Protein 6LE8 (pdb70)

Organism: Caenorhabditis elegans (NCBI:txid6239)

Radius of gyration: 20.24 Å; Cα contacts (8 Å, |Δi|>4): 889; chains: 1; bounding box: 54×49×45 Å

Foldseek 3Di:
DFAEEFEDEPCQCVWDDLLRDALVLDDALLGLEYEYPAWEADLLQATDRPDPQQPADDPNHRGRLQSNLCVCVVHVSYAYEHEYDDDVNAAPSVLVCLQDPVSLVNNLVNRVVVCVVSPHQAYEYEHPFAFAPRQQVSVLVSLQVSLVVQVVVCVVVVHDGGAYEYEDEQDPVRCVGHYQLQSNQVRHPAYADQQFCLDAQVFFQAAAGAFQADDPLADPVSRCNHQPSSLVVSVVSPHPQLRYAGEDEQKKFKFQFPDQVDQGRGGTGHWFDQDDGVRDTGMAFNLRVLVVVVVPWAKDADVRRGFIWTHDRRMIIHGHFLRSLLVVLVVCVVVVHRAYYYDHCSRFSQQQPRPPGPQFHRSRSQSRSCSVPVDHGDGD

Nearest PDB structures (foldseek):
  6le8-assembly1_A  TM=1.003E+00  e=1.278E-91  Caenorhabditis elegans
  6le7-assembly1_A  TM=9.995E-01  e=8.778E-85  Caenorhabditis elegans
  5wv9-assembly1_A  TM=9.741E-01  e=1.904E-55  Ostrinia furnacalis
  5wvg-assembly1_A  TM=9.644E-01  e=3.148E-48  Ostrinia furnacalis
  5wvh-assembly1_A  TM=9.578E-01  e=8.744E-47  Ostrinia furnacalis

Sequence (380 aa):
SYIRPCYFTNWAQYRQGRAKFVPEDYTPGLCTHILFAFGWMNADYTVRAYDPADLPNDWAGEGMYRRVNKLKVTDTQLKTLLSFGGWSFGTALFQGMAASSASRKVFIDSAITFVRTWGFDGIDIDWEYPSGATDMANYVALVKELKAACESEAGSTGKDRLLVTAAVAAGPATIDAGYDIPNLAPNFDFILLMSYDFFGAWASLVGFNSPLYATAELPAEWNGWNVDSSSARYWNQKGMPKEKIIVGMPTYGRGWTLNNASAINPGTSSGSPAKITQYVQEAGVGAYFEFCEMLANGATRYWDSQSQVPYLVQGNQWWSYDDEESFANKMAYVKREGYGGAFVWTLDFDDFNAGCSNSNGQLYPLISVIAKELGGVIIPKK

B-factor: mean 16.31, std 7.37, range [8.0, 45.4]

Solvent-accessible surface area: 14318 Å² total; per-residue (Å²): 160,67,39,11,1,2,2,2,1,2,86,0,19,117,29,131,62,58,0,104,1,27,0,99,44,18,14,71,10,1,0,18,17,1,0,0,0,19,0,39,5,48,91,88,52,42,12,105,9,74,22,84,6,0,56,41,40,140,164,32,38,100,1,5,0,112,61,0,21,147,21,46,110,98,7,126,76,6,58,0,0,0,0,2,1,2,186,88,23,23,49,80,47,0,78,24,0,0,61,51,75,72,14,17,124,61,0,6,60,24,0,14,91,28,0,68,89,49,34,3,49,0,0,0,0,6,2,27,62,1,68,35,85,99,9,45,61,22,3,25,21,0,0,125,52,0,43,53,26,0,88,77,31,16,68,97,75,70,113,134,72,0,38,0,0,0,4,0,4,7,13,36,80,47,2,75,43,0,10,42,3,84,80,0,9,79,23,3,37,6,0,0,0,26,0,16,50,9,11,1,18,154,48,68,40,0,0,0,0,1,2,0,63,39,4,94,75,15,56,76,138,77,79,23,82,2,0,12,34,1,0,117,51,0,48,134,97,37,0,48,59,113,44,0,0,0,0,0,0,1,9,0,39,0,0,30,10,102,80,55,99,31,51,79,2,27,18,47,4,55,62,3,141,100,11,126,50,10,116,98,60,0,20,0,0,17,2,14,0,1,49,28,42,59,115,57,12,68,86,75,83,5,82,86,0,44,1,0,22,0,17,62,61,59,16,0,2,1,1,2,14,80,93,0,0,46,48,1,0,45,0,0,87,151,49,41,5,9,0,1,0,1,51,0,2,0,18,0,1,4,34,19,45,9,88,88,38,105,21,33,22,0,13,0,1,12,21,2,0,107,59,14,35,64,44,126,5,71,123,156

GO terms:
  GO:0009620 response to fungus (P, IEP)
  GO:0004568 chitinase activity (F, IDA)
  GO:0006032 chitin catabolic process (P, IDA)

InterPro domains:
  IPR001223 Glycoside hydrolase family 18, catalytic domain [PF00704] (57-399)
  IPR001223 Glycoside hydrolase family 18, catalytic domain [PS51910] (53-426)
  IPR001579 Glycosyl hydrolase family 18, active site [PS01095] (171-179)
  IPR002557 Chitin binding domain [PF01607] (481-532)
  IPR002557 Chitin binding domain [PF01607] (566-615)
  IPR002557 Chitin binding domain [PS50940] (478-534)
  IPR002557 Chitin binding domain [PS50940] (563-617)
  IPR002557 Chitin binding domain [SM00494] (479-534)
  IPR002557 Chitin binding domain [SM00494] (564-617)
  IPR011583 Chitinase II/V-like, catalytic domain [SM00636] (53-399)
  IPR017853 Glycoside hydrolase superfamily [SSF51445] (52-448)
  IPR029070 Chitinase insertion domain superfamily [G3DSA:3.10.50.10] (301-370)
  IPR029070 Chitinase insertion domain superfamily [SSF54556] (302-370)
  IPR036508 Chitin binding domain superfamily [SSF57625] (473-543)
  IPR036508 Chitin binding domain superfamily [SSF57625] (559-615)
  IPR050314 Glycosyl hydrolase family 18 [PTHR11177] (52-480)

Secondary structure (DSSP, 8-state):
--B-EEEEETTGGGS-GGG---GGG--TTS-SEEEEEEEEE-TTS-EEESSGGGS-BTTTBS-HHHHHHTHHHH-TT-EEEEEEE-TTT-SHHHHHHTSSHHHHHHHHHHHHHHHHHHT-SEEEEE-S---SHHHHHHHHHHHHHHHHHHHHHHHHH-SPPPEEEEEE--SHHHHHHH--HHHHGGG-SEEEE----SS-TTSSB---SS-SS--TTS-GGGTT-SHHHHHHHHHHTT--GGGEEEEEESEEEEEEESSTT--STT-BEEEPPPPTTT--TTEEEHHHHHHHHHTTPEEEEETTTTEEEEEETTEEEE---HHHHHHHHHHHHHHT-SEEEEE-GGGS-TT--STT--SBSSTTHHHHHHHHH---PPB-

Structure (mmCIF, N/CA/C/O backbone):
data_6LE8
#
_entry.id   6LE8
#
_cell.length_a   54.250
_cell.length_b   54.727
_cell.length_c   139.845
_cell.angle_alpha   90.000
_cell.angle_beta   90.000
_cell.angle_gamma   90.000
#
_symmetry.space_group_name_H-M   'P 2 21 21'
#
loop_
_entity.id
_entity.type
_entity.pdbx_description
1 polymer 'Probable endochitinase'
2 non-polymer (4R)-4-(4-ethoxyphenyl)-3-(2-hydroxyphenyl)-5-(pyridin-3-ylmethyl)-1,4-dihydropyrrolo[3,4-c]pyrazol-6-one
3 non-polymer 2-[BIS-(2-HYDROXY-ETHYL)-AMINO]-2-HYDROXYMETHYL-PROPANE-1,3-DIOL
4 non-polymer GLYCEROL
5 water water
#
loop_
_atom_site.group_PDB
_atom_site.id
_atom_site.type_symbol
_atom_site.label_atom_id
_atom_site.label_alt_id
_atom_site.label_comp_id
_atom_site.label_asym_id
_atom_site.label_entity_id
_atom_site.label_seq_id
_atom_site.pdbx_PDB_ins_code
_atom_site.Cartn_x
_atom_site.Cartn_y
_atom_site.Cartn_z
_atom_site.occupancy
_atom_site.B_iso_or_equiv
_atom_site.auth_seq_id
_atom_site.auth_comp_id
_atom_site.auth_asym_id
_atom_site.auth_atom_id
_atom_site.pdbx_PDB_model_num
ATOM 1 N N . SER A 1 1 ? -9.49190 -19.76966 4.33451 1.000 29.34053 32 SER A N 1
ATOM 2 C CA . SER A 1 1 ? -10.84465 -19.94307 4.83487 1.000 28.72627 32 SER A CA 1
ATOM 3 C C . SER A 1 1 ? -11.26879 -18.77160 5.73131 1.000 24.38864 32 SER A C 1
ATOM 4 O O . SER A 1 1 ? -10.49292 -18.31139 6.57095 1.000 25.44519 32 SER A O 1
ATOM 7 N N . TYR A 1 2 ? -12.46217 -18.23780 5.53306 1.000 16.80259 33 TYR A N 1
ATOM 8 C CA . TYR A 1 2 ? -12.96760 -17.20082 6.41659 1.000 16.67267 33 TYR A CA 1
ATOM 9 C C . TYR A 1 2 ? -13.18698 -17.75724 7.81127 1.000 13.30224 33 TYR A C 1
ATOM 10 O O . TYR A 1 2 ? -13.57840 -18.90157 8.01057 1.000 15.77657 33 TYR A O 1
ATOM 19 N N . ILE A 1 3 ? -12.91124 -16.90711 8.79882 1.000 10.49499 34 ILE A N 1
ATOM 20 C CA . ILE A 1 3 ? -13.12267 -17.21556 10.21874 1.000 12.72249 34 ILE A CA 1
ATOM 21 C C . ILE A 1 3 ? -14.53247 -16.73936 10.56965 1.000 12.77968 34 ILE A C 1
ATOM 22 O O . ILE A 1 3 ? -14.89516 -15.59418 10.26614 1.000 11.61136 34 ILE A O 1
ATOM 27 N N . ARG A 1 4 ? -15.33958 -17.63019 11.15062 1.000 10.09844 35 ARG A N 1
ATOM 28 C CA . ARG A 1 4 ? -16.76240 -17.38590 11.40333 1.000 10.24955 35 ARG A CA 1
ATOM 29 C C . ARG A 1 4 ? -17.12980 -17.69643 12.85741 1.000 9.10371 35 ARG A C 1
ATOM 30 O O . ARG A 1 4 ? -17.83318 -18.67893 13.13818 1.000 9.93925 35 ARG A O 1
ATOM 38 N N . PRO A 1 5 ? -16.69809 -16.87021 13.80476 1.000 9.52544 36 PRO A N 1
ATOM 39 C CA . PRO A 1 5 ? -16.99355 -17.13968 15.21781 1.000 8.79818 36 PRO A CA 1
ATOM 40 C C . PRO A 1 5 ? -18.39529 -16.68951 15.60969 1.000 9.55455 36 PRO A C 1
ATOM 41 O O . PRO A 1 5 ? -19.00322 -15.81811 14.98416 1.000 9.85432 36 PRO A O 1
ATOM 45 N N . CYS A 1 6 ? -18.90299 -17.29872 16.67862 1.000 8.92288 37 CYS A N 1
ATOM 46 C CA . CYS A 1 6 ? -20.18353 -16.89869 17.25233 1.000 9.47221 37 CYS A CA 1
ATOM 47 C C . CYS A 1 6 ? -20.08996 -16.91014 18.77023 1.000 9.46416 37 CYS A C 1
ATOM 48 O O . CYS A 1 6 ? -19.51106 -17.83450 19.34573 1.000 9.73226 37 CYS A O 1
ATOM 51 N N . TYR A 1 7 ? -20.67863 -15.90095 19.41481 1.000 8.98363 38 TYR A N 1
ATOM 52 C CA . TYR A 1 7 ? -20.75813 -15.89139 20.87291 1.000 9.10193 38 TYR A CA 1
ATOM 53 C C . TYR A 1 7 ? -21.95537 -16.69725 21.35236 1.000 9.56845 38 TYR A C 1
ATOM 54 O O . TYR A 1 7 ? -23.09389 -16.48120 20.91174 1.000 9.83083 38 TYR A O 1
ATOM 63 N N . PHE A 1 8 ? -21.67514 -17.64802 22.23915 1.000 9.17644 39 PHE A N 1
ATOM 64 C CA . PHE A 1 8 ? -22.66605 -18.28517 23.09356 1.000 10.29412 39 PHE A CA 1
ATOM 65 C C . PHE A 1 8 ? -22.68995 -17.52046 24.40832 1.000 11.38239 39 PHE A C 1
ATOM 66 O O . PHE A 1 8 ? -21.63451 -17.18363 24.94256 1.000 11.09754 39 PHE A O 1
ATOM 74 N N . THR A 1 9 ? -23.88649 -17.25336 24.93582 1.000 9.90523 40 THR A N 1
ATOM 75 C CA . THR A 1 9 ? -24.01035 -16.61067 26.24657 1.000 10.10569 40 THR A CA 1
ATOM 76 C C . THR A 1 9 ? -24.64000 -17.57485 27.24628 1.000 10.66756 40 THR A C 1
ATOM 77 O O . THR A 1 9 ? -25.67509 -18.18791 26.96476 1.000 10.78604 40 THR A O 1
ATOM 81 N N . ASN A 1 10 ? -23.99376 -17.73176 28.40447 1.000 10.36920 41 ASN A N 1
ATOM 82 C CA . ASN A 1 10 ? -24.46644 -18.72484 29.36399 1.000 10.44572 41 ASN A CA 1
ATOM 83 C C . ASN A 1 10 ? -25.70680 -18.28199 30.12870 1.000 12.48521 41 ASN A C 1
ATOM 84 O O . ASN A 1 10 ? -26.24174 -19.08092 30.90448 1.000 12.65658 41 ASN A O 1
ATOM 89 N N . TRP A 1 11 ? -26.18241 -17.05295 29.92538 1.000 10.68256 42 TRP A N 1
ATOM 90 C CA . TRP A 1 11 ? -27.39389 -16.58798 30.58209 1.000 11.14346 42 TRP A CA 1
ATOM 91 C C . TRP A 1 11 ? -28.62080 -16.63151 29.68131 1.000 11.44234 42 TRP A C 1
ATOM 92 O O . TRP A 1 11 ? -29.73738 -16.39035 30.16669 1.000 12.38832 42 TRP A O 1
ATOM 103 N N . ALA A 1 12 ? -28.45103 -16.94821 28.39582 1.000 10.64213 43 ALA A N 1
ATOM 104 C CA . ALA A 1 12 ? -29.60990 -17.03974 27.51693 1.000 11.70725 43 ALA A CA 1
ATOM 105 C C . ALA A 1 12 ? -30.51515 -18.21339 27.87773 1.000 11.78844 43 ALA A C 1
ATOM 106 O O . ALA A 1 12 ? -31.69952 -18.19943 27.51996 1.000 12.04679 43 ALA A O 1
ATOM 108 N N . GLN A 1 13 ? -29.99507 -19.20492 28.60223 1.000 11.43527 44 GLN A N 1
ATOM 109 C CA . GLN A 1 13 ? -30.80825 -20.33261 29.04297 1.000 11.79121 44 GLN A CA 1
ATOM 110 C C . GLN A 1 13 ? -31.88636 -19.92393 30.03548 1.000 14.63091 44 GLN A C 1
ATOM 111 O O . GLN A 1 13 ? -32.80485 -20.71347 30.28267 1.000 12.86364 44 GLN A O 1
ATOM 117 N N . TYR A 1 14 ? -31.79616 -18.72946 30.61355 1.000 12.59353 45 TYR A N 1
ATOM 118 C CA . TYR A 1 14 ? -32.76527 -18.28574 31.60998 1.000 11.59755 45 TYR A CA 1
ATOM 119 C C . TYR A 1 14 ? -33.92315 -17.50854 31.00693 1.000 15.11595 45 TYR A C 1
ATOM 120 O O . TYR A 1 14 ? -34.84653 -17.13255 31.73525 1.000 17.02381 45 TYR A O 1
ATOM 129 N N . ARG A 1 15 ? -33.89858 -17.25826 29.70214 1.000 12.85539 46 ARG A N 1
ATOM 130 C CA . ARG A 1 15 ? -35.03145 -16.61001 29.06294 1.000 12.97226 46 ARG A CA 1
ATOM 131 C C . ARG A 1 15 ? -36.20524 -17.57730 28.96121 1.000 13.57991 46 ARG A C 1
ATOM 132 O O . ARG A 1 15 ? -36.05378 -18.80231 29.01987 1.000 14.68065 46 ARG A O 1
ATOM 140 N N . GLN A 1 16 ? -37.38959 -17.00454 28.80299 1.000 14.52603 47 GLN A N 1
ATOM 141 C CA . GLN A 1 16 ? -38.62229 -17.77199 28.85352 1.000 15.39939 47 GLN A CA 1
ATOM 142 C C . GLN A 1 16 ? -39.03155 -18.26478 27.47346 1.000 15.77491 47 GLN A C 1
ATOM 143 O O . GLN A 1 16 ? -38.76181 -17.62271 26.45380 1.000 13.58663 47 GLN A O 1
ATOM 149 N N . GLY A 1 17 ? -39.67019 -19.43298 27.45399 1.000 15.81213 48 GLY A N 1
ATOM 150 C CA . GLY A 1 17 ? -40.41126 -19.86008 26.27534 1.000 15.60804 48 GLY A CA 1
ATOM 151 C C . GLY A 1 17 ? -39.53749 -19.99260 25.04430 1.000 14.38588 48 GLY A C 1
ATOM 152 O O . GLY A 1 17 ? -38.45425 -20.58828 25.08561 1.000 15.40253 48 GLY A O 1
ATOM 153 N N . ARG A 1 18 ? -40.00982 -19.42167 23.93034 1.000 15.93247 49 ARG A N 1
ATOM 154 C CA . ARG A 1 18 ? -39.31410 -19.53620 22.65251 1.000 13.83653 49 ARG A CA 1
ATOM 155 C C . ARG A 1 18 ? -37.93730 -18.88676 22.66572 1.000 12.63192 49 ARG A C 1
ATOM 156 O O . ARG A 1 18 ? -37.15717 -19.13461 21.74268 1.000 12.70157 49 ARG A O 1
ATOM 164 N N . ALA A 1 19 ? -37.62955 -18.05763 23.66321 1.000 11.95367 50 ALA A N 1
ATOM 165 C CA . ALA A 1 19 ? -36.33669 -17.39628 23.73952 1.000 11.44502 50 ALA A CA 1
ATOM 166 C C . ALA A 1 19 ? -35.29562 -18.18569 24.51668 1.000 11.43046 50 ALA A C 1
ATOM 167 O O . ALA A 1 19 ? -34.11382 -17.84922 24.43179 1.000 11.42785 50 ALA A O 1
ATOM 169 N N . LYS A 1 20 ? -35.68852 -19.22154 25.25508 1.000 12.63151 51 LYS A N 1
ATOM 170 C CA . LYS A 1 20 ? -34.71250 -20.02193 25.98830 1.000 10.25077 51 LYS A CA 1
ATOM 171 C C . LYS A 1 20 ? -33.71330 -20.64766 25.01866 1.000 10.80683 51 LYS A C 1
ATOM 172 O O . LYS A 1 20 ? -34.10605 -21.32787 24.06841 1.000 12.42867 51 LYS A O 1
ATOM 178 N N . PHE A 1 21 ? -32.41911 -20.43248 25.27054 1.000 10.70534 52 PHE A N 1
ATOM 179 C CA . PHE A 1 21 ? -31.36086 -20.91828 24.38797 1.000 9.97047 52 PHE A CA 1
ATOM 180 C C . PHE A 1 21 ? -30.36576 -21.74773 25.18514 1.000 9.76392 52 PHE A C 1
ATOM 181 O O . PHE A 1 21 ? -29.80689 -21.27251 26.17803 1.000 11.51236 52 PHE A O 1
ATOM 189 N N . VAL A 1 22 ? -30.12084 -22.96820 24.71971 1.000 11.10986 53 VAL A N 1
ATOM 190 C CA . VAL A 1 22 ? -29.14691 -23.87447 25.32782 1.000 10.71803 53 VAL A CA 1
ATOM 191 C C . VAL A 1 22 ? -28.20388 -24.36410 24.23338 1.000 10.80618 53 VAL A C 1
ATOM 192 O O . VAL A 1 22 ? -28.49716 -24.21203 23.03682 1.000 11.59227 53 VAL A O 1
ATOM 196 N N . PRO A 1 23 ? -27.04831 -24.93408 24.60563 1.000 10.64261 54 PRO A N 1
ATOM 197 C CA . PRO A 1 23 ? -26.06425 -25.31476 23.57325 1.000 10.50345 54 PRO A CA 1
ATOM 198 C C . PRO A 1 23 ? -26.61905 -26.22990 22.50693 1.000 13.14447 54 PRO A C 1
ATOM 199 O O . PRO A 1 23 ? -26.18927 -26.14964 21.34956 1.000 12.93668 54 PRO A O 1
ATOM 203 N N . GLU A 1 24 ? -27.56940 -27.09556 22.85807 1.000 11.52541 55 GLU A N 1
ATOM 204 C CA . GLU A 1 24 ? -28.13008 -28.03681 21.89574 1.000 11.64624 55 GLU A CA 1
ATOM 205 C C . GLU A 1 24 ? -28.95344 -27.36002 20.80124 1.000 12.99695 55 GLU A C 1
ATOM 206 O O . GLU A 1 24 ? -29.32922 -28.02720 19.82898 1.000 14.40257 55 GLU A O 1
ATOM 212 N N . ASP A 1 25 ? -29.22774 -26.06022 20.92378 1.000 12.11104 56 ASP A N 1
ATOM 213 C CA . ASP A 1 25 ? -29.83411 -25.30136 19.83314 1.000 11.70722 56 ASP A CA 1
ATOM 214 C C . ASP A 1 25 ? -28.84537 -24.97596 18.71944 1.000 12.26445 56 ASP A C 1
ATOM 215 O O . ASP A 1 25 ? -29.26262 -24.47807 17.66435 1.000 12.74443 56 ASP A O 1
ATOM 220 N N . TYR A 1 26 ? -27.55507 -25.22773 18.92286 1.000 11.55143 57 TYR A N 1
ATOM 221 C CA . TYR A 1 26 ? -26.57322 -25.06138 17.86201 1.000 11.12835 57 TYR A CA 1
ATOM 222 C C . TYR A 1 26 ? -26.83504 -26.07039 16.74730 1.000 13.15953 57 TYR A C 1
ATOM 223 O O . TYR A 1 26 ? -27.42547 -27.13079 16.96188 1.000 15.83251 57 TYR A O 1
ATOM 232 N N . THR A 1 27 ? -26.39340 -25.73707 15.53717 1.000 11.05365 58 THR A N 1
ATOM 233 C CA . THR A 1 27 ? -26.49024 -26.66202 14.42037 1.000 11.93617 58 THR A CA 1
ATOM 234 C C . THR A 1 27 ? -25.14797 -26.72087 13.69393 1.000 12.28282 58 THR A C 1
ATOM 235 O O . THR A 1 27 ? -24.47446 -25.69151 13.55023 1.000 12.29174 58 THR A O 1
ATOM 239 N N . PRO A 1 28 ? -24.70903 -27.90731 13.25932 1.000 12.92159 59 PRO A N 1
ATOM 240 C CA . PRO A 1 28 ? -23.32447 -28.05140 12.78376 1.000 13.54917 59 PRO A CA 1
ATOM 241 C C . PRO A 1 28 ? -22.98799 -27.16313 11.59027 1.000 11.99874 59 PRO A C 1
ATOM 242 O O . PRO A 1 28 ? -23.78001 -26.99548 10.65525 1.000 12.65666 59 PRO A O 1
ATOM 246 N N . GLY A 1 29 ? -21.77615 -26.61775 11.61355 1.000 12.58492 60 GLY A N 1
ATOM 247 C CA . GLY A 1 29 ? -21.31054 -25.77355 10.53488 1.000 11.98419 60 GLY A CA 1
ATOM 248 C C . GLY A 1 29 ? -21.72891 -24.32779 10.63372 1.000 10.93135 60 GLY A C 1
ATOM 249 O O . GLY A 1 29 ? -21.23199 -23.50386 9.85100 1.000 11.33908 60 GLY A O 1
ATOM 250 N N . LEU A 1 30 ? -22.62506 -23.99098 11.56397 1.000 11.21178 61 LEU A N 1
ATOM 251 C CA . LEU A 1 30 ? -23.10839 -22.61926 11.68980 1.000 10.83993 61 LEU A CA 1
ATOM 252 C C . LEU A 1 30 ? -21.97740 -21.64917 11.97957 1.000 9.85288 61 LEU A C 1
ATOM 253 O O . LEU A 1 30 ? -22.00627 -20.50772 11.50771 1.000 11.59048 61 LEU A O 1
ATOM 258 N N . CYS A 1 31 ? -20.97847 -22.08858 12.74212 1.000 9.98472 62 CYS A N 1
ATOM 259 C CA . CYS A 1 31 ? -19.84034 -21.26958 13.12874 1.000 9.98378 62 CYS A CA 1
ATOM 260 C C . CYS A 1 31 ? -18.58517 -22.12307 13.02362 1.000 10.43220 62 CYS A C 1
ATOM 261 O O . CYS A 1 31 ? -18.64665 -23.35220 13.13549 1.000 12.70013 62 CYS A O 1
ATOM 264 N N . THR A 1 32 ? -17.44062 -21.46647 12.79207 1.000 10.10437 63 THR A N 1
ATOM 265 C CA . THR A 1 32 ? -16.15030 -22.14914 12.88908 1.000 10.26222 63 THR A CA 1
ATOM 266 C C . THR A 1 32 ? -15.60284 -22.14634 14.30452 1.000 10.83125 63 THR A C 1
ATOM 267 O O . THR A 1 32 ? -14.78920 -23.01641 14.65084 1.000 10.79287 63 THR A O 1
ATOM 271 N N . HIS A 1 33 ? -16.01833 -21.18226 15.11188 1.000 9.40254 64 HIS A N 1
ATOM 272 C CA . HIS A 1 33 ? -15.57096 -21.02544 16.48457 1.000 10.05503 64 HIS A CA 1
ATOM 273 C C . HIS A 1 33 ? -16.76525 -20.58663 17.31223 1.000 9.77643 64 HIS A C 1
ATOM 274 O O . HIS A 1 33 ? -17.57099 -19.76845 16.85486 1.000 10.48610 64 HIS A O 1
ATOM 281 N N . ILE A 1 34 ? -16.88983 -21.12985 18.52083 1.000 10.25449 65 ILE A N 1
ATOM 282 C CA . ILE A 1 34 ? -17.82797 -20.61912 19.51230 1.000 9.70560 65 ILE A CA 1
ATOM 283 C C . ILE A 1 34 ? -17.01902 -20.00294 20.63506 1.000 10.15670 65 ILE A C 1
ATOM 284 O O . ILE A 1 34 ? -16.11124 -20.64617 21.18150 1.000 11.10240 65 ILE A O 1
ATOM 289 N N . LEU A 1 35 ? -17.32311 -18.75334 20.94759 1.000 9.83439 66 LEU A N 1
ATOM 290 C CA . LEU A 1 35 ? -16.75615 -18.05727 22.09268 1.000 10.92379 66 LEU A CA 1
ATOM 291 C C . LEU A 1 35 ? -17.76396 -18.11770 23.22866 1.000 9.63843 66 LEU A C 1
ATOM 292 O O . LEU A 1 35 ? -18.92428 -17.74090 23.04622 1.000 11.38395 66 LEU A O 1
ATOM 297 N N . PHE A 1 36 ? -17.31461 -18.59168 24.39074 1.000 10.68275 67 PHE A N 1
ATOM 298 C CA . PHE A 1 36 ? -18.17734 -18.80509 25.55142 1.000 10.32518 67 PHE A CA 1
ATOM 299 C C . PHE A 1 36 ? -18.13485 -17.55792 26.42959 1.000 10.10181 67 PHE A C 1
ATOM 300 O O . PHE A 1 36 ? -17.11927 -17.27622 27.07482 1.000 10.00015 67 PHE A O 1
ATOM 308 N N . ALA A 1 37 ? -19.24205 -16.82032 26.46545 1.000 10.43199 68 ALA A N 1
ATOM 309 C CA . ALA A 1 37 ? -19.37354 -15.66021 27.33771 1.000 9.18845 68 ALA A CA 1
ATOM 310 C C . ALA A 1 37 ? -20.07606 -16.10469 28.62600 1.000 9.36517 68 ALA A C 1
ATOM 311 O O . ALA A 1 37 ? -21.22899 -16.54700 28.55676 1.000 11.09619 68 ALA A O 1
ATOM 313 N N . PHE A 1 38 ? -19.43089 -16.01061 29.79543 1.000 11.38471 69 PHE A N 1
ATOM 314 C CA . PHE A 1 38 ? -18.03781 -15.59835 29.99539 1.000 9.82337 69 PHE A CA 1
ATOM 315 C C . PHE A 1 38 ? -17.41243 -16.49717 31.05588 1.000 11.79239 69 PHE A C 1
ATOM 316 O O . PHE A 1 38 ? -18.12439 -17.08620 31.87404 1.000 13.00436 69 PHE A O 1
ATOM 324 N N . GLY A 1 39 ? -16.07841 -16.59072 31.04241 1.000 11.73615 70 GLY A N 1
ATOM 325 C CA . GLY A 1 39 ? -15.34905 -17.01663 32.22125 1.000 12.20750 70 GLY A CA 1
ATOM 326 C C . GLY A 1 39 ? -15.08748 -15.84244 33.14812 1.000 13.10848 70 GLY A C 1
ATOM 327 O O . GLY A 1 39 ? -15.15028 -14.68007 32.74231 1.000 16.70882 70 GLY A O 1
ATOM 328 N N . TRP A 1 40 ? -14.76509 -16.14055 34.40650 1.000 12.72662 71 TRP A N 1
ATOM 329 C CA . TRP A 1 40 ? -14.65536 -15.11552 35.43938 1.000 12.77957 71 TRP A CA 1
ATOM 330 C C . TRP A 1 40 ? -13.28066 -15.16071 36.10092 1.000 13.23505 71 TRP A C 1
ATOM 331 O O . TRP A 1 40 ? -12.42773 -15.98211 35.77324 1.000 13.12302 71 TRP A O 1
ATOM 342 N N . MET A 1 41 ? -13.08995 -14.27459 37.07358 1.000 14.30766 72 MET A N 1
ATOM 343 C CA . MET A 1 41 ? -11.80431 -14.13481 37.73439 1.000 15.55032 72 MET A CA 1
ATOM 344 C C . MET A 1 41 ? -12.03587 -13.86932 39.21289 1.000 15.25437 72 MET A C 1
ATOM 345 O O . MET A 1 41 ? -12.94674 -13.12198 39.58355 1.000 16.70541 72 MET A O 1
ATOM 350 N N . ASN A 1 42 ? -11.20481 -14.48586 40.05043 1.000 16.18072 73 ASN A N 1
ATOM 351 C CA . ASN A 1 42 ? -11.18541 -14.24325 41.48665 1.000 18.98612 73 ASN A CA 1
ATOM 352 C C . ASN A 1 42 ? -10.39151 -12.97328 41.79106 1.000 17.58247 73 ASN A C 1
ATOM 353 O O . ASN A 1 42 ? -9.67756 -12.43322 40.94185 1.000 18.24058 73 ASN A O 1
ATOM 358 N N . ALA A 1 43 ? -10.51138 -12.49953 43.03765 1.000 20.51440 74 ALA A N 1
ATOM 359 C CA . ALA A 1 43 ? -9.81238 -11.27968 43.43111 1.000 20.01808 74 ALA A CA 1
ATOM 360 C C . ALA A 1 43 ? -8.30040 -11.44111 43.35239 1.000 16.09110 74 ALA A C 1
ATOM 361 O O . ALA A 1 43 ? -7.57890 -10.44971 43.18161 1.000 19.98786 74 ALA A O 1
ATOM 363 N N . ASP A 1 44 ? -7.80188 -12.67106 43.46869 1.000 16.57671 75 ASP A N 1
ATOM 364 C CA . ASP A 1 44 ? -6.37288 -12.93351 43.38596 1.000 14.67371 75 ASP A CA 1
ATOM 365 C C . ASP A 1 44 ? -5.90225 -13.20398 41.96321 1.000 16.98517 75 ASP A C 1
ATOM 366 O O . ASP A 1 44 ? -4.73934 -13.57440 41.76465 1.000 16.39648 75 ASP A O 1
ATOM 371 N N . TYR A 1 45 ? -6.78832 -13.05432 40.98127 1.000 15.56766 76 TYR A N 1
ATOM 372 C CA . TYR A 1 45 ? -6.52577 -13.14483 39.53791 1.000 15.14113 76 TYR A CA 1
ATOM 373 C C . TYR A 1 45 ? -6.56687 -14.56731 38.99257 1.000 14.89522 76 TYR A C 1
ATOM 374 O O . TYR A 1 45 ? -6.39507 -14.74108 37.77322 1.000 16.07939 76 TYR A O 1
ATOM 383 N N . THR A 1 46 ? -6.76968 -15.58519 39.82479 1.000 15.28529 77 THR A N 1
ATOM 384 C CA . THR A 1 46 ? -7.05581 -16.90275 39.27881 1.000 14.14273 77 THR A CA 1
ATOM 385 C C . THR A 1 46 ? -8.46043 -16.90163 38.67426 1.000 13.94958 77 THR A C 1
ATOM 386 O O . THR A 1 46 ? -9.31036 -16.06923 39.00694 1.000 15.19795 77 THR A O 1
ATOM 390 N N . VAL A 1 47 ? -8.70804 -17.84484 37.78060 1.000 14.77616 78 VAL A N 1
ATOM 391 C CA . VAL A 1 47 ? -9.96180 -17.85953 37.03888 1.000 14.31722 78 VAL A CA 1
ATOM 392 C C . VAL A 1 47 ? -10.93483 -18.84247 37.67193 1.000 14.27758 78 VAL A C 1
ATOM 393 O O . VAL A 1 47 ? -10.55478 -19.76904 38.39264 1.000 15.10623 78 VAL A O 1
ATOM 397 N N . ARG A 1 48 ? -12.22018 -18.62963 37.40046 1.000 13.72102 79 ARG A N 1
ATOM 398 C CA . ARG A 1 48 ? -13.27043 -19.53839 37.83566 1.000 13.48363 79 ARG A CA 1
ATOM 399 C C . ARG A 1 48 ? -14.47743 -19.33691 36.93210 1.000 14.21479 79 ARG A C 1
ATOM 400 O O . ARG A 1 48 ? -14.53756 -18.39416 36.13808 1.000 13.28250 79 ARG A O 1
ATOM 408 N N . ALA A 1 49 ? -15.44599 -20.23237 37.07423 1.000 13.82375 80 ALA A N 1
ATOM 409 C CA . ALA A 1 49 ? -16.68082 -20.09903 36.31364 1.000 12.38716 80 ALA A CA 1
ATOM 410 C C . ALA A 1 49 ? -17.46975 -18.87673 36.76664 1.000 13.94838 80 ALA A C 1
ATOM 411 O O . ALA A 1 49 ? -17.52764 -18.54390 37.95602 1.000 14.44838 80 ALA A O 1
ATOM 413 N N . TYR A 1 50 ? -18.08598 -18.20899 35.79292 1.000 12.96016 81 TYR A N 1
ATOM 414 C CA . TYR A 1 50 ? -18.97407 -17.08554 36.06292 1.000 13.25671 81 TYR A CA 1
ATOM 415 C C . TYR A 1 50 ? -20.28227 -17.55558 36.68882 1.000 12.00975 81 TYR A C 1
ATOM 416 O O . TYR A 1 50 ? -20.77647 -16.95867 37.65191 1.000 14.92715 81 TYR A O 1
ATOM 425 N N . ASP A 1 51 ? -20.87751 -18.60423 36.12641 1.000 11.71039 82 ASP A N 1
ATOM 426 C CA . ASP A 1 51 ? -22.15388 -19.14607 36.55921 1.000 13.17976 82 ASP A CA 1
ATOM 427 C C . ASP A 1 51 ? -21.89986 -20.53751 37.10660 1.000 13.09423 82 ASP A C 1
ATOM 428 O O . ASP A 1 51 ? -21.27730 -21.35564 36.41616 1.000 13.15764 82 ASP A O 1
ATOM 433 N N . PRO A 1 52 ? -22.32549 -20.84885 38.33673 1.000 12.30853 83 PRO A N 1
ATOM 434 C CA . PRO A 1 52 ? -22.14253 -22.22326 38.82921 1.000 12.75722 83 PRO A CA 1
ATOM 435 C C . PRO A 1 52 ? -22.70715 -23.27654 37.89077 1.000 12.55275 83 PRO A C 1
ATOM 436 O O . PRO A 1 52 ? -22.19781 -24.40135 37.86116 1.000 13.69736 83 PRO A O 1
ATOM 440 N N . ALA A 1 53 ? -23.71510 -22.92709 37.08415 1.000 12.16737 84 ALA A N 1
ATOM 441 C CA . ALA A 1 53 ? -24.29080 -23.84833 36.10685 1.000 11.65688 84 ALA A CA 1
ATOM 442 C C . ALA A 1 53 ? -23.36693 -24.12488 34.92363 1.000 12.49513 84 ALA A C 1
ATOM 443 O O . ALA A 1 53 ? -23.70052 -24.97017 34.08415 1.000 12.00426 84 ALA A O 1
ATOM 445 N N . ASP A 1 54 ? -22.21424 -23.45442 34.84309 1.000 12.09717 85 ASP A N 1
ATOM 446 C CA . ASP A 1 54 ? -21.22117 -23.79511 33.82573 1.000 10.19338 85 ASP A CA 1
ATOM 447 C C . ASP A 1 54 ? -20.54742 -25.12119 34.13275 1.000 11.23660 85 ASP A C 1
ATOM 448 O O . ASP A 1 54 ? -20.04714 -25.79314 33.22259 1.000 11.74024 85 ASP A O 1
ATOM 453 N N . LEU A 1 55 ? -20.50496 -25.50543 35.42234 1.000 12.48104 86 LEU A N 1
ATOM 454 C CA . LEU A 1 55 ? -19.78211 -26.67563 35.87346 1.000 13.32426 86 LEU A CA 1
ATOM 455 C C . LEU A 1 55 ? -20.74553 -27.83014 36.07233 1.000 12.14719 86 LEU A C 1
ATOM 456 O O . LEU A 1 55 ? -21.92129 -27.61682 36.37575 1.000 13.74317 86 LEU A O 1
ATOM 461 N N . PRO A 1 56 ? -20.28227 -29.06884 35.92665 1.000 11.64886 87 PRO A N 1
ATOM 462 C CA . PRO A 1 56 ? -21.15155 -30.20546 36.26545 1.000 12.98323 87 PRO A CA 1
ATOM 463 C C . PRO A 1 56 ? -21.53406 -30.12601 37.73292 1.000 11.99222 87 PRO A C 1
ATOM 464 O O . PRO A 1 56 ? -20.68525 -29.88956 38.59228 1.000 12.85092 87 PRO A O 1
ATOM 468 N N . ASN A 1 57 ? -22.82072 -30.28870 38.01709 1.000 12.26302 88 ASN A N 1
ATOM 469 C CA . ASN A 1 57 ? -23.25129 -30.26120 39.41056 1.000 12.18775 88 ASN A CA 1
ATOM 470 C C . ASN A 1 57 ? -24.59692 -30.96077 39.54727 1.000 13.56732 88 ASN A C 1
ATOM 471 O O . ASN A 1 57 ? -25.19478 -31.41801 38.56445 1.000 12.35571 88 ASN A O 1
ATOM 476 N N . ASP A 1 58 ? -25.06360 -31.03214 40.80269 1.000 12.92588 89 ASP A N 1
ATOM 477 C CA . ASP A 1 58 ? -26.24898 -31.81287 41.15815 1.000 13.56159 89 ASP A CA 1
ATOM 478 C C . ASP A 1 58 ? -27.52278 -31.22872 40.56603 1.000 13.28709 89 ASP A C 1
ATOM 479 O O . ASP A 1 58 ? -28.43892 -31.97366 40.19726 1.000 14.77910 89 ASP A O 1
ATOM 484 N N . TRP A 1 59 ? -27.61929 -29.90568 40.49142 1.000 13.26298 90 TRP A N 1
ATOM 485 C CA . TRP A 1 59 ? -28.85596 -29.27965 40.04730 1.000 13.21833 90 TRP A CA 1
ATOM 486 C C . TRP A 1 59 ? -28.82860 -28.87522 38.58066 1.000 15.96364 90 TRP A C 1
ATOM 487 O O . TRP A 1 59 ? -29.88027 -28.86594 37.93375 1.000 20.01837 90 TRP A O 1
ATOM 498 N N . ALA A 1 60 ? -27.65127 -28.59030 38.02672 1.000 14.53965 91 ALA A N 1
ATOM 499 C CA . ALA A 1 60 ? -27.54884 -28.23889 36.61396 1.000 17.94105 91 ALA A CA 1
ATOM 500 C C . ALA A 1 60 ? -27.38838 -29.44896 35.70462 1.000 16.91781 91 ALA A C 1
ATOM 501 O O . ALA A 1 60 ? -27.82759 -29.40398 34.54811 1.000 16.37114 91 ALA A O 1
ATOM 503 N N . GLY A 1 61 ? -26.75654 -30.51621 36.17793 1.000 15.02747 92 GLY A N 1
ATOM 504 C CA . GLY A 1 61 ? -26.42504 -31.64928 35.33049 1.000 14.52671 92 GLY A CA 1
ATOM 505 C C . GLY A 1 61 ? -24.99461 -31.55830 34.80310 1.000 16.81868 92 GLY A C 1
ATOM 506 O O . GLY A 1 61 ? -24.05890 -31.32973 35.56636 1.000 15.74293 92 GLY A O 1
ATOM 507 N N . GLU A 1 62 ? -24.83191 -31.73797 33.48676 1.000 15.23740 93 GLU A N 1
ATOM 508 C 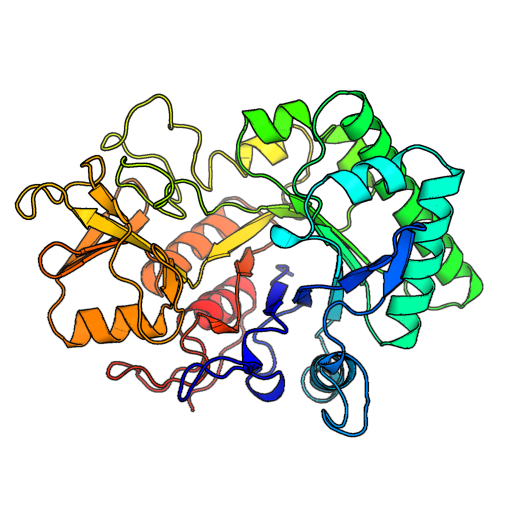CA . GLU A 1 62 ? -23.48349 -31.78397 32.91532 1.000 15.47264 93 GLU A CA 1
ATOM 509 C C . GLU A 1 62 ? -22.79090 -30.42277 32.94293 1.000 12.28746 93 GLU A C 1
ATOM 510 O O . GLU A 1 62 ? -21.55390 -30.35839 32.96571 1.000 14.23910 93 GLU A O 1
ATOM 516 N N . GLY A 1 63 ? -23.55826 -29.34202 32.94277 1.000 13.46378 94 GLY A N 1
ATOM 517 C CA . GLY A 1 63 ? -22.99969 -28.00685 32.95648 1.000 13.38511 94 GLY A CA 1
ATOM 518 C C . GLY A 1 63 ? -22.77531 -27.46642 31.55278 1.000 12.78414 94 GLY A C 1
ATOM 519 O O . GLY A 1 63 ? -22.61307 -28.20742 30.58089 1.000 12.91723 94 GLY A O 1
ATOM 520 N N . MET A 1 64 ? -22.75084 -26.13632 31.46004 1.000 11.81863 95 MET A N 1
ATOM 521 C CA . MET A 1 64 ? -22.67841 -25.50002 30.14358 1.000 10.12581 95 MET A CA 1
ATOM 522 C C . MET A 1 64 ? -21.31605 -25.65493 29.47702 1.000 11.89327 95 MET A C 1
ATOM 523 O O . MET A 1 64 ? -21.25330 -25.70371 28.24591 1.000 11.73756 95 MET A O 1
ATOM 528 N N . TYR A 1 65 ? -20.22223 -25.73131 30.23882 1.000 10.49700 96 TYR A N 1
ATOM 529 C CA . TYR A 1 65 ? -18.93681 -25.99926 29.59824 1.000 10.41690 96 TYR A CA 1
ATOM 530 C C . TYR A 1 65 ? -18.98716 -27.31354 28.83201 1.000 12.51448 96 TYR A C 1
ATOM 531 O O . TYR A 1 65 ? -18.62636 -27.37728 27.65258 1.000 12.08517 96 TYR A O 1
ATOM 540 N N . ARG A 1 66 ? -19.41413 -28.38932 29.49541 1.000 11.72661 97 ARG A N 1
ATOM 541 C CA . ARG A 1 66 ? -19.44239 -29.68368 28.82619 1.000 11.01367 97 ARG A CA 1
ATOM 542 C C . ARG A 1 66 ? -20.45455 -29.70591 27.69121 1.000 13.04667 97 ARG A C 1
ATOM 543 O O . ARG A 1 66 ? -20.20942 -30.32982 26.65035 1.000 12.45319 97 ARG A O 1
ATOM 551 N N . ARG A 1 67 ? -21.58961 -29.02044 27.85504 1.000 11.96323 98 ARG A N 1
ATOM 552 C CA . ARG A 1 67 ? -22.62266 -29.06178 26.82407 1.000 12.56956 98 ARG A CA 1
ATOM 553 C C . ARG A 1 67 ? -22.19320 -28.29743 25.57636 1.000 12.76324 98 ARG A C 1
ATOM 554 O O . ARG A 1 67 ? -22.46922 -28.73243 24.44823 1.000 12.91536 98 ARG A O 1
ATOM 562 N N . VAL A 1 68 ? -21.48038 -27.18237 25.75271 1.000 12.18294 99 VAL A N 1
ATOM 563 C CA . VAL A 1 68 ? -20.93081 -26.47107 24.59883 1.000 11.56377 99 VAL A CA 1
ATOM 564 C C . VAL A 1 68 ? -19.84322 -27.29806 23.93091 1.000 12.50600 99 VAL A C 1
ATOM 565 O O . VAL A 1 68 ? -19.80645 -27.43186 22.70174 1.000 12.56655 99 VAL A O 1
ATOM 569 N N . ASN A 1 69 ? -18.94022 -27.87254 24.72242 1.000 12.71401 100 ASN A N 1
ATOM 570 C CA . ASN A 1 69 ? -17.84362 -28.59958 24.10158 1.000 11.97964 100 ASN A CA 1
ATOM 571 C C . ASN A 1 69 ? -18.29586 -29.90610 23.45478 1.000 13.27148 100 ASN A C 1
ATOM 572 O O . ASN A 1 69 ? -17.65368 -30.36696 22.50367 1.000 14.79866 100 ASN A O 1
ATOM 577 N N . LYS A 1 70 ? -19.41120 -30.48191 23.91037 1.000 12.39545 101 LYS A N 1
ATOM 578 C CA . LYS A 1 70 ? -19.96948 -31.66246 23.25780 1.000 12.74230 101 LYS A CA 1
ATOM 579 C C . LYS A 1 70 ? -20.40205 -31.36821 21.83053 1.000 14.12772 101 LYS A C 1
ATOM 580 O O . LYS A 1 70 ? -20.52758 -32.29648 21.02676 1.000 14.11856 101 LYS A O 1
ATOM 586 N N . LEU A 1 71 ? -20.63282 -30.09796 21.49200 1.000 12.96961 102 LEU A N 1
ATOM 587 C CA . LEU A 1 71 ? -21.00734 -29.75976 20.12372 1.000 14.14294 102 LEU A CA 1
ATOM 588 C C . LEU A 1 71 ? -19.93624 -30.17343 19.12221 1.000 12.33758 102 LEU A C 1
ATOM 589 O O . LEU A 1 71 ? -20.24639 -30.36339 17.94234 1.000 13.40183 102 LEU A O 1
ATOM 594 N N . LYS A 1 72 ? -18.68572 -30.32946 19.56977 1.000 12.39607 103 LYS A N 1
ATOM 595 C CA . LYS A 1 72 ? -17.60750 -30.74824 18.68125 1.000 12.58709 103 LYS A CA 1
ATOM 596 C C . LYS A 1 72 ? -17.73247 -32.20386 18.24797 1.000 14.17009 103 LYS A C 1
ATOM 597 O O . LYS A 1 72 ? -17.08334 -32.59871 17.27491 1.000 17.15150 103 LYS A O 1
ATOM 603 N N . VAL A 1 73 ? -18.54850 -33.00480 18.93703 1.000 15.44247 104 VAL A N 1
ATOM 604 C CA . VAL A 1 73 ? -18.74848 -34.38946 18.51390 1.000 16.22990 104 VAL A CA 1
ATOM 605 C C . VAL A 1 73 ? -19.38789 -34.44033 17.13251 1.000 15.01799 104 VAL A C 1
ATOM 606 O O . VAL A 1 73 ? -18.99251 -35.23936 16.27432 1.000 17.54378 104 VAL A O 1
ATOM 610 N N . THR A 1 74 ? -20.38341 -33.58743 16.89936 1.000 16.73934 105 THR A N 1
ATOM 611 C CA . THR A 1 74 ? -21.16268 -33.57049 15.66818 1.000 16.24336 105 THR A CA 1
ATOM 612 C C . THR A 1 74 ? -20.77203 -32.44244 14.72187 1.000 16.89742 105 THR A C 1
ATOM 613 O O . THR A 1 74 ? -21.35218 -32.32958 13.63857 1.000 20.09535 105 THR A O 1
ATOM 617 N N . ASP A 1 75 ? -19.82790 -31.59251 15.11372 1.000 13.58840 106 ASP A N 1
ATOM 618 C CA . ASP A 1 75 ? -19.27913 -30.53651 14.26518 1.000 14.29208 106 ASP A CA 1
ATOM 619 C C . ASP A 1 75 ? -17.77685 -30.64224 14.49352 1.000 15.18510 106 ASP A C 1
ATOM 620 O O . ASP A 1 75 ? -17.22118 -29.96890 15.36460 1.000 13.00863 106 ASP A O 1
ATOM 625 N N . THR A 1 76 ? -17.12137 -31.50627 13.71601 1.000 17.89284 107 THR A N 1
ATOM 626 C CA . THR A 1 76 ? -15.72499 -31.83007 13.98525 1.000 21.79533 107 THR A CA 1
ATOM 627 C C . THR A 1 76 ? -14.76678 -30.71436 13.57535 1.000 24.60332 107 THR A C 1
ATOM 628 O O . THR A 1 76 ? -13.60434 -30.73738 13.99013 1.000 37.85896 107 THR A O 1
ATOM 632 N N . GLN A 1 77 ? -15.21892 -29.74374 12.77975 1.000 20.97912 108 GLN A N 1
ATOM 633 C CA . GLN A 1 77 ? -14.32371 -28.62586 12.49719 1.000 25.52290 108 GLN A CA 1
ATOM 634 C C . GLN A 1 77 ? -14.41887 -27.50620 13.53410 1.000 22.54071 108 GLN A C 1
ATOM 635 O O . GLN A 1 77 ? -13.53445 -26.64342 13.57341 1.000 25.25421 108 GLN A O 1
ATOM 641 N N . LEU A 1 78 ? -15.35387 -27.58743 14.47899 1.000 15.27199 109 LEU A N 1
ATOM 642 C CA . LEU A 1 78 ? -15.62227 -26.49842 15.41232 1.000 14.06073 109 LEU A CA 1
ATOM 643 C C . LEU A 1 78 ? -14.53820 -26.39910 16.48130 1.000 13.64811 109 LEU A C 1
ATOM 644 O O . LEU A 1 78 ? -14.10129 -27.40650 17.04187 1.000 15.53386 109 LEU A O 1
ATOM 649 N N . LYS A 1 79 ? -14.11629 -25.16925 16.78006 1.000 11.68420 110 LYS A N 1
ATOM 650 C CA . LYS A 1 79 ? -13.23632 -24.88971 17.90753 1.000 12.14633 110 LYS A CA 1
ATOM 651 C C . LYS A 1 79 ? -13.95050 -23.97825 18.89804 1.000 12.63419 110 LYS A C 1
ATOM 652 O O . LYS A 1 79 ? -14.79928 -23.17343 18.51245 1.000 12.17341 110 LYS A O 1
ATOM 658 N N . THR A 1 80 ? -13.59714 -24.09438 20.17857 1.000 10.83631 111 THR A N 1
ATOM 659 C CA . THR A 1 80 ? -14.22637 -23.26257 21.19602 1.000 11.27492 111 THR A CA 1
ATOM 660 C C . THR A 1 80 ? -13.17785 -22.46096 21.95372 1.000 12.23285 111 THR A C 1
ATOM 661 O O . THR A 1 80 ? -12.02357 -22.88372 22.09212 1.000 12.11481 111 THR A O 1
ATOM 665 N N . LEU A 1 81 ? -13.58873 -21.29857 22.44227 1.000 11.14809 112 LEU A N 1
ATOM 666 C CA . LEU A 1 81 ? -12.75215 -20.45110 23.27323 1.000 10.86186 112 LEU A CA 1
ATOM 667 C C . LEU A 1 81 ? -13.56808 -19.97452 24.45953 1.000 11.62722 112 LEU A C 1
ATOM 668 O O . LEU A 1 81 ? -14.78524 -19.80382 24.35896 1.000 12.47917 112 LEU A O 1
ATOM 673 N N . LEU A 1 82 ? -12.89499 -19.76339 25.58605 1.000 10.59972 113 LEU A N 1
ATOM 674 C CA . LEU A 1 82 ? -13.52696 -19.18874 26.76726 1.000 9.63132 113 LEU A CA 1
ATOM 675 C C . LEU A 1 82 ? -13.17638 -17.70869 26.82933 1.000 9.13916 113 LEU A C 1
ATOM 676 O O . LEU A 1 82 ? -11.99556 -17.34325 26.77447 1.000 10.83529 113 LEU A O 1
ATOM 681 N N . SER A 1 83 ? -14.20158 -16.86610 26.90820 1.000 9.19457 114 SER A N 1
ATOM 682 C CA . SER A 1 83 ? -14.05006 -15.41704 26.90145 1.000 9.88202 114 SER A CA 1
ATOM 683 C C . SER A 1 83 ? -14.06476 -14.89543 28.32898 1.000 11.06626 114 SER A C 1
ATOM 684 O O . SER A 1 83 ? -15.05697 -15.06045 29.04284 1.000 11.90086 114 SER A O 1
ATOM 687 N N . PHE A 1 84 ? -12.98857 -14.23746 28.72850 1.000 11.38050 115 PHE A N 1
ATOM 688 C CA . PHE A 1 84 ? -12.89238 -13.65873 30.06197 1.000 11.89519 115 PHE A CA 1
ATOM 689 C C . PHE A 1 84 ? -13.18793 -12.17076 29.99871 1.000 12.65017 115 PHE A C 1
ATOM 690 O O . PHE A 1 84 ? -12.63304 -11.45776 29.15883 1.000 15.56195 115 PHE A O 1
ATOM 698 N N . GLY A 1 85 ? -14.07318 -11.70990 30.87807 1.000 14.89566 116 GLY A N 1
ATOM 699 C CA . GLY A 1 85 ? -14.36357 -10.29707 30.95474 1.000 15.65386 116 GLY A CA 1
ATOM 700 C C . GLY A 1 85 ? -15.78309 -9.96614 30.54853 1.000 12.37448 116 GLY A C 1
ATOM 701 O O . GLY A 1 85 ? -16.73837 -10.56395 31.05894 1.000 15.02639 116 GLY A O 1
ATOM 702 N N . GLY A 1 86 ? -15.91635 -9.02129 29.62858 1.000 13.89438 117 GLY A N 1
ATOM 703 C CA . GLY A 1 86 ? -17.21294 -8.52832 29.21340 1.000 13.29864 117 GLY A CA 1
ATOM 704 C C . GLY A 1 86 ? -17.60658 -7.27618 29.97102 1.000 13.66400 117 GLY A C 1
ATOM 705 O O . GLY A 1 86 ? -16.85791 -6.73173 30.78777 1.000 13.43008 117 GLY A O 1
ATOM 706 N N . TRP A 1 87 ? -18.82801 -6.82331 29.69372 1.000 12.87001 118 TRP A N 1
ATOM 707 C CA . TRP A 1 87 ? -19.26095 -5.51491 30.17043 1.000 13.46999 118 TRP A CA 1
ATOM 708 C C . TRP A 1 87 ? -19.43940 -5.50044 31.68163 1.000 13.77466 118 TRP A C 1
ATOM 709 O O . TRP A 1 87 ? -18.89897 -4.62193 32.37393 1.000 15.26445 118 TRP A O 1
ATOM 720 N N . SER A 1 88 ? -20.19253 -6.46920 32.21147 1.000 14.26759 119 SER A N 1
ATOM 721 C CA . SER A 1 88 ? -20.46104 -6.50868 33.64771 1.000 14.77567 119 SER A CA 1
ATOM 722 C C . SER A 1 88 ? -19.17117 -6.64203 34.44425 1.000 15.52045 119 SER A C 1
ATOM 723 O O . SER A 1 88 ? -19.03225 -6.05503 35.52668 1.000 15.45598 119 SER A O 1
ATOM 726 N N . PHE A 1 89 ? -18.21047 -7.39920 33.91652 1.000 13.05888 120 PHE A N 1
ATOM 727 C CA . PHE A 1 89 ? -16.95965 -7.63049 34.63301 1.000 14.61853 120 PHE A CA 1
ATOM 728 C C . PHE A 1 89 ? -16.25474 -6.31958 34.96256 1.000 14.72718 120 PHE A C 1
ATOM 729 O O . PHE A 1 89 ? -15.65568 -6.18342 36.03607 1.000 16.12257 120 PHE A O 1
ATOM 737 N N . GLY A 1 90 ? -16.33098 -5.33874 34.06958 1.000 15.47472 121 GLY A N 1
ATOM 738 C CA . GLY A 1 90 ? -15.73212 -4.04781 34.34822 1.000 16.77615 121 GLY A CA 1
ATOM 739 C C . GLY A 1 90 ? -14.22936 -4.03810 34.12168 1.000 15.85331 121 GLY A C 1
ATOM 740 O O . GLY A 1 90 ? -13.64971 -4.93030 33.49421 1.000 16.10070 121 GLY A O 1
ATOM 741 N N . THR A 1 91 ? -13.58714 -3.00041 34.65902 1.000 18.03430 122 THR A N 1
ATOM 742 C CA . THR A 1 91 ? -12.17249 -2.74969 34.40080 1.000 17.12215 122 THR A CA 1
ATOM 743 C C . THR A 1 91 ? -11.26319 -2.94356 35.60168 1.000 17.50991 122 THR A C 1
ATOM 744 O O . THR A 1 91 ? -10.08728 -3.25499 35.41217 1.000 17.19778 122 THR A O 1
ATOM 748 N N . ALA A 1 92 ? -11.76599 -2.75091 36.82439 1.000 18.57837 123 ALA A N 1
ATOM 749 C CA . ALA A 1 92 ? -10.88481 -2.69875 37.98953 1.000 18.93145 123 ALA A CA 1
ATOM 750 C C . ALA A 1 92 ? -10.07822 -3.98065 38.15445 1.000 18.17352 123 ALA A C 1
ATOM 751 O O . ALA A 1 92 ? -8.86698 -3.92849 38.39826 1.000 18.73701 123 ALA A O 1
ATOM 753 N N . LEU A 1 93 ? -10.71999 -5.14071 38.00599 1.000 17.40624 124 LEU A N 1
ATOM 754 C CA . LEU A 1 93 ? -10.00939 -6.39966 38.18804 1.000 17.91977 124 LEU A CA 1
ATOM 755 C C . LEU A 1 93 ? -8.97244 -6.62326 37.09275 1.000 17.05316 124 LEU A C 1
ATOM 756 O O . LEU A 1 93 ? -7.87999 -7.13616 37.36613 1.000 17.35288 124 LEU A O 1
ATOM 761 N N . PHE A 1 94 ? -9.29185 -6.24815 35.84544 1.000 16.13775 125 PHE A N 1
ATOM 762 C CA . PHE A 1 94 ? -8.29793 -6.32479 34.77734 1.000 16.27138 125 PHE A CA 1
ATOM 763 C C . PHE A 1 94 ? -7.11994 -5.40267 35.05302 1.000 14.13971 125 PHE A C 1
ATOM 764 O O . PHE A 1 94 ? -5.96308 -5.76705 34.80847 1.000 14.14001 125 PHE A O 1
ATOM 772 N N . GLN A 1 95 ? -7.39885 -4.18823 35.53249 1.000 15.24158 126 GLN A N 1
ATOM 773 C CA . GLN A 1 95 ? -6.32287 -3.24414 35.81129 1.000 15.94217 126 GLN A CA 1
ATOM 774 C C . GLN A 1 95 ? -5.37660 -3.78686 36.86879 1.000 17.70142 126 GLN A C 1
ATOM 775 O O . GLN A 1 95 ? -4.15777 -3.62735 36.75769 1.000 17.26868 126 GLN A O 1
ATOM 781 N N . GLY A 1 96 ? -5.92033 -4.44603 37.89271 1.000 16.02563 127 GLY A N 1
ATOM 782 C CA . GLY A 1 96 ? -5.06909 -5.05173 38.90125 1.000 16.68021 127 GLY A CA 1
ATOM 783 C C . GLY A 1 96 ? -4.34623 -6.27799 38.37932 1.000 15.61125 127 GLY A C 1
ATOM 784 O O . GLY A 1 96 ? -3.13896 -6.43679 38.58592 1.000 16.16891 127 GLY A O 1
ATOM 785 N N . MET A 1 97 ? -5.06468 -7.14653 37.65921 1.000 14.95668 128 MET A N 1
ATOM 786 C CA . MET A 1 97 ? -4.45379 -8.37485 37.16739 1.000 14.35945 128 MET A CA 1
ATOM 787 C C . MET A 1 97 ? -3.29786 -8.08055 36.21948 1.000 15.23137 128 MET A C 1
ATOM 788 O O . MET A 1 97 ? -2.29364 -8.80321 36.20475 1.000 16.14105 128 MET A O 1
ATOM 793 N N . ALA A 1 98 ? -3.42304 -7.02981 35.41263 1.000 14.49089 129 ALA A N 1
ATOM 794 C CA . ALA A 1 98 ? -2.42719 -6.74349 34.38888 1.000 14.08120 129 ALA A CA 1
ATOM 795 C C . ALA A 1 98 ? -1.23892 -5.94060 34.90643 1.000 14.26639 129 ALA A C 1
ATOM 796 O O . ALA A 1 98 ? -0.33382 -5.63954 34.12279 1.000 15.10572 129 ALA A O 1
ATOM 798 N N . ALA A 1 99 ? -1.20869 -5.61285 36.20372 1.000 16.36895 130 ALA A N 1
ATOM 799 C CA . ALA A 1 99 ? -0.30251 -4.57904 36.70379 1.000 16.72074 130 ALA A CA 1
ATOM 800 C C . ALA A 1 99 ? 1.16953 -4.96547 36.61590 1.000 17.22538 130 ALA A C 1
ATOM 801 O O . ALA A 1 99 ? 2.01605 -4.08501 36.42888 1.000 20.71571 130 ALA A O 1
ATOM 803 N N . SER A 1 100 ? 1.50710 -6.24450 36.76431 1.000 14.99117 131 SER A N 1
ATOM 804 C CA . SER A 1 100 ? 2.90729 -6.65609 36.81147 1.000 15.02038 131 SER A CA 1
ATOM 805 C C . SER A 1 100 ? 3.06704 -8.01539 36.14198 1.000 17.18695 131 SER A C 1
ATOM 806 O O . SER A 1 100 ? 2.09102 -8.72447 35.89530 1.000 16.50820 131 SER A O 1
ATOM 809 N N . SER A 1 101 ? 4.32187 -8.38271 35.86033 1.000 17.54719 132 SER A N 1
ATOM 810 C CA . SER A 1 101 ? 4.60682 -9.73014 35.37373 1.000 17.61632 132 SER A CA 1
ATOM 811 C C . SER A 1 101 ? 4.04113 -10.78824 36.31129 1.000 18.08159 132 SER A C 1
ATOM 812 O O . SER A 1 101 ? 3.50300 -11.80898 35.86285 1.000 18.20595 132 SER A O 1
ATOM 815 N N . ALA A 1 102 ? 4.18041 -10.57546 37.62235 1.000 18.79140 133 ALA A N 1
ATOM 816 C CA . ALA A 1 102 ? 3.73773 -11.57854 38.58284 1.000 18.61612 133 ALA A CA 1
ATOM 817 C C . ALA A 1 102 ? 2.21980 -11.70306 38.60728 1.000 16.14600 133 ALA A C 1
ATOM 818 O O . ALA A 1 102 ? 1.68621 -12.81928 38.65275 1.000 17.46513 133 ALA A O 1
ATOM 820 N N . SER A 1 103 ? 1.50641 -10.57128 38.59712 1.000 17.13103 134 SER A N 1
ATOM 821 C CA . SER A 1 103 ? 0.04846 -10.63979 38.62155 1.000 15.00376 134 SER A CA 1
ATOM 822 C C . SER A 1 103 ? -0.48869 -11.21670 37.32055 1.000 14.52030 134 SER A C 1
ATOM 823 O O . SER A 1 103 ? -1.41241 -12.03202 37.33671 1.000 14.67130 134 SER A O 1
ATOM 826 N N . ARG A 1 104 ? 0.10902 -10.83941 36.19130 1.000 14.63880 135 ARG A N 1
ATOM 827 C CA . ARG A 1 104 ? -0.30610 -11.41831 34.91616 1.000 15.41507 135 ARG A CA 1
ATOM 828 C C . ARG A 1 104 ? -0.05964 -12.92120 34.88245 1.000 16.21921 135 ARG A C 1
ATOM 829 O O . ARG A 1 104 ? -0.88394 -13.68096 34.35856 1.000 15.37081 135 ARG A O 1
ATOM 837 N N . LYS A 1 105 ? 1.05611 -13.37539 35.46486 1.000 14.62398 136 LYS A N 1
ATOM 838 C CA . LYS A 1 105 ? 1.37455 -14.79827 35.44115 1.000 14.41442 136 LYS A CA 1
ATOM 839 C C . LYS A 1 105 ? 0.34762 -15.61736 36.21442 1.000 14.69952 136 LYS A C 1
ATOM 840 O O . LYS A 1 105 ? -0.00244 -16.73207 35.80570 1.000 15.61807 136 LYS A O 1
ATOM 846 N N . VAL A 1 106 ? -0.14040 -15.09161 37.34143 1.000 14.42631 137 VAL A N 1
ATOM 847 C CA . VAL A 1 106 ? -1.17539 -15.80067 38.09081 1.000 13.76952 137 VAL A CA 1
ATOM 848 C C . VAL A 1 106 ? -2.37922 -16.08020 37.19778 1.000 14.71903 137 VAL A C 1
ATOM 849 O O . VAL A 1 106 ? -2.87093 -17.21329 37.12019 1.000 14.95459 137 VAL A O 1
ATOM 853 N N . PHE A 1 107 ? -2.85229 -15.05367 36.49226 1.000 15.11627 138 PHE A N 1
ATOM 854 C CA . PHE A 1 107 ? -4.00414 -15.21920 35.61429 1.000 13.42223 138 PHE A CA 1
ATOM 855 C C . PHE A 1 107 ? -3.67905 -16.12895 34.43707 1.000 13.05558 138 PHE A C 1
ATOM 856 O O . PHE A 1 107 ? -4.44609 -17.04289 34.11298 1.000 13.83961 138 PHE A O 1
ATOM 864 N N . ILE A 1 108 ? -2.55082 -15.87694 33.77515 1.000 13.27045 139 ILE A N 1
ATOM 865 C CA . ILE A 1 108 ? -2.18379 -16.63566 32.58404 1.000 12.24592 139 ILE A CA 1
ATOM 866 C C . ILE A 1 108 ? -2.11099 -18.12793 32.88552 1.000 13.16734 139 ILE A C 1
ATOM 867 O O . ILE A 1 108 ? -2.72644 -18.94746 32.19336 1.000 13.92693 139 ILE A O 1
ATOM 872 N N . ASP A 1 109 ? -1.35579 -18.50570 33.92737 1.000 14.04073 140 ASP A N 1
ATOM 873 C CA . ASP A 1 109 ? -1.22898 -19.92199 34.26787 1.000 14.21252 140 ASP A CA 1
ATOM 874 C C . ASP A 1 109 ? -2.57941 -20.52278 34.62668 1.000 12.95028 140 ASP A C 1
ATOM 875 O O . ASP A 1 109 ? -2.89445 -21.65250 34.23091 1.000 13.22403 140 ASP A O 1
ATOM 880 N N . SER A 1 110 ? -3.38086 -19.78078 35.39423 1.000 13.26889 141 SER A N 1
ATOM 881 C CA . SER A 1 110 ? -4.69328 -20.26662 35.81011 1.000 12.70779 141 SER A CA 1
ATOM 882 C C . SER A 1 110 ? -5.62645 -20.43277 34.61691 1.000 12.51276 141 SER A C 1
ATOM 883 O O . SER A 1 110 ? -6.37021 -21.41693 34.53672 1.000 14.78750 141 SER A O 1
ATOM 886 N N . ALA A 1 111 ? -5.59973 -19.48285 33.68180 1.000 12.95554 142 ALA A N 1
ATOM 887 C CA . ALA A 1 111 ? -6.48489 -19.56702 32.52563 1.000 13.17661 142 ALA A CA 1
ATOM 888 C C . ALA A 1 111 ? -6.11643 -20.74403 31.63311 1.000 12.33226 142 ALA A C 1
ATOM 889 O O . ALA A 1 111 ? -6.99872 -21.44283 31.13034 1.000 12.50204 142 ALA A O 1
ATOM 891 N N . ILE A 1 112 ? -4.81857 -20.97640 31.42255 1.000 12.44523 143 ILE A N 1
ATOM 892 C CA . ILE A 1 112 ? -4.39108 -22.08244 30.57003 1.000 11.04367 143 ILE A CA 1
ATOM 893 C C . ILE A 1 112 ? -4.82903 -23.42215 31.16018 1.000 13.61248 143 ILE A C 1
ATOM 894 O O . ILE A 1 112 ? -5.40147 -24.26967 30.46395 1.000 13.95926 143 ILE A O 1
ATOM 899 N N . THR A 1 113 ? -4.56463 -23.63132 32.45271 1.000 14.39543 144 THR A N 1
ATOM 900 C CA . THR A 1 113 ? -5.02954 -24.84212 33.12402 1.000 14.59601 144 THR A CA 1
ATOM 901 C C . THR A 1 113 ? -6.54260 -24.98652 33.02244 1.000 14.09763 144 THR A C 1
ATOM 902 O O . THR A 1 113 ? -7.05650 -26.08345 32.77190 1.000 15.83805 144 THR A O 1
ATOM 906 N N . PHE A 1 114 ? -7.26776 -23.88595 33.21525 1.000 13.20074 145 PHE A N 1
ATOM 907 C CA . PHE A 1 114 ? -8.72368 -23.94149 33.28270 1.000 12.91518 145 PHE A CA 1
ATOM 908 C C . PHE A 1 114 ? -9.31794 -24.32738 31.93594 1.000 13.88487 145 PHE A C 1
ATOM 909 O O . PHE A 1 114 ? -10.20374 -25.18959 31.85802 1.000 13.56101 145 PHE A O 1
ATOM 917 N N . VAL A 1 115 ? -8.83826 -23.70617 30.85504 1.000 14.18511 146 VAL A N 1
ATOM 918 C CA . VAL A 1 115 ? -9.39751 -24.02308 29.54431 1.000 13.89587 146 VAL A CA 1
ATOM 919 C C . VAL A 1 115 ? -9.05546 -25.44957 29.13158 1.000 12.73399 146 VAL A C 1
ATOM 920 O O . VAL A 1 115 ? -9.86989 -26.13023 28.50076 1.000 13.36966 146 VAL A O 1
ATOM 924 N N . ARG A 1 116 ? -7.85794 -25.93252 29.48087 1.000 14.21194 147 ARG A N 1
ATOM 925 C CA . ARG A 1 116 ? -7.53978 -27.32813 29.18819 1.000 15.41498 147 ARG A CA 1
ATOM 926 C C . ARG A 1 116 ? -8.42865 -28.27520 29.98619 1.000 14.41674 147 ARG A C 1
ATOM 927 O O . ARG A 1 116 ? -8.89987 -29.28583 29.45170 1.000 17.21575 147 ARG A O 1
ATOM 935 N N . THR A 1 117 ? -8.66543 -27.96851 31.26473 1.000 14.68616 148 THR A N 1
ATOM 936 C CA . THR A 1 117 ? -9.52731 -28.82059 32.07980 1.000 15.97243 148 THR A CA 1
ATOM 937 C C . THR A 1 117 ? -10.92190 -28.93246 31.48113 1.000 17.38681 148 THR A C 1
ATOM 938 O O . THR A 1 117 ? -11.50658 -30.02361 31.43567 1.000 18.35072 148 THR A O 1
ATOM 942 N N . TRP A 1 118 ? -11.46576 -27.81917 30.99677 1.000 13.74003 149 TRP A N 1
ATOM 943 C CA . TRP A 1 118 ? -12.85721 -27.76822 30.57625 1.000 14.59415 149 TRP A CA 1
ATOM 944 C C . TRP A 1 118 ? -13.04472 -27.89982 29.07132 1.000 13.14428 149 TRP A C 1
ATOM 945 O O . TRP A 1 118 ? -14.17525 -27.80373 28.59357 1.000 17.59018 149 TRP A O 1
ATOM 956 N N . GLY A 1 119 ? -11.96942 -28.12974 28.32298 1.000 13.68987 150 GLY A N 1
ATOM 957 C CA . GLY A 1 119 ? -12.08469 -28.57745 26.94867 1.000 15.06040 150 GLY A CA 1
ATOM 958 C C . GLY A 1 119 ? -12.10713 -27.49643 25.89374 1.000 14.66764 150 GLY A C 1
ATOM 959 O O . GLY A 1 119 ? -12.49521 -27.77946 24.75386 1.000 17.23175 150 GLY A O 1
ATOM 960 N N . PHE A 1 120 ? -11.68919 -26.28061 26.21948 1.000 13.09521 151 PHE A N 1
ATOM 961 C CA . PHE A 1 120 ? -11.63856 -25.20165 25.24048 1.000 12.09805 151 PHE A CA 1
ATOM 962 C C . PHE A 1 120 ? -10.29531 -25.18550 24.51211 1.000 14.32819 151 PHE A C 1
ATOM 963 O O . PHE A 1 120 ? -9.26562 -25.62767 25.03862 1.000 13.85391 151 PHE A O 1
ATOM 971 N N . ASP A 1 121 ? -10.31875 -24.65832 23.28564 1.000 12.88150 152 ASP A N 1
ATOM 972 C CA . ASP A 1 121 ? -9.15368 -24.55409 22.41754 1.000 13.52632 152 ASP A CA 1
ATOM 973 C C . ASP A 1 121 ? -8.53314 -23.15489 22.42026 1.000 11.53459 152 ASP A C 1
ATOM 974 O O . ASP A 1 121 ? -7.59400 -22.90585 21.66053 1.000 12.34441 152 ASP A O 1
ATOM 979 N N . GLY A 1 122 ? -9.01859 -22.23185 23.24365 1.000 10.74187 153 GLY A N 1
ATOM 980 C CA . GLY A 1 122 ? -8.46607 -20.88563 23.20739 1.000 11.21992 153 GLY A CA 1
ATOM 981 C C . GLY A 1 122 ? -8.96418 -20.02890 24.34673 1.000 10.29521 153 GLY A C 1
ATOM 982 O O . GLY A 1 122 ? -9.93636 -20.36288 25.03341 1.000 10.47580 153 GLY A O 1
ATOM 983 N N . ILE A 1 123 ? -8.26236 -18.91485 24.52909 1.000 11.01499 154 ILE A N 1
ATOM 984 C CA . ILE A 1 123 ? -8.54264 -17.91192 25.54735 1.000 10.77868 154 ILE A CA 1
ATOM 985 C C . ILE A 1 123 ? -8.81481 -16.59732 24.83191 1.000 11.56661 154 ILE A C 1
ATOM 986 O O . ILE A 1 123 ? -7.96775 -16.11630 24.06850 1.000 12.25377 154 ILE A O 1
ATOM 991 N N . ASP A 1 124 ? -9.99475 -16.02993 25.06567 1.000 10.29646 155 ASP A N 1
ATOM 992 C CA . ASP A 1 124 ? -10.40778 -14.76150 24.47633 1.000 10.25392 155 ASP A CA 1
ATOM 993 C C . ASP A 1 124 ? -10.50595 -13.74462 25.60442 1.000 11.25837 155 ASP A C 1
ATOM 994 O O . ASP A 1 124 ? -11.10378 -14.02883 26.64876 1.000 12.38635 155 ASP A O 1
ATOM 999 N N . ILE A 1 125 ? -9.88752 -12.58223 25.41591 1.000 9.54077 156 ILE A N 1
ATOM 1000 C CA . ILE A 1 125 ? -9.83880 -11.54822 26.45186 1.000 11.83398 156 ILE A CA 1
ATOM 1001 C C . ILE A 1 125 ? -10.77559 -10.42113 26.03792 1.000 10.54909 156 ILE A C 1
ATOM 1002 O O . ILE A 1 125 ? -10.57088 -9.80104 24.98731 1.000 11.16413 156 ILE A O 1
ATOM 1007 N N . ASP A 1 126 ? -11.78683 -10.14127 26.87023 1.000 10.65659 157 ASP A N 1
ATOM 1008 C CA . ASP A 1 126 ? -12.76247 -9.09630 26.57725 1.000 12.96844 157 ASP A CA 1
ATOM 1009 C C . ASP A 1 126 ? -12.71575 -7.99431 27.63027 1.000 13.48892 157 ASP A C 1
ATOM 1010 O O . ASP A 1 126 ? -13.70612 -7.73930 28.31954 1.000 14.28769 157 ASP A O 1
ATOM 1015 N N . TRP A 1 127 ? -11.56282 -7.34606 27.76971 1.000 11.70051 158 TRP A N 1
ATOM 1016 C CA . TRP A 1 127 ? -11.40821 -6.24493 28.71062 1.000 11.72770 158 TRP A CA 1
ATOM 1017 C C . TRP A 1 127 ? -12.01625 -4.98754 28.10447 1.000 11.07387 158 TRP A C 1
ATOM 1018 O O . TRP A 1 127 ? -11.55648 -4.50138 27.06546 1.000 11.34773 158 TRP A O 1
ATOM 1029 N N . GLU A 1 128 ? -13.04776 -4.46150 28.74804 1.000 12.61929 159 GLU A N 1
ATOM 1030 C CA . GLU A 1 128 ? -13.72269 -3.28221 28.22488 1.000 12.16971 159 GLU A CA 1
ATOM 1031 C C . GLU A 1 128 ? -13.62208 -2.10711 29.18892 1.000 14.20905 159 GLU A C 1
ATOM 1032 O O . GLU A 1 128 ? -14.51729 -1.92120 30.01102 1.000 15.74062 159 GLU A O 1
ATOM 1038 N N . TYR A 1 129 ? -12.56543 -1.29969 29.10761 1.000 13.33118 160 TYR A N 1
ATOM 1039 C CA . TYR A 1 129 ? -11.51444 -1.37636 28.09545 1.000 12.60388 160 TYR A CA 1
ATOM 1040 C C . TYR A 1 129 ? -10.23090 -0.92859 28.76656 1.000 14.73234 160 TYR A C 1
ATOM 1041 O O . TYR A 1 129 ? -10.27620 -0.13451 29.69938 1.000 14.80393 160 TYR A O 1
ATOM 1050 N N . PRO A 1 130 ? -9.07922 -1.40476 28.30291 1.000 12.86055 161 PRO A N 1
ATOM 1051 C CA . PRO A 1 130 ? -7.82596 -0.78578 28.74722 1.000 15.06321 161 PRO A CA 1
ATOM 1052 C C . PRO A 1 130 ? -7.86083 0.68857 28.37568 1.000 14.43520 161 PRO A C 1
ATOM 1053 O O . PRO A 1 130 ? -8.35505 1.05644 27.31255 1.000 14.24747 161 PRO A O 1
ATOM 1057 N N . SER A 1 131 ? -7.37218 1.54285 29.27801 1.000 15.84908 162 SER A N 1
ATOM 1058 C CA . SER A 1 131 ? -7.46189 2.98105 29.04850 1.000 16.22905 162 SER A CA 1
ATOM 1059 C C . SER A 1 131 ? -6.34335 3.68369 29.79802 1.000 21.45213 162 SER A C 1
ATOM 1060 O O . SER A 1 131 ? -6.21304 3.51355 31.01273 1.000 21.06752 162 SER A O 1
ATOM 1063 N N . GLY A 1 132 ? -5.56635 4.48563 29.08200 1.000 19.16214 163 GLY A N 1
ATOM 1064 C CA . GLY A 1 132 ? -4.40899 5.14847 29.64145 1.000 19.52124 163 GLY A CA 1
ATOM 1065 C C . GLY A 1 132 ? -3.12411 4.41723 29.29041 1.000 18.47253 163 GLY A C 1
ATOM 1066 O O . GLY A 1 132 ? -3.12211 3.24260 28.91627 1.000 15.87042 163 GLY A O 1
ATOM 1067 N N . ALA A 1 133 ? -1.99820 5.12547 29.42894 1.000 18.60519 164 ALA A N 1
ATOM 1068 C CA . ALA A 1 133 ? -0.72043 4.54428 29.01906 1.000 15.45624 164 ALA A CA 1
ATOM 1069 C C . ALA A 1 133 ? -0.35118 3.32160 29.84649 1.000 15.86806 164 ALA A C 1
ATOM 1070 O O . ALA A 1 133 ? 0.28460 2.39331 29.32994 1.000 16.33944 164 ALA A O 1
ATOM 1072 N N . THR A 1 134 ? -0.71885 3.30524 31.12986 1.000 16.64593 165 THR A N 1
ATOM 1073 C CA . THR A 1 134 ? -0.39061 2.15853 31.96641 1.000 15.41090 165 THR A CA 1
ATOM 1074 C C . THR A 1 134 ? -1.14167 0.91373 31.50998 1.000 16.37116 165 THR A C 1
ATOM 1075 O O . THR A 1 134 ? -0.53156 -0.13685 31.27933 1.000 15.41297 165 THR A O 1
ATOM 1079 N N . ASP A 1 135 ? -2.46884 1.01442 31.37744 1.000 15.67632 166 ASP A N 1
ATOM 1080 C CA . ASP A 1 135 ? -3.25101 -0.10533 30.86116 1.000 14.62625 166 ASP A CA 1
ATOM 1081 C C . ASP A 1 135 ? -2.76529 -0.51984 29.48026 1.000 15.03969 166 ASP A C 1
ATOM 1082 O O . ASP A 1 135 ? -2.69122 -1.71351 29.17002 1.000 14.33803 166 ASP A O 1
ATOM 1087 N N . MET A 1 136 ? -2.44849 0.45809 28.63288 1.000 14.26891 167 MET A N 1
ATOM 1088 C CA . MET A 1 136 ? -2.05280 0.15755 27.26018 1.000 13.58167 167 MET A CA 1
ATOM 1089 C C . MET A 1 136 ? -0.81554 -0.73301 27.22804 1.000 14.12116 167 MET A C 1
ATOM 1090 O O . MET A 1 136 ? -0.76896 -1.73429 26.50202 1.000 13.69839 167 MET A O 1
ATOM 1095 N N . ALA A 1 137 ? 0.20116 -0.38845 28.02432 1.000 14.16674 168 ALA A N 1
ATOM 1096 C CA . ALA A 1 137 ? 1.41945 -1.19008 28.04929 1.000 13.01470 168 ALA A CA 1
ATOM 1097 C C . ALA A 1 137 ? 1.18662 -2.51484 28.75825 1.000 13.13976 168 ALA A C 1
ATOM 1098 O O . ALA A 1 137 ? 1.73754 -3.54627 28.35568 1.000 13.90668 168 ALA A O 1
ATOM 1100 N N . ASN A 1 138 ? 0.37471 -2.50414 29.81810 1.000 14.68336 169 ASN A N 1
ATOM 1101 C CA . ASN A 1 138 ? 0.09086 -3.73893 30.53919 1.000 14.87897 169 ASN A CA 1
ATOM 1102 C C . ASN A 1 138 ? -0.71470 -4.71037 29.68708 1.000 14.33418 169 ASN A C 1
ATOM 1103 O O . ASN A 1 138 ? -0.52120 -5.92940 29.78670 1.000 14.59682 169 ASN A O 1
ATOM 1108 N N . TYR A 1 139 ? -1.60375 -4.18784 28.83850 1.000 13.48498 170 TYR A N 1
ATOM 1109 C CA . TYR A 1 139 ? -2.37840 -5.03522 27.93948 1.000 13.66747 170 TYR A CA 1
ATOM 1110 C C . TYR A 1 139 ? -1.48730 -5.65589 26.86996 1.000 11.52690 170 TYR A C 1
ATOM 1111 O O . TYR A 1 139 ? -1.61622 -6.84764 26.56694 1.000 12.52163 170 TYR A O 1
ATOM 1120 N N . VAL A 1 140 ? -0.57615 -4.86703 26.28978 1.000 11.82081 171 VAL A N 1
ATOM 1121 C CA . VAL A 1 140 ? 0.43010 -5.42182 25.38521 1.000 11.57588 171 VAL A CA 1
ATOM 1122 C C . VAL A 1 140 ? 1.18516 -6.56322 26.05532 1.000 13.11937 171 VAL A C 1
ATOM 1123 O O . VAL A 1 140 ? 1.37791 -7.63659 25.47008 1.000 13.73863 171 VAL A O 1
ATOM 1127 N N . ALA A 1 141 ? 1.63037 -6.34028 27.29508 1.000 14.16278 172 ALA A N 1
ATOM 1128 C CA . ALA A 1 141 ? 2.37845 -7.36673 28.01231 1.000 12.97219 172 ALA A CA 1
ATOM 1129 C C . ALA A 1 141 ? 1.51514 -8.58929 28.29302 1.000 12.62737 172 ALA A C 1
ATOM 1130 O O . ALA A 1 141 ? 1.98641 -9.72703 28.19043 1.000 14.54848 172 ALA A O 1
ATOM 1132 N N . LEU A 1 142 ? 0.24644 -8.37405 28.65154 1.000 12.91358 173 LEU A N 1
ATOM 1133 C CA . LEU A 1 142 ? -0.65292 -9.48960 28.91838 1.000 12.98439 173 LEU A CA 1
ATOM 1134 C C . LEU A 1 142 ? -0.80290 -10.37846 27.69067 1.000 11.95108 173 LEU A C 1
ATOM 1135 O O . LEU A 1 142 ? -0.66541 -11.60550 27.77434 1.000 13.08493 173 LEU A O 1
ATOM 1140 N N . VAL A 1 143 ? -1.08229 -9.77343 26.53455 1.000 11.94658 174 VAL A N 1
ATOM 1141 C CA . VAL A 1 143 ? -1.30326 -10.57634 25.33700 1.000 12.04269 174 VAL A CA 1
ATOM 1142 C C . VAL A 1 143 ? -0.01349 -11.26449 24.89600 1.000 11.11563 174 VAL A C 1
ATOM 1143 O O . VAL A 1 143 ? -0.02451 -12.43611 24.49787 1.000 12.08228 174 VAL A O 1
ATOM 1147 N N . LYS A 1 144 ? 1.11837 -10.55921 24.98551 1.000 11.93966 175 LYS A N 1
ATOM 1148 C CA . LYS A 1 144 ? 2.39719 -11.15143 24.61762 1.000 12.28169 175 LYS A CA 1
ATOM 1149 C C . LYS A 1 144 ? 2.75252 -12.31221 25.54013 1.000 12.35867 175 LYS A C 1
ATOM 1150 O O . LYS A 1 144 ? 3.13240 -13.39864 25.07868 1.000 12.96624 175 LYS A O 1
ATOM 1156 N N . GLU A 1 145 ? 2.61781 -12.10353 26.85347 1.000 13.13003 176 GLU A N 1
ATOM 1157 C CA . GLU A 1 145 ? 2.96714 -13.15234 27.80810 1.000 14.12068 176 GLU A CA 1
ATOM 1158 C C . GLU A 1 145 ? 1.97247 -14.30262 27.76201 1.000 13.66400 176 GLU A C 1
ATOM 1159 O O . GLU A 1 145 ? 2.34610 -15.45974 28.00550 1.000 14.07430 176 GLU A O 1
ATOM 1165 N N . LEU A 1 146 ? 0.70705 -14.01473 27.44559 1.000 12.45197 177 LEU A N 1
ATOM 1166 C CA . LEU A 1 146 ? -0.26376 -15.09190 27.29455 1.000 13.13152 177 LEU A CA 1
ATOM 1167 C C . LEU A 1 146 ? 0.08832 -15.98464 26.10932 1.000 12.26959 177 LEU A C 1
ATOM 1168 O O . LEU A 1 146 ? 0.12385 -17.21375 26.23909 1.000 13.73726 177 LEU A O 1
ATOM 1173 N N . LYS A 1 147 ? 0.36692 -15.38742 24.94361 1.000 11.86422 178 LYS A N 1
ATOM 1174 C CA . LYS A 1 147 ? 0.75801 -16.20318 23.80041 1.000 11.44697 178 LYS A CA 1
ATOM 1175 C C . LYS A 1 147 ? 2.01359 -17.01007 24.10534 1.000 12.53780 178 LYS A C 1
ATOM 1176 O O . LYS A 1 147 ? 2.09662 -18.19570 23.75810 1.000 14.03980 178 LYS A O 1
ATOM 1182 N N . ALA A 1 148 ? 2.99906 -16.38738 24.75892 1.000 14.36474 179 ALA A N 1
ATOM 1183 C CA . ALA A 1 148 ? 4.23263 -17.10029 25.08296 1.000 13.74765 179 ALA A CA 1
ATOM 1184 C C . ALA A 1 148 ? 3.95996 -18.29026 25.99609 1.000 14.21498 179 ALA A C 1
ATOM 1185 O O . ALA A 1 148 ? 4.52011 -19.37488 25.79346 1.000 14.96817 179 ALA A O 1
ATOM 1187 N N . ALA A 1 149 ? 3.09693 -18.11152 26.99915 1.000 13.47847 180 ALA A N 1
ATOM 1188 C CA . ALA A 1 149 ? 2.78422 -19.22848 27.88639 1.000 14.02621 180 ALA A CA 1
ATOM 1189 C C . ALA A 1 149 ? 1.99282 -20.30603 27.15717 1.000 14.96587 180 ALA A C 1
ATOM 1190 O O . ALA A 1 149 ? 2.14252 -21.49927 27.45485 1.000 15.45491 180 ALA A O 1
ATOM 1192 N N . CYS A 1 150 ? 1.15269 -19.91337 26.19341 1.000 12.61124 181 CYS A N 1
ATOM 1193 C CA . CYS A 1 150 ? 0.47218 -20.90680 25.37315 1.000 13.26152 181 CYS A CA 1
ATOM 1194 C C . CYS A 1 150 ? 1.46255 -21.68065 24.51938 1.000 14.37727 181 CYS A C 1
ATOM 1195 O O . CYS A 1 150 ? 1.32779 -22.89954 24.35933 1.000 13.98444 181 CYS A O 1
ATOM 1198 N N . GLU A 1 151 ? 2.45774 -20.98977 23.95302 1.000 14.37404 182 GLU A N 1
ATOM 1199 C CA . GLU A 1 151 ? 3.50020 -21.68771 23.21027 1.000 15.19306 182 GLU A CA 1
ATOM 1200 C C . GLU A 1 151 ? 4.26345 -22.64934 24.10955 1.000 13.72753 182 GLU A C 1
ATOM 1201 O O . GLU A 1 151 ? 4.56140 -23.77784 23.70215 1.000 16.00787 182 GLU A O 1
ATOM 1207 N N . SER A 1 152 ? 4.55259 -22.23844 25.34665 1.000 14.56273 183 SER A N 1
ATOM 1208 C CA . SER A 1 152 ? 5.28182 -23.11009 26.26505 1.000 15.30253 183 SER A CA 1
ATOM 1209 C C . SER A 1 152 ? 4.46161 -24.34273 26.64070 1.000 16.79022 183 SER A C 1
ATOM 1210 O O . SER A 1 152 ? 4.99001 -25.46358 26.66707 1.000 17.04588 183 SER A O 1
ATOM 1213 N N . GLU A 1 153 ? 3.16685 -24.16642 26.92321 1.000 15.72558 184 GLU A N 1
ATOM 1214 C CA . GLU A 1 153 ? 2.32758 -25.31203 27.26597 1.000 15.19769 184 GLU A CA 1
ATOM 1215 C C . GLU A 1 153 ? 2.22669 -26.28894 26.10012 1.000 15.24721 184 GLU A C 1
ATOM 1216 O O . GLU A 1 153 ? 2.22730 -27.51113 26.29994 1.000 16.65197 184 GLU A O 1
ATOM 1222 N N . ALA A 1 154 ? 2.15026 -25.76877 24.87170 1.000 15.45570 185 ALA A N 1
ATOM 1223 C CA . ALA A 1 154 ? 2.06534 -26.63866 23.70295 1.000 15.65595 185 ALA A CA 1
ATOM 1224 C C . ALA A 1 154 ? 3.34342 -27.44807 23.52684 1.000 18.22276 185 ALA A C 1
ATOM 1225 O O . ALA A 1 154 ? 3.29055 -28.65584 23.26673 1.000 20.52155 185 ALA A O 1
ATOM 1227 N N . GLY A 1 155 ? 4.50135 -26.80283 23.66528 1.000 17.33573 186 GLY A N 1
ATOM 1228 C CA . GLY A 1 155 ? 5.75347 -27.53630 23.54127 1.000 18.49641 186 GLY A CA 1
ATOM 1229 C C . GLY A 1 155 ? 5.92194 -28.57031 24.63710 1.000 23.38031 186 GLY A C 1
ATOM 1230 O O . GLY A 1 155 ? 6.47106 -29.65291 24.40848 1.000 22.67190 186 GLY A O 1
ATOM 1231 N N . SER A 1 156 ? 5.43808 -28.25263 25.84091 1.000 19.73160 187 SER A N 1
ATOM 1232 C CA . SER A 1 156 ? 5.55854 -29.16969 26.96889 1.000 18.33477 187 SER A CA 1
ATOM 1233 C C . SER A 1 156 ? 4.70074 -30.41178 26.77057 1.000 21.57688 187 SER A C 1
ATOM 1234 O O . SER A 1 156 ? 5.14740 -31.53190 27.04903 1.000 26.17534 187 SER A O 1
ATOM 1237 N N . THR A 1 157 ? 3.47218 -30.24070 26.27901 1.000 18.14526 188 THR A N 1
ATOM 1238 C CA . THR A 1 157 ? 2.51445 -31.33293 26.19394 1.000 19.70936 188 THR A CA 1
ATOM 1239 C C . THR A 1 157 ? 2.40823 -31.95363 24.80844 1.000 21.09582 188 THR A C 1
ATOM 1240 O O . THR A 1 157 ? 1.82345 -33.03370 24.68300 1.000 21.36053 188 THR A O 1
ATOM 1244 N N . GLY A 1 158 ? 2.93994 -31.30545 23.77252 1.000 22.20781 189 GLY A N 1
ATOM 1245 C CA . GLY A 1 158 ? 2.82271 -31.80217 22.41616 1.000 24.00603 189 GLY A CA 1
ATOM 1246 C C . GLY A 1 158 ? 1.51988 -31.48292 21.71381 1.000 30.77644 189 GLY A C 1
ATOM 1247 O O . GLY A 1 158 ? 1.34282 -31.88985 20.55660 1.000 35.45273 189 GLY A O 1
ATOM 1248 N N . LYS A 1 159 ? 0.60431 -30.77284 22.36245 1.000 23.22521 190 LYS A N 1
ATOM 1249 C CA . LYS A 1 159 ? -0.68189 -30.43017 21.77492 1.000 26.50115 190 LYS A CA 1
ATOM 1250 C C . LYS A 1 159 ? -0.57365 -29.13689 20.97624 1.000 24.29750 190 LYS A C 1
ATOM 1251 O O . LYS A 1 159 ? 0.34039 -28.33487 21.17317 1.000 24.28632 190 LYS A O 1
ATOM 1257 N N . ASP A 1 160 ? -1.52466 -28.94031 20.06242 1.000 23.56172 191 ASP A N 1
ATOM 1258 C CA . ASP A 1 160 ? -1.62980 -27.66467 19.36576 1.000 23.54940 191 ASP A CA 1
ATOM 1259 C C . ASP A 1 160 ? -1.88012 -26.55273 20.37810 1.000 18.48710 191 ASP A C 1
ATOM 1260 O O . ASP A 1 160 ? -2.66210 -26.71490 21.32175 1.000 19.24418 191 ASP A O 1
ATOM 1265 N N . ARG A 1 161 ? -1.21969 -25.41633 20.18452 1.000 17.16017 192 ARG A N 1
ATOM 1266 C CA . ARG A 1 161 ? -1.30901 -24.36533 21.18563 1.000 15.74664 192 ARG A CA 1
ATOM 1267 C C . ARG A 1 161 ? -2.69020 -23.72379 21.20068 1.000 14.02427 192 ARG A C 1
ATOM 1268 O O . ARG A 1 161 ? -3.39327 -23.66504 20.18846 1.000 15.04758 192 ARG A O 1
ATOM 1276 N N . LEU A 1 162 ? -3.06814 -23.25306 22.38052 1.000 11.71018 193 LEU A N 1
ATOM 1277 C CA . LEU A 1 162 ? -4.30921 -22.51263 22.54752 1.000 11.97645 193 LEU A CA 1
ATOM 1278 C C . LEU A 1 162 ? -4.28149 -21.23681 21.71373 1.000 12.35685 193 LEU A C 1
ATOM 1279 O O . LEU A 1 162 ? -3.24085 -20.58333 21.57429 1.000 14.06575 193 LEU A O 1
ATOM 1284 N N . LEU A 1 163 ? -5.44317 -20.87867 21.17427 1.000 11.76505 194 LEU A N 1
ATOM 1285 C CA . LEU A 1 163 ? -5.62828 -19.59708 20.50771 1.000 12.08938 194 LEU A CA 1
ATOM 1286 C C . LEU A 1 163 ? -5.70060 -18.46509 21.52088 1.000 10.20272 194 LEU A C 1
ATOM 1287 O O . LEU A 1 163 ? -6.11135 -18.65334 22.67312 1.000 11.03914 194 LEU A O 1
ATOM 1292 N N . VAL A 1 164 ? -5.28145 -17.27952 21.07660 1.000 11.28020 195 VAL A N 1
ATOM 1293 C CA . VAL A 1 164 ? -5.32502 -16.06331 21.88282 1.000 11.80055 195 VAL A CA 1
ATOM 1294 C C . VAL A 1 164 ? -6.00923 -14.99273 21.04956 1.000 11.44542 195 VAL A C 1
ATOM 1295 O O . VAL A 1 164 ? -5.50246 -14.61353 19.98241 1.000 10.99572 195 VAL A O 1
ATOM 1299 N N . THR A 1 165 ? -7.16591 -14.51956 21.51522 1.000 10.21633 196 THR A N 1
ATOM 1300 C CA . THR A 1 165 ? -7.97499 -13.55211 20.77499 1.000 9.56430 196 THR A CA 1
ATOM 1301 C C . THR A 1 165 ? -8.47833 -12.49822 21.75153 1.000 10.25979 196 THR A C 1
ATOM 1302 O O . THR A 1 165 ? -8.30303 -12.62234 22.96823 1.000 9.60325 196 THR A O 1
ATOM 1306 N N . ALA A 1 166 ? -9.12622 -11.45892 21.22021 1.000 10.79896 197 ALA A N 1
ATOM 1307 C CA . ALA A 1 166 ? -9.76967 -10.46295 22.07084 1.000 9.39432 197 ALA A CA 1
ATOM 1308 C C . ALA A 1 166 ? -10.92165 -9.81661 21.32665 1.000 9.80404 197 ALA A C 1
ATOM 1309 O O . ALA A 1 166 ? -10.83697 -9.60540 20.11377 1.000 10.14673 197 ALA A O 1
ATOM 1311 N N . ALA A 1 167 ? -11.98500 -9.49767 22.06206 1.000 10.47488 198 ALA A N 1
ATOM 1312 C CA . ALA A 1 167 ? -13.00681 -8.58053 21.57100 1.000 10.17200 198 ALA A CA 1
ATOM 1313 C C . ALA A 1 167 ? -12.55095 -7.16368 21.88590 1.000 10.67326 198 ALA A C 1
ATOM 1314 O O . ALA A 1 167 ? -12.22386 -6.85469 23.03787 1.000 11.43150 198 ALA A O 1
ATOM 1316 N N . VAL A 1 168 ? -12.50628 -6.31367 20.85868 1.000 8.83888 199 VAL A N 1
ATOM 1317 C CA . VAL A 1 168 ? -11.85159 -5.01456 20.97226 1.000 9.87026 199 VAL A CA 1
ATOM 1318 C C . VAL A 1 168 ? -12.77941 -3.88246 20.54632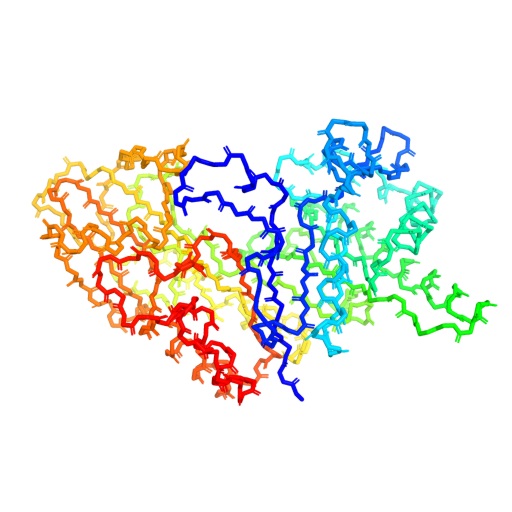 1.000 9.10541 199 VAL A C 1
ATOM 1319 O O . VAL A 1 168 ? -13.68020 -4.05795 19.71708 1.000 9.60611 199 VAL A O 1
ATOM 1323 N N . ALA A 1 169 ? -12.51722 -2.70091 21.10619 1.000 10.06705 200 ALA A N 1
ATOM 1324 C CA . ALA A 1 169 ? -13.31987 -1.50993 20.85718 1.000 10.74852 200 ALA A CA 1
ATOM 1325 C C . ALA A 1 169 ? -13.27952 -1.07350 19.39456 1.000 10.50132 200 ALA A C 1
ATOM 1326 O O . ALA A 1 169 ? -12.27619 -1.23449 18.68937 1.000 11.02236 200 ALA A O 1
ATOM 1328 N N . ALA A 1 170 ? -14.39117 -0.47044 18.95529 1.000 10.95077 201 ALA A N 1
ATOM 1329 C CA . ALA A 1 170 ? -14.51673 0.08682 17.61696 1.000 12.43218 201 ALA A CA 1
ATOM 1330 C C . ALA A 1 170 ? -14.46128 1.60988 17.56938 1.000 13.27714 201 ALA A C 1
ATOM 1331 O O . ALA A 1 170 ? -14.26459 2.16500 16.48171 1.000 15.11780 201 ALA A O 1
ATOM 1333 N N . GLY A 1 171 ? -14.61934 2.29774 18.70021 1.000 13.70730 202 GLY A N 1
ATOM 1334 C CA . GLY A 1 171 ? -14.63180 3.74772 18.71563 1.000 17.99981 202 GLY A CA 1
ATOM 1335 C C . GLY A 1 171 ? -13.22899 4.32617 18.72074 1.000 15.74137 202 GLY A C 1
ATOM 1336 O O . GLY A 1 171 ? -12.35707 3.86674 19.46139 1.000 15.67864 202 GLY A O 1
ATOM 1337 N N . PRO A 1 172 ? -12.97818 5.34806 17.88647 1.000 17.02030 203 PRO A N 1
ATOM 1338 C CA . PRO A 1 172 ? -11.59849 5.85365 17.75154 1.000 18.37575 203 PRO A CA 1
ATOM 1339 C C . PRO A 1 172 ? -10.98030 6.32359 19.05536 1.000 15.61129 203 PRO A C 1
ATOM 1340 O O . PRO A 1 172 ? -9.81691 6.00770 19.32585 1.000 17.60527 203 PRO A O 1
ATOM 1344 N N . ALA A 1 173 ? -11.72469 7.06154 19.88284 1.000 17.83975 204 ALA A N 1
ATOM 1345 C CA . ALA A 1 173 ? -11.15455 7.54451 21.13872 1.000 17.31399 204 ALA A CA 1
ATOM 1346 C C . ALA A 1 173 ? -10.78722 6.38773 22.06122 1.000 16.46224 204 ALA A C 1
ATOM 1347 O O . ALA A 1 173 ? -9.71957 6.38948 22.68812 1.000 17.43894 204 ALA A O 1
ATOM 1349 N N . THR A 1 174 ? -11.65780 5.38336 22.15015 1.000 16.90975 205 THR A N 1
ATOM 1350 C CA . THR A 1 174 ? -11.37055 4.23363 22.99674 1.000 15.81347 205 THR A CA 1
ATOM 1351 C C . THR A 1 174 ? -10.19884 3.42655 22.45274 1.000 15.53185 205 THR A C 1
ATOM 1352 O O . THR A 1 174 ? -9.34590 2.96508 23.22242 1.000 16.38299 205 THR A O 1
ATOM 1356 N N . ILE A 1 175 ? -10.13015 3.25685 21.12951 1.000 14.48136 206 ILE A N 1
ATOM 1357 C CA . ILE A 1 175 ? -8.98355 2.58181 20.52467 1.000 12.86184 206 ILE A CA 1
ATOM 1358 C C . ILE A 1 175 ? -7.69345 3.32091 20.85806 1.000 14.57122 206 ILE A C 1
ATOM 1359 O O . ILE A 1 175 ? -6.70480 2.71881 21.29545 1.000 15.49897 206 ILE A O 1
ATOM 1364 N N . ASP A 1 176 ? -7.68709 4.64311 20.65533 1.000 17.00146 207 ASP A N 1
ATOM 1365 C CA . ASP A 1 176 ? -6.46615 5.42232 20.85283 1.000 16.97943 207 ASP A CA 1
ATOM 1366 C C . ASP A 1 176 ? -5.99664 5.36907 22.29929 1.000 16.41618 207 ASP A C 1
ATOM 1367 O O . ASP A 1 176 ? -4.79034 5.34320 22.57302 1.000 18.58049 207 ASP A O 1
ATOM 1372 N N . ALA A 1 177 ? -6.93267 5.37885 23.24227 1.000 16.91147 208 ALA A N 1
ATOM 1373 C CA . ALA A 1 177 ? -6.56425 5.46761 24.64598 1.000 16.78972 208 ALA A CA 1
ATOM 1374 C C . ALA A 1 177 ? -6.05024 4.15124 25.20017 1.000 17.72903 208 ALA A C 1
ATOM 1375 O O . ALA A 1 177 ? -5.35020 4.15348 26.21745 1.000 17.43621 208 ALA A O 1
ATOM 1377 N N . GLY A 1 178 ? -6.36554 3.02976 24.55541 1.000 16.44245 209 GLY A N 1
ATOM 1378 C CA . GLY A 1 178 ? -6.10447 1.75423 25.18890 1.000 15.09836 209 GLY A CA 1
ATOM 1379 C C . GLY A 1 178 ? -5.30493 0.72525 24.41308 1.000 11.50974 209 GLY A C 1
ATOM 1380 O O . GLY A 1 178 ? -4.76899 -0.20517 25.02663 1.000 13.11975 209 GLY A O 1
ATOM 1381 N N . TYR A 1 179 ? -5.20534 0.85957 23.08711 1.000 13.43399 210 TYR A N 1
ATOM 1382 C CA . TYR A 1 179 ? -4.68685 -0.21845 22.24553 1.000 13.94037 210 TYR A CA 1
ATOM 1383 C C . TYR A 1 179 ? -3.45480 0.23970 21.47370 1.000 12.18886 210 TYR A C 1
ATOM 1384 O O . TYR A 1 179 ? -3.54899 1.09653 20.58862 1.000 14.62136 210 TYR A O 1
ATOM 1393 N N . ASP A 1 180 ? -2.31027 -0.36023 21.79594 1.000 13.56367 211 ASP A N 1
ATOM 1394 C CA . ASP A 1 180 ? -1.06410 -0.15211 21.05985 1.000 12.58223 211 ASP A CA 1
ATOM 1395 C C . ASP A 1 180 ? -1.03487 -1.21605 19.97179 1.000 13.56066 211 ASP A C 1
ATOM 1396 O O . ASP A 1 180 ? -0.46636 -2.30001 20.12115 1.000 13.51097 211 ASP A O 1
ATOM 1401 N N . ILE A 1 181 ? -1.69512 -0.89319 18.85978 1.000 12.58062 212 ILE A N 1
ATOM 1402 C CA . ILE A 1 181 ? -2.01282 -1.91432 17.85612 1.000 12.61145 212 ILE A CA 1
ATOM 1403 C C . ILE A 1 181 ? -0.78823 -2.58532 17.24020 1.000 13.08151 212 ILE A C 1
ATOM 1404 O O . ILE A 1 181 ? -0.78996 -3.82119 17.11101 1.000 12.42238 212 ILE A O 1
ATOM 1409 N N . PRO A 1 182 ? 0.27914 -1.87360 16.85979 1.000 12.98146 213 PRO A N 1
ATOM 1410 C CA . PRO A 1 182 ? 1.43378 -2.58467 16.28691 1.000 13.31533 213 PRO A CA 1
ATOM 1411 C C . PRO A 1 182 ? 2.07410 -3.56239 17.25130 1.000 13.21288 213 PRO A C 1
ATOM 1412 O O . PRO A 1 182 ? 2.65497 -4.55877 16.80974 1.000 13.72237 213 PRO A O 1
ATOM 1416 N N . ASN A 1 183 ? 1.97336 -3.31869 18.55365 1.000 12.17120 214 ASN A N 1
ATOM 1417 C CA . ASN A 1 183 ? 2.56167 -4.22344 19.53016 1.000 13.08125 214 ASN A CA 1
ATOM 1418 C C . ASN A 1 183 ? 1.58252 -5.27824 20.02615 1.000 12.97041 214 ASN A C 1
ATOM 1419 O O . ASN A 1 183 ? 1.99059 -6.16984 20.77887 1.000 14.10550 214 ASN A O 1
ATOM 1424 N N . LEU A 1 184 ? 0.31308 -5.20126 19.61553 1.000 12.12385 215 LEU A N 1
ATOM 1425 C CA . LEU A 1 184 ? -0.68230 -6.23386 19.89456 1.000 11.45538 215 LEU A CA 1
ATOM 1426 C C . LEU A 1 184 ? -0.80415 -7.22879 18.75372 1.000 11.28168 215 LEU A C 1
ATOM 1427 O O . LEU A 1 184 ? -0.87950 -8.43805 18.99463 1.000 11.92846 215 LEU A O 1
ATOM 1432 N N . ALA A 1 185 ? -0.80159 -6.74059 17.51219 1.000 10.43294 216 ALA A N 1
ATOM 1433 C CA . ALA A 1 185 ? -1.02049 -7.60854 16.35757 1.000 11.13776 216 ALA A CA 1
ATOM 1434 C C . ALA A 1 185 ? -0.18108 -8.88326 16.35147 1.000 10.44084 216 ALA A C 1
ATOM 1435 O O . ALA A 1 185 ? -0.73706 -9.94713 16.03101 1.000 12.01552 216 ALA A O 1
ATOM 1437 N N . PRO A 1 186 ? 1.12024 -8.86914 16.66614 1.000 11.58546 217 PRO A N 1
ATOM 1438 C CA . PRO A 1 186 ? 1.90353 -10.11277 16.55013 1.000 12.15892 217 PRO A CA 1
ATOM 1439 C C . PRO A 1 186 ? 1.41683 -11.23081 17.45255 1.000 13.46370 217 PRO A C 1
ATOM 1440 O O . PRO A 1 186 ? 1.69092 -12.40144 17.16513 1.000 14.34250 217 PRO A O 1
ATOM 1444 N N . ASN A 1 187 ? 0.68382 -10.91407 18.51261 1.000 10.95530 218 ASN A N 1
ATOM 1445 C CA . ASN A 1 187 ? 0.38521 -11.88018 19.55298 1.000 10.85155 218 ASN A CA 1
ATOM 1446 C C . ASN A 1 187 ? -1.06562 -12.32968 19.58105 1.000 11.32947 218 ASN A C 1
ATOM 1447 O O . ASN A 1 187 ? -1.41249 -13.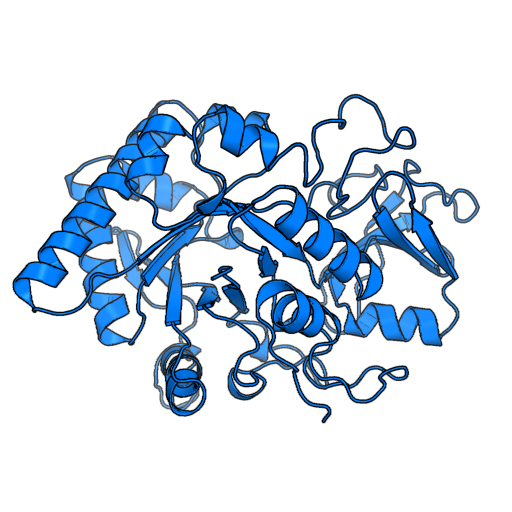19059 20.39857 1.000 11.02411 218 ASN A O 1
ATOM 1452 N N . PHE A 1 188 ? -1.90771 -11.81110 18.69142 1.000 10.23780 219 PHE A N 1
ATOM 1453 C CA . PHE A 1 188 ? -3.28070 -12.26941 18.55339 1.000 11.29294 219 PHE A CA 1
ATOM 1454 C C . PHE A 1 188 ? -3.40365 -13.18128 17.34163 1.000 11.32679 219 PHE A C 1
ATOM 1455 O O . PHE A 1 188 ? -2.87085 -12.88406 16.26737 1.000 12.19652 219 PHE A O 1
ATOM 1463 N N . ASP A 1 189 ? -4.16814 -14.26368 17.49237 1.000 10.50030 220 ASP A N 1
ATOM 1464 C CA . ASP A 1 189 ? -4.55509 -15.03967 16.32101 1.000 10.77727 220 ASP A CA 1
ATOM 1465 C C . ASP A 1 189 ? -5.57322 -14.28418 15.47180 1.000 10.67710 220 ASP A C 1
ATOM 1466 O O . ASP A 1 189 ? -5.52847 -14.33697 14.23770 1.000 12.15132 220 ASP A O 1
ATOM 1471 N N . PHE A 1 190 ? -6.51278 -13.60411 16.11343 1.000 10.58465 221 PHE A N 1
ATOM 1472 C CA . PHE A 1 190 ? -7.41977 -12.67776 15.44426 1.000 10.74984 221 PHE A CA 1
ATOM 1473 C C . PHE A 1 190 ? -8.06893 -11.83302 16.52675 1.000 9.80429 221 PHE A C 1
ATOM 1474 O O . PHE A 1 190 ? -7.98660 -12.15215 17.71935 1.000 10.29570 221 PHE A O 1
ATOM 1482 N N . ILE A 1 191 ? -8.69574 -10.73581 16.10046 1.000 9.95649 222 ILE A N 1
ATOM 1483 C CA . ILE A 1 191 ? -9.47408 -9.89594 17.00108 1.000 9.75125 222 ILE A CA 1
ATOM 1484 C C . ILE A 1 191 ? -10.92357 -9.86697 16.54160 1.000 8.67285 222 ILE A C 1
ATOM 1485 O O . ILE A 1 191 ? -11.23178 -9.92791 15.34386 1.000 10.56703 222 ILE A O 1
ATOM 1490 N N . LEU A 1 192 ? -11.81059 -9.78021 17.52160 1.000 8.62778 223 LEU A N 1
ATOM 1491 C CA . LEU A 1 192 ? -13.25184 -9.68047 17.30918 1.000 9.25102 223 LEU A CA 1
ATOM 1492 C C . LEU A 1 192 ? -13.59320 -8.19871 17.43597 1.000 9.56216 223 LEU A C 1
ATOM 1493 O O . LEU A 1 192 ? -13.71523 -7.67082 18.54361 1.000 9.21618 223 LEU A O 1
ATOM 1498 N N . LEU A 1 193 ? -13.71760 -7.51964 16.29476 1.000 9.36243 224 LEU A N 1
ATOM 1499 C CA . LEU A 1 193 ? -13.96008 -6.08071 16.28440 1.000 9.14660 224 LEU A CA 1
ATOM 1500 C C . LEU A 1 193 ? -15.41880 -5.80953 16.64117 1.000 8.71691 224 LEU A C 1
ATOM 1501 O O . LEU A 1 193 ? -16.33045 -6.19911 15.89273 1.000 9.37625 224 LEU A O 1
ATOM 1506 N N . MET A 1 194 ? -15.64485 -5.13271 17.77506 1.000 8.92746 225 MET A N 1
ATOM 1507 C CA . MET A 1 194 ? -17.00143 -4.87063 18.27071 1.000 9.21178 225 MET A CA 1
ATOM 1508 C C . MET A 1 194 ? -17.64360 -3.71110 17.50550 1.000 9.33423 225 MET A C 1
ATOM 1509 O O . MET A 1 194 ? -17.95539 -2.64873 18.04585 1.000 9.66428 225 MET A O 1
ATOM 1514 N N . SER A 1 195 ? -17.84486 -3.96091 16.20746 1.000 8.33084 226 SER A N 1
ATOM 1515 C CA . SER A 1 195 ? -18.34815 -2.95616 15.27096 1.000 8.41639 226 SER A CA 1
ATOM 1516 C C . SER A 1 195 ? -19.87311 -2.90072 15.32958 1.000 8.75688 226 SER A C 1
ATOM 1517 O O . SER A 1 195 ? -20.58301 -3.20302 14.36702 1.000 9.66510 226 SER A O 1
ATOM 1520 N N . TYR A 1 196 ? -20.36003 -2.51001 16.50046 1.000 9.39681 227 TYR A N 1
ATOM 1521 C CA . TYR A 1 196 ? -21.78678 -2.41075 16.77803 1.000 9.08318 227 TYR A CA 1
ATOM 1522 C C . TYR A 1 196 ? -21.93477 -1.55302 18.03302 1.000 9.98091 227 TYR A C 1
ATOM 1523 O O . TYR A 1 196 ? -20.94839 -1.04421 18.56549 1.000 10.81472 227 TYR A O 1
ATOM 1532 N N . ASP A 1 197 ? -23.17437 -1.36386 18.48448 1.000 9.82921 228 ASP A N 1
ATOM 1533 C CA . ASP A 1 197 ? -23.45948 -0.48006 19.62463 1.000 11.64402 228 ASP A CA 1
ATOM 1534 C C . ASP A 1 197 ? -23.00121 0.95733 19.37555 1.000 10.43959 228 ASP A C 1
ATOM 1535 O O . ASP A 1 197 ? -22.61048 1.67156 20.30684 1.000 12.17909 228 ASP A O 1
ATOM 1540 N N . PHE A 1 198 ? -23.03565 1.39854 18.11902 1.000 9.93215 229 PHE A N 1
ATOM 1541 C CA . PHE A 1 198 ? -22.58342 2.74699 17.80586 1.000 11.97788 229 PHE A CA 1
ATOM 1542 C C . PHE A 1 198 ? -23.57826 3.79720 18.28990 1.000 14.18334 229 PHE A C 1
ATOM 1543 O O . PHE A 1 198 ? -23.17606 4.83782 18.81950 1.000 14.75503 229 PHE A O 1
ATOM 1551 N N . PHE A 1 199 ? -24.87636 3.54594 18.11300 1.000 10.88639 230 PHE A N 1
ATOM 1552 C CA . PHE A 1 199 ? -25.94411 4.39009 18.63092 1.000 11.00954 230 PHE A CA 1
ATOM 1553 C C . PHE A 1 199 ? -26.88098 3.50900 19.44103 1.000 11.85840 230 PHE A C 1
ATOM 1554 O O . PHE A 1 199 ? -27.08093 2.33425 19.11810 1.000 11.84293 230 PHE A O 1
ATOM 1562 N N . GLY A 1 200 ? -27.44407 4.06978 20.50315 1.000 11.98419 231 GLY A N 1
ATOM 1563 C CA . GLY A 1 200 ? -28.26690 3.25367 21.37721 1.000 11.37499 231 GLY A CA 1
ATOM 1564 C C . GLY A 1 200 ? -28.99213 4.10744 22.39679 1.000 13.87994 231 GLY A C 1
ATOM 1565 O O . GLY A 1 200 ? -28.81747 5.32844 22.46179 1.000 14.07583 231 GLY A O 1
ATOM 1566 N N . ALA A 1 201 ? -29.79106 3.43138 23.21996 1.000 12.22046 232 ALA A N 1
ATOM 1567 C CA . ALA A 1 201 ? -30.75539 4.10222 24.09161 1.000 11.60936 232 ALA A CA 1
ATOM 1568 C C . ALA A 1 201 ? -30.13233 4.74823 25.32359 1.000 15.91271 232 ALA A C 1
ATOM 1569 O O . ALA A 1 201 ? -30.86770 5.34521 26.12493 1.000 15.98984 232 ALA A O 1
ATOM 1571 N N . TRP A 1 202 ? -28.81310 4.64049 25.50513 1.000 13.26511 233 TRP A N 1
ATOM 1572 C CA . TRP A 1 202 ? -28.12633 5.44374 26.51120 1.000 15.09470 233 TRP A CA 1
ATOM 1573 C C . TRP A 1 202 ? -28.16216 6.93005 26.17567 1.000 17.54667 233 TRP A C 1
ATOM 1574 O O . TRP A 1 202 ? -27.90153 7.75728 27.05821 1.000 18.72649 233 TRP A O 1
ATOM 1585 N N . ALA A 1 203 ? -28.48456 7.28515 24.93435 1.000 14.83679 234 ALA A N 1
ATOM 1586 C CA . ALA A 1 203 ? -28.53148 8.66457 24.48573 1.000 15.46105 234 ALA A CA 1
ATOM 1587 C C . ALA A 1 203 ? -29.82934 8.90887 23.73131 1.000 16.56380 234 ALA A C 1
ATOM 1588 O O . ALA A 1 203 ? -30.49650 7.97610 23.27609 1.000 15.65705 234 ALA A O 1
ATOM 1590 N N . SER A 1 204 ? -30.17890 10.18590 23.58891 1.000 15.47288 235 SER A N 1
ATOM 1591 C CA . SER A 1 204 ? -31.42870 10.53313 22.93253 1.000 15.81747 235 SER A CA 1
ATOM 1592 C C . SER A 1 204 ? -31.32727 10.54364 21.41044 1.000 15.62612 235 SER A C 1
ATOM 1593 O O . SER A 1 204 ? -32.36195 10.51495 20.73748 1.000 14.97055 235 SER A O 1
ATOM 1596 N N . LEU A 1 205 ? -30.12086 10.57858 20.84923 1.000 13.90718 236 LEU A N 1
ATOM 1597 C CA . LEU A 1 205 ? -29.96836 10.61003 19.39810 1.000 16.09965 236 LEU A CA 1
ATOM 1598 C C . LEU A 1 205 ? -30.34454 9.25749 18.80017 1.000 14.26237 236 LEU A C 1
ATOM 1599 O O . LEU A 1 205 ? -29.73687 8.23337 19.12255 1.000 15.43433 236 LEU A O 1
ATOM 1604 N N . VAL A 1 206 ? -31.33545 9.26302 17.91820 1.000 13.13975 237 VAL A N 1
ATOM 1605 C CA . VAL A 1 206 ? -31.82470 8.04247 17.28952 1.000 13.84853 237 VAL A CA 1
ATOM 1606 C C . VAL A 1 206 ? -30.93983 7.72692 16.08730 1.000 12.52511 237 VAL A C 1
ATOM 1607 O O . VAL A 1 206 ? -30.89108 8.49188 15.11899 1.000 13.86420 237 VAL A O 1
ATOM 1611 N N . GLY A 1 207 ? -30.24640 6.59110 16.14249 1.000 12.34833 238 GLY A N 1
ATOM 1612 C CA . GLY A 1 207 ? -29.36339 6.20143 15.06120 1.000 12.65730 238 GLY A CA 1
ATOM 1613 C C . GLY A 1 207 ? -29.27605 4.69861 14.90465 1.000 11.81009 238 GLY A C 1
ATOM 1614 O O . GLY A 1 207 ? -30.16636 3.96790 15.34486 1.000 13.19878 238 GLY A O 1
ATOM 1615 N N . PHE A 1 208 ? -28.20152 4.21156 14.29507 1.000 11.23863 239 PHE A N 1
ATOM 1616 C CA . PHE A 1 208 ? -28.09743 2.80394 13.93659 1.000 9.72070 239 PHE A CA 1
ATOM 1617 C C . PHE A 1 208 ? -27.15422 2.05135 14.86689 1.000 10.19485 239 PHE A C 1
ATOM 1618 O O . PHE A 1 208 ? -26.07801 2.54435 15.22726 1.000 10.30510 239 PHE A O 1
ATOM 1626 N N . ASN A 1 209 ? -27.57342 0.84682 15.26116 1.000 10.20178 240 ASN A N 1
ATOM 1627 C CA . ASN A 1 209 ? -26.72528 0.00130 16.09246 1.000 9.79541 240 ASN A CA 1
ATOM 1628 C C . ASN A 1 209 ? -25.40991 -0.32159 15.38379 1.000 9.20238 240 ASN A C 1
ATOM 1629 O O . ASN A 1 209 ? -24.32335 -0.19880 15.96779 1.000 10.56245 240 ASN A O 1
ATOM 1634 N N . SER A 1 210 ? -25.48108 -0.73038 14.11847 1.000 8.93198 241 SER A N 1
ATOM 1635 C CA . SER A 1 210 ? -24.29268 -1.18129 13.39381 1.000 8.62452 241 SER A CA 1
ATOM 1636 C C . SER A 1 210 ? -24.37532 -0.75190 11.93231 1.000 8.88004 241 SER A C 1
ATOM 1637 O O . SER A 1 210 ? -24.44599 -1.58404 11.02357 1.000 9.16745 241 SER A O 1
ATOM 1640 N N . PRO A 1 211 ? -24.36003 0.55336 11.66656 1.000 8.79795 242 PRO A N 1
ATOM 1641 C CA . PRO A 1 211 ? -24.34562 1.01073 10.26798 1.000 9.15740 242 PRO A CA 1
ATOM 1642 C C . PRO A 1 211 ? -23.04317 0.59180 9.59723 1.000 9.43731 242 PRO A C 1
ATOM 1643 O O . PRO A 1 211 ? -21.96957 0.66657 10.20120 1.000 9.37362 242 PRO A O 1
ATOM 1647 N N . LEU A 1 212 ? -23.14230 0.11398 8.35287 1.000 9.15519 243 LEU A N 1
ATOM 1648 C CA . LEU A 1 212 ? -21.93191 -0.27793 7.63324 1.000 8.50443 243 LEU A CA 1
ATOM 1649 C C . LEU A 1 212 ? -21.07266 0.93568 7.29553 1.000 9.95093 243 LEU A C 1
ATOM 1650 O O . LEU A 1 212 ? -19.83753 0.88498 7.40021 1.000 10.08480 243 LEU A O 1
ATOM 1655 N N . TYR A 1 213 ? -21.71144 2.02887 6.88525 1.000 9.59692 244 TYR A N 1
ATOM 1656 C CA . TYR A 1 213 ? -21.06012 3.30033 6.62981 1.000 9.35266 244 TYR A CA 1
ATOM 1657 C C . TYR A 1 213 ? -21.85075 4.39139 7.33568 1.000 9.57207 244 TYR A C 1
ATOM 1658 O O . TYR A 1 213 ? -22.98622 4.18358 7.78265 1.000 9.94376 244 TYR A O 1
ATOM 1667 N N . ALA A 1 214 ? -21.24906 5.57151 7.41121 1.000 11.35267 245 ALA A N 1
ATOM 1668 C CA . ALA A 1 214 ? -21.93790 6.73577 7.94405 1.000 10.25342 245 ALA A CA 1
ATOM 1669 C C . ALA A 1 214 ? -23.10096 7.14027 7.04164 1.000 12.08589 245 ALA A C 1
ATOM 1670 O O . ALA A 1 214 ? -23.20102 6.73036 5.88334 1.000 11.67655 245 ALA A O 1
ATOM 1672 N N . THR A 1 215 ? -23.99167 7.96445 7.58636 1.000 12.31063 246 THR A N 1
ATOM 1673 C CA . THR A 1 215 ? -25.01372 8.60690 6.77403 1.000 10.70669 246 THR A CA 1
ATOM 1674 C C . THR A 1 215 ? -25.04291 10.09961 7.06451 1.000 13.30231 246 THR A C 1
ATOM 1675 O O . THR A 1 215 ? -24.87187 10.52255 8.21275 1.000 12.75150 246 THR A O 1
ATOM 1679 N N . ALA A 1 216 ? -25.28325 10.89255 6.01753 1.000 13.74981 247 ALA A N 1
ATOM 1680 C CA . ALA A 1 216 ? -25.47255 12.33032 6.18812 1.000 12.75523 247 ALA A CA 1
ATOM 1681 C C . ALA A 1 216 ? -26.73585 12.66415 6.96874 1.000 16.77537 247 ALA A C 1
ATOM 1682 O O . ALA A 1 216 ? -26.93386 13.82973 7.33208 1.000 17.04345 247 ALA A O 1
ATOM 1684 N N . GLU A 1 217 ? -27.59425 11.67561 7.23767 1.000 13.27286 248 GLU A N 1
ATOM 1685 C CA . GLU A 1 217 ? -28.74342 11.88538 8.10906 1.000 15.42178 248 GLU A CA 1
ATOM 1686 C C . GLU A 1 217 ? -28.34098 12.07510 9.56483 1.000 14.49587 248 GLU A C 1
ATOM 1687 O O . GLU A 1 217 ? -29.15133 12.56707 10.35814 1.000 17.53902 248 GLU A O 1
ATOM 1693 N N . LEU A 1 218 ? -27.12947 11.68414 9.94120 1.000 13.76181 249 LEU A N 1
ATOM 1694 C CA . LEU A 1 218 ? -26.67009 11.79795 11.31584 1.000 13.53944 249 LEU A CA 1
ATOM 1695 C C . LEU A 1 218 ? -25.58532 12.86520 11.42576 1.000 14.46109 249 LEU A C 1
ATOM 1696 O O . LEU A 1 218 ? -24.92145 13.19438 10.43539 1.000 15.73238 249 LEU A O 1
ATOM 1701 N N . PRO A 1 219 ? -25.39228 13.43711 12.61711 1.000 16.25736 250 PRO A N 1
ATOM 1702 C CA . PRO A 1 219 ? -24.43049 14.54028 12.76519 1.000 14.96619 250 PRO A CA 1
ATOM 1703 C C . PRO A 1 219 ? -23.01372 14.11609 12.41232 1.000 15.27445 250 PRO A C 1
ATOM 1704 O O . PRO A 1 219 ? -22.58603 13.00293 12.71880 1.000 15.76427 250 PRO A O 1
ATOM 1708 N N . ALA A 1 220 ? -22.27366 15.04593 11.79345 1.000 16.38343 251 ALA A N 1
ATOM 1709 C CA . ALA A 1 220 ? -20.94811 14.74189 11.25579 1.000 15.22713 251 ALA A CA 1
ATOM 1710 C C . ALA A 1 220 ? -19.95586 14.31517 12.33036 1.000 15.27793 251 ALA A C 1
ATOM 1711 O O . ALA A 1 220 ? -18.99093 13.59778 12.03266 1.000 14.66373 251 ALA A O 1
ATOM 1713 N N . GLU A 1 221 ? -20.15272 14.74890 13.57698 1.000 13.55130 252 GLU A N 1
ATOM 1714 C CA . GLU A 1 221 ? -19.23450 14.35417 14.63965 1.000 13.63444 252 GLU A CA 1
ATOM 1715 C C . GLU A 1 221 ? -19.16682 12.83803 14.80711 1.000 12.40070 252 GLU A C 1
ATOM 1716 O O . GLU A 1 221 ? -18.18808 12.32981 15.36561 1.000 15.76532 252 GLU A O 1
ATOM 1722 N N . TRP A 1 222 ? -20.17409 12.10717 14.32044 1.000 15.08337 253 TRP A N 1
ATOM 1723 C CA . TRP A 1 222 ? -20.22647 10.65801 14.46009 1.000 14.78788 253 TRP A CA 1
ATOM 1724 C C . TRP A 1 222 ? -19.76552 9.92038 13.20690 1.000 14.36758 253 TRP A C 1
ATOM 1725 O O . TRP A 1 222 ? -20.02425 8.71842 13.08200 1.000 12.87268 253 TRP A O 1
ATOM 1736 N N . ASN A 1 223 ? -19.08069 10.60650 12.28686 1.000 13.05963 254 ASN A N 1
ATOM 1737 C CA . ASN A 1 223 ? -18.74682 10.00386 10.99593 1.000 13.44563 254 ASN A CA 1
ATOM 1738 C C . ASN A 1 223 ? -17.82431 8.79805 11.10881 1.000 12.90339 254 ASN A C 1
ATOM 1739 O O . ASN A 1 223 ? -17.74203 8.01800 10.15796 1.000 13.18652 254 ASN A O 1
ATOM 1744 N N . GLY A 1 224 ? -17.12810 8.62820 12.22493 1.000 12.09720 255 GLY A N 1
ATOM 1745 C CA . GLY A 1 224 ? -16.30452 7.45328 12.41694 1.000 12.89163 255 GLY A CA 1
ATOM 1746 C C . GLY A 1 224 ? -16.99543 6.30238 13.10653 1.000 12.50501 255 GLY A C 1
ATOM 1747 O O . GLY A 1 224 ? -16.39990 5.23242 13.27288 1.000 12.88224 255 GLY A O 1
ATOM 1748 N N . TRP A 1 225 ? -18.25309 6.48760 13.49501 1.000 11.89998 256 TRP A N 1
ATOM 1749 C CA . TRP A 1 225 ? -18.97495 5.49759 14.28880 1.000 11.45255 256 TRP A CA 1
ATOM 1750 C C . TRP A 1 225 ? -19.80760 4.60120 13.37179 1.000 10.76539 256 TRP A C 1
ATOM 1751 O O . TRP A 1 225 ? -21.02573 4.69890 13.27614 1.000 11.03495 256 TRP A O 1
ATOM 1762 N N . ASN A 1 226 ? -19.09802 3.71311 12.68119 1.000 9.64290 257 ASN A N 1
ATOM 1763 C CA . ASN A 1 226 ? -19.71167 2.77381 11.75091 1.000 9.02505 257 ASN A CA 1
ATOM 1764 C C . ASN A 1 226 ? -18.72555 1.64037 11.50680 1.000 9.00415 257 ASN A C 1
ATOM 1765 O O . ASN A 1 226 ? -17.54224 1.74644 11.83468 1.000 9.62071 257 ASN A O 1
ATOM 1770 N N . VAL A 1 227 ? -19.23476 0.53874 10.94925 1.000 9.45604 258 VAL A N 1
ATOM 1771 C CA . VAL A 1 227 ? -18.42253 -0.66984 10.78624 1.000 10.62381 258 VAL A CA 1
ATOM 1772 C C . VAL A 1 227 ? -17.16546 -0.38763 9.97122 1.000 8.86700 258 VAL A C 1
ATOM 1773 O O . VAL A 1 227 ? -16.04292 -0.70568 10.39275 1.000 9.57333 258 VAL A O 1
ATOM 1777 N N . ASP A 1 228 ? -17.33588 0.20046 8.78497 1.000 8.70918 259 ASP A N 1
ATOM 1778 C CA . ASP A 1 228 ? -16.20987 0.34672 7.87094 1.000 8.69628 259 ASP A CA 1
ATOM 1779 C C . ASP A 1 228 ? -15.13759 1.27352 8.43474 1.000 11.19149 259 ASP A C 1
ATOM 1780 O O . ASP A 1 228 ? -13.93762 0.98603 8.31822 1.000 10.47173 259 ASP A O 1
ATOM 1785 N N . SER A 1 229 ? -1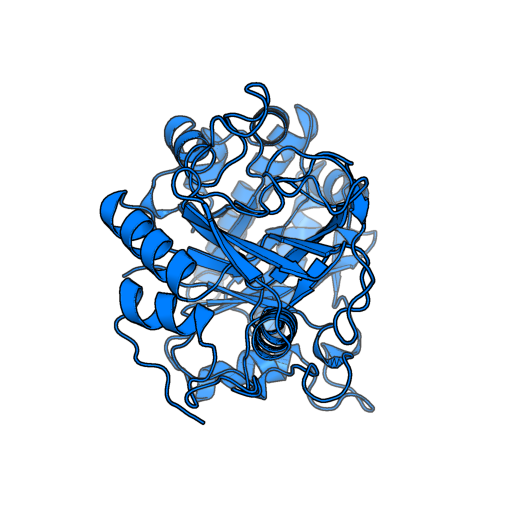5.54134 2.39580 9.03724 1.000 9.24481 260 SER A N 1
ATOM 1786 C CA . SER A 1 229 ? -14.55001 3.28354 9.64108 1.000 9.55726 260 SER A CA 1
ATOM 1787 C C . SER A 1 229 ? -13.74866 2.56376 10.71856 1.000 9.63463 260 SER A C 1
ATOM 1788 O O . SER A 1 229 ? -12.53161 2.75106 10.82448 1.000 11.04373 260 SER A O 1
ATOM 1791 N N A SER A 1 230 ? -14.41056 1.72177 11.51743 0.795 10.54886 261 SER A N 1
ATOM 1792 N N B SER A 1 230 ? -14.41156 1.72177 11.51443 0.205 10.58540 261 SER A N 1
ATOM 1793 C CA A SER A 1 230 ? -13.70522 1.03695 12.60004 0.795 9.94546 261 SER A CA 1
ATOM 1794 C CA B SER A 1 230 ? -13.72322 1.02795 12.59804 0.205 9.99100 261 SER A CA 1
ATOM 1795 C C A SER A 1 230 ? -12.75042 -0.02722 12.06502 0.795 9.85518 261 SER A C 1
ATOM 1796 C C B SER A 1 230 ? -12.75442 -0.02022 12.06303 0.205 9.85149 261 SER A C 1
ATOM 1797 O O A SER A 1 230 ? -11.63583 -0.18736 12.58271 0.795 10.23410 261 SER A O 1
ATOM 1798 O O B SER A 1 230 ? -11.64283 -0.17136 12.58674 0.205 10.29245 261 SER A O 1
ATOM 1803 N N . ALA A 1 231 ? -13.15326 -0.74933 11.01673 1.000 9.13956 262 ALA A N 1
ATOM 1804 C CA . ALA A 1 231 ? -12.27950 -1.77151 10.45984 1.000 10.86797 262 ALA A CA 1
ATOM 1805 C C . ALA A 1 231 ? -11.08242 -1.14144 9.76621 1.000 10.69129 262 ALA A C 1
ATOM 1806 O O . ALA A 1 231 ? -9.94608 -1.59625 9.94760 1.000 12.07591 262 ALA A O 1
ATOM 1808 N N . ARG A 1 232 ? -11.31658 -0.07776 8.98249 1.000 10.39984 263 ARG A N 1
ATOM 1809 C CA . ARG A 1 232 ? -10.21744 0.67918 8.38609 1.000 11.11621 263 ARG A CA 1
ATOM 1810 C C . ARG A 1 232 ? -9.26351 1.18446 9.45559 1.000 13.17960 263 ARG A C 1
ATOM 1811 O O . ARG A 1 232 ? -8.04172 1.20305 9.25135 1.000 13.06940 263 ARG A O 1
ATOM 1819 N N . TYR A 1 233 ? -9.80850 1.64819 10.57961 1.000 11.63447 264 TYR A N 1
ATOM 1820 C CA . TYR A 1 233 ? -8.98861 2.23844 11.62933 1.000 11.71775 264 TYR A CA 1
ATOM 1821 C C . TYR A 1 233 ? -8.03468 1.20219 12.20435 1.000 11.49047 264 TYR A C 1
ATOM 1822 O O . TYR A 1 233 ? -6.83063 1.45347 12.33035 1.000 12.32398 264 TYR A O 1
ATOM 1831 N N . TRP A 1 234 ? -8.55295 0.01570 12.53573 1.000 10.45391 265 TRP A N 1
ATOM 1832 C CA . TRP A 1 234 ? -7.70505 -1.04853 13.05982 1.000 11.01807 265 TRP A CA 1
ATOM 1833 C C . TRP A 1 234 ? -6.64397 -1.44720 12.04634 1.000 11.01326 265 TRP A C 1
ATOM 1834 O O . TRP A 1 234 ? -5.47952 -1.66817 12.40593 1.000 11.16014 265 TRP A O 1
ATOM 1845 N N . ASN A 1 235 ? -7.01527 -1.50708 10.76567 1.000 9.65620 266 ASN A N 1
ATOM 1846 C CA . ASN A 1 235 ? -6.05719 -1.91177 9.74428 1.000 10.66331 266 ASN A CA 1
ATOM 1847 C C . ASN A 1 235 ? -4.97373 -0.85424 9.56019 1.000 11.57875 266 ASN A C 1
ATOM 1848 O O . ASN A 1 235 ? -3.78367 -1.18180 9.50665 1.000 13.25923 266 ASN A O 1
ATOM 1853 N N . GLN A 1 236 ? -5.36722 0.41770 9.48983 1.000 13.25488 267 GLN A N 1
ATOM 1854 C CA . GLN A 1 236 ? -4.39776 1.49320 9.30087 1.000 13.86250 267 GLN A CA 1
ATOM 1855 C C . GLN A 1 236 ? -3.43258 1.58738 10.47797 1.000 14.95815 267 GLN A C 1
ATOM 1856 O O . GLN A 1 236 ? -2.25488 1.92694 10.29508 1.000 15.78329 267 GLN A O 1
ATOM 1862 N N . LYS A 1 237 ? -3.89823 1.27505 11.68615 1.000 13.24284 268 LYS A N 1
ATOM 1863 C CA . LYS A 1 237 ? -3.05202 1.31418 12.87332 1.000 13.48358 268 LYS A CA 1
ATOM 1864 C C . LYS A 1 237 ? -2.15049 0.09735 12.99821 1.000 12.30201 268 LYS A C 1
ATOM 1865 O O . LYS A 1 237 ? -1.30056 0.07876 13.89431 1.000 14.20145 268 LYS A O 1
ATOM 1871 N N . GLY A 1 238 ? -2.30705 -0.90786 12.13539 1.000 11.54494 269 GLY A N 1
ATOM 1872 C CA . GLY A 1 238 ? -1.34675 -1.99450 12.08335 1.000 12.89257 269 GLY A CA 1
ATOM 1873 C C . GLY A 1 238 ? -1.87115 -3.41079 12.20952 1.000 12.60747 269 GLY A C 1
ATOM 1874 O O . GLY A 1 238 ? -1.06984 -4.34754 12.21478 1.000 13.69469 269 GLY A O 1
ATOM 1875 N N . MET A 1 239 ? -3.18797 -3.60533 12.31969 1.000 11.82802 270 MET A N 1
ATOM 1876 C CA . MET A 1 239 ? -3.73046 -4.96157 12.38393 1.000 11.14222 270 MET A CA 1
ATOM 1877 C C . MET A 1 239 ? -3.96375 -5.48628 10.97066 1.000 10.82390 270 MET A C 1
ATOM 1878 O O . MET A 1 239 ? -4.73672 -4.87781 10.22005 1.000 11.48631 270 MET A O 1
ATOM 1883 N N . PRO A 1 240 ? -3.34180 -6.59568 10.56594 1.000 10.27827 271 PRO A N 1
ATOM 1884 C CA . PRO A 1 240 ? -3.58302 -7.11745 9.21369 1.000 11.72412 271 PRO A CA 1
ATOM 1885 C C . PRO A 1 240 ? -5.05411 -7.45975 9.02487 1.000 11.35647 271 PRO A C 1
ATOM 1886 O O . PRO A 1 240 ? -5.72700 -7.92587 9.94711 1.000 11.83971 271 PRO A O 1
ATOM 1890 N N . LYS A 1 241 ? -5.54544 -7.24472 7.79858 1.000 11.70380 272 LYS A N 1
ATOM 1891 C CA . LYS A 1 241 ? -6.96666 -7.44992 7.52285 1.000 12.17710 272 LYS A CA 1
ATOM 1892 C C . LYS A 1 241 ? -7.41087 -8.87437 7.83893 1.000 11.83193 272 LYS A C 1
ATOM 1893 O O . LYS A 1 241 ? -8.54333 -9.09218 8.28789 1.000 10.88231 272 LYS A O 1
ATOM 1899 N N . GLU A 1 242 ? -6.54278 -9.86187 7.61008 1.000 10.66668 273 GLU A N 1
ATOM 1900 C CA . GLU A 1 242 ? -6.93206 -11.24524 7.86214 1.000 11.33973 273 GLU A CA 1
ATOM 1901 C C . GLU A 1 242 ? -7.17945 -11.52376 9.34112 1.000 11.52612 273 GLU A C 1
ATOM 1902 O O . GLU A 1 242 ? -7.81277 -12.53628 9.66879 1.000 12.66733 273 GLU A O 1
ATOM 1908 N N . LYS A 1 243 ? -6.69981 -10.65547 10.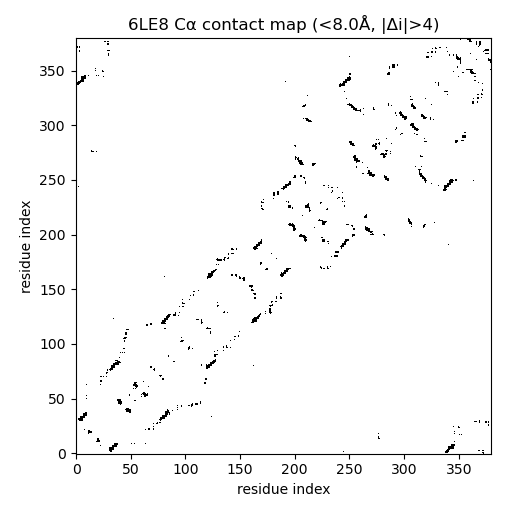23547 1.000 10.55894 274 LYS A N 1
ATOM 1909 C CA . LYS A 1 243 ? -6.95429 -10.80094 11.66559 1.000 10.36750 274 LYS A CA 1
ATOM 1910 C C . LYS A 1 243 ? -8.15206 -9.98580 12.14762 1.000 9.85625 274 LYS A C 1
ATOM 1911 O O . LYS A 1 243 ? -8.52582 -10.09905 13.31490 1.000 10.84532 274 LYS A O 1
ATOM 1917 N N . ILE A 1 244 ? -8.75921 -9.17316 11.28603 1.000 8.76043 275 ILE A N 1
ATOM 1918 C CA . ILE A 1 244 ? -9.90109 -8.34590 11.66801 1.000 9.27967 275 ILE A CA 1
ATOM 1919 C C . ILE A 1 244 ? -11.17916 -9.11802 11.35758 1.000 8.63221 275 ILE A C 1
ATOM 1920 O O . ILE A 1 244 ? -11.52529 -9.32700 10.18974 1.000 9.56169 275 ILE A O 1
ATOM 1925 N N . ILE A 1 245 ? -11.87994 -9.54227 12.40890 1.000 8.62747 276 ILE A N 1
ATOM 192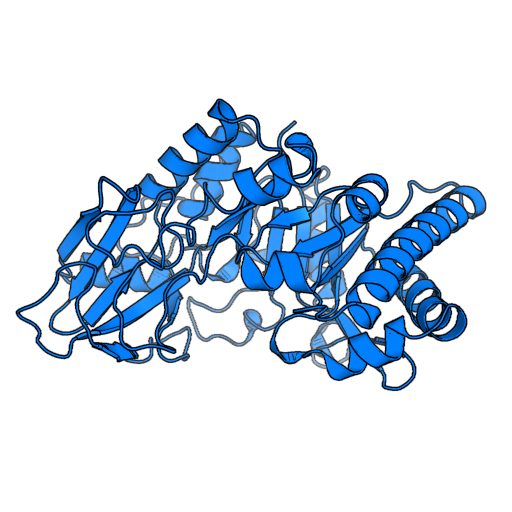6 C CA . ILE A 1 245 ? -13.13983 -10.26156 12.27950 1.000 9.24301 276 ILE A CA 1
ATOM 1927 C C . ILE A 1 245 ? -14.26185 -9.27422 12.58361 1.000 8.96985 276 ILE A C 1
ATOM 1928 O O . ILE A 1 245 ? -14.34687 -8.74933 13.69921 1.000 9.40723 276 ILE A O 1
ATOM 1933 N N . VAL A 1 246 ? -15.10197 -8.99653 11.58375 1.000 9.17362 277 VAL A N 1
ATOM 1934 C CA . VAL A 1 246 ? -16.10224 -7.92993 11.66381 1.000 8.72638 277 VAL A CA 1
ATOM 1935 C C . VAL A 1 246 ? -17.27320 -8.37416 12.53259 1.000 9.10319 277 VAL A C 1
ATOM 1936 O O . VAL A 1 246 ? -17.81602 -9.46916 12.35009 1.000 9.51875 277 VAL A O 1
ATOM 1940 N N . GLY A 1 247 ? -17.68552 -7.51019 13.46185 1.000 8.72523 278 GLY A N 1
ATOM 1941 C CA . GLY A 1 247 ? -18.77648 -7.84843 14.36265 1.000 8.27248 278 GLY A CA 1
ATOM 1942 C C . GLY A 1 247 ? -20.14320 -7.65926 13.72725 1.000 9.32474 278 GLY A C 1
ATOM 1943 O O . GLY A 1 247 ? -20.42021 -6.65271 13.07151 1.000 9.15042 278 GLY A O 1
ATOM 1944 N N . MET A 1 248 ? -21.01362 -8.63579 13.98020 1.000 8.53174 279 MET A N 1
ATOM 1945 C CA . MET A 1 248 ? -22.35519 -8.68968 13.41353 1.000 8.89112 279 MET A CA 1
ATOM 1946 C C . MET A 1 248 ? -23.36497 -8.86610 14.53940 1.000 9.32699 279 MET A C 1
ATOM 1947 O O . MET A 1 248 ? -23.31489 -9.88778 15.25636 1.000 9.61195 279 MET A O 1
ATOM 1952 N N . PRO A 1 249 ? -24.30509 -7.94158 14.71827 1.000 8.53309 280 PRO A N 1
ATOM 1953 C CA . PRO A 1 249 ? -25.31395 -8.09694 15.77216 1.000 9.98440 280 PRO A CA 1
ATOM 1954 C C . PRO A 1 249 ? -26.54725 -8.81484 15.25373 1.000 8.72171 280 PRO A C 1
ATOM 1955 O O . PRO A 1 249 ? -27.02348 -8.56991 14.14246 1.000 10.08994 280 PRO A O 1
ATOM 1959 N N . THR A 1 250 ? -27.09810 -9.70083 16.09144 1.000 9.48982 281 THR A N 1
ATOM 1960 C CA . THR A 1 250 ? -28.41620 -10.25699 15.81226 1.000 9.57345 281 THR A CA 1
ATOM 1961 C C . THR A 1 250 ? -29.50954 -9.62417 16.65700 1.000 8.73645 281 THR A C 1
ATOM 1962 O O . THR A 1 250 ? -30.68665 -9.93335 16.44792 1.000 10.94486 281 THR A O 1
ATOM 1966 N N . TYR A 1 251 ? -29.14285 -8.75796 17.59847 1.000 9.70589 282 TYR A N 1
ATOM 1967 C CA . TYR A 1 251 ? -30.05736 -7.90899 18.34823 1.000 9.74352 282 TYR A CA 1
ATOM 1968 C C . TYR A 1 251 ? -30.17854 -6.56133 17.62867 1.000 10.89510 282 TYR A C 1
ATOM 1969 O O . TYR A 1 251 ? -29.47865 -6.28814 16.64421 1.000 10.70132 282 TYR A O 1
ATOM 1978 N N . GLY A 1 252 ? -31.07730 -5.71212 18.14142 1.000 9.23436 283 GLY A N 1
ATOM 1979 C CA . GLY A 1 252 ? -31.20422 -4.34571 17.67987 1.000 9.38209 283 GLY A CA 1
ATOM 1980 C C . GLY A 1 252 ? -31.35131 -3.40691 18.86193 1.000 10.22390 283 GLY A C 1
ATOM 1981 O O . GLY A 1 252 ? -31.43898 -3.84505 20.01160 1.000 10.21111 283 GLY A O 1
ATOM 1982 N N . ARG A 1 253 ? -31.37005 -2.10362 18.56222 1.000 9.51639 284 ARG A N 1
ATOM 1983 C CA . ARG A 1 253 ? -31.45734 -1.06464 19.58432 1.000 11.01096 284 ARG A CA 1
ATOM 1984 C C . ARG A 1 253 ? -32.56105 -0.09863 19.19639 1.000 9.96098 284 ARG A C 1
ATOM 1985 O O . ARG A 1 253 ? -32.74737 0.19146 18.01386 1.000 11.50863 284 ARG A O 1
ATOM 1993 N N . GLY A 1 254 ? -33.32318 0.36716 20.19163 1.000 10.61175 285 GLY A N 1
ATOM 1994 C CA . GLY A 1 254 ? -34.56073 1.06005 19.88158 1.000 10.67490 285 GLY A CA 1
ATOM 1995 C C . GLY A 1 254 ? -34.91310 2.16700 20.84901 1.000 12.41300 285 GLY A C 1
ATOM 1996 O O . GLY A 1 254 ? -34.46791 2.19103 22.00258 1.000 13.49568 285 GLY A O 1
ATOM 1997 N N . TRP A 1 255 ? -35.76590 3.06420 20.35876 1.000 11.73495 286 TRP A N 1
ATOM 1998 C CA . TRP A 1 255 ? -36.17055 4.26337 21.07434 1.000 11.79976 286 TRP A CA 1
ATOM 1999 C C . TRP A 1 255 ? -37.68759 4.38987 21.07703 1.000 14.81134 286 TRP A C 1
ATOM 2000 O O . TRP A 1 255 ? -38.37139 3.92454 20.15828 1.000 14.11673 286 TRP A O 1
ATOM 2011 N N . THR A 1 256 ? -38.20371 5.02268 22.13218 1.000 13.85428 287 THR A N 1
ATOM 2012 C CA . THR A 1 256 ? -39.52196 5.64328 22.09614 1.000 15.52000 287 THR A CA 1
ATOM 2013 C C . THR A 1 256 ? -39.33898 7.05187 21.54832 1.000 13.01503 287 THR A C 1
ATOM 2014 O O . THR A 1 256 ? -38.63862 7.87051 22.15639 1.000 14.93188 287 THR A O 1
ATOM 2018 N N . LEU A 1 257 ? -39.92727 7.32281 20.38818 1.000 14.40129 288 LEU A N 1
ATOM 2019 C CA . LEU A 1 257 ? -39.72736 8.61150 19.73723 1.000 16.32726 288 LEU A CA 1
ATOM 2020 C C . LEU A 1 257 ? -40.31185 9.72849 20.58891 1.000 19.71907 288 LEU A C 1
ATOM 2021 O O . LEU A 1 257 ? -41.35013 9.56052 21.23282 1.000 19.59807 288 LEU A O 1
ATOM 2026 N N . ASN A 1 258 ? -39.62121 10.86969 20.61031 1.000 18.81774 289 ASN A N 1
ATOM 2027 C CA . ASN A 1 258 ? -40.20093 12.04788 21.24905 1.000 20.76382 289 ASN A CA 1
ATOM 2028 C C . ASN A 1 258 ? -41.40890 12.55124 20.47178 1.000 18.38967 289 ASN A C 1
ATOM 2029 O O . ASN A 1 258 ? -42.34547 13.09736 21.06728 1.000 26.94453 289 ASN A O 1
ATOM 2034 N N . ASN A 1 259 ? -41.41420 12.35952 19.15460 1.000 21.90586 290 ASN A N 1
ATOM 2035 C CA . ASN A 1 259 ? -42.51123 12.77800 18.28614 1.000 21.63843 290 ASN A CA 1
ATOM 2036 C C . ASN A 1 259 ? -42.72592 11.66792 17.26728 1.000 23.95564 290 ASN A C 1
ATOM 2037 O O . ASN A 1 259 ? -41.88475 11.45905 16.38721 1.000 21.76729 290 ASN A O 1
ATOM 2042 N N . ALA A 1 260 ? -43.86259 10.97345 17.36778 1.000 22.49819 291 ALA A N 1
ATOM 2043 C CA . ALA A 1 260 ? -44.12512 9.83721 16.49095 1.000 22.58682 291 ALA A CA 1
ATOM 2044 C C . ALA A 1 260 ? -44.20176 10.23061 15.02141 1.000 22.56851 291 ALA A C 1
ATOM 2045 O O . ALA A 1 260 ? -44.10137 9.35749 14.15246 1.000 24.07195 291 ALA A O 1
ATOM 2047 N N . SER A 1 261 ? -44.37350 11.51785 14.71683 1.000 21.46656 292 SER A N 1
ATOM 2048 C CA . SER A 1 261 ? -44.39107 11.95719 13.33027 1.000 22.42064 292 SER A CA 1
ATOM 2049 C C . SER A 1 261 ? -43.00373 12.28317 12.79516 1.000 20.85060 292 SER A C 1
ATOM 2050 O O . SER A 1 261 ? -42.87106 12.57337 11.60130 1.000 26.98692 292 SER A O 1
ATOM 2053 N N . ALA A 1 262 ? -41.97485 12.24068 13.63906 1.000 20.75341 293 ALA A N 1
ATOM 2054 C CA . ALA A 1 262 ? -40.59234 12.49653 13.23588 1.000 21.83814 293 ALA A CA 1
ATOM 2055 C C . ALA A 1 262 ? -39.84383 11.16870 13.31582 1.000 19.14168 293 ALA A C 1
ATOM 2056 O O . ALA A 1 262 ? -39.38459 10.77680 14.39197 1.000 22.05950 293 ALA A O 1
ATOM 2058 N N . ILE A 1 263 ? -39.70078 10.49485 12.17202 1.000 18.11924 294 ILE A N 1
ATOM 2059 C CA . ILE A 1 263 ? -39.21037 9.12205 12.13518 1.000 17.92099 294 ILE A CA 1
ATOM 2060 C C . ILE A 1 263 ? -37.88910 8.98920 11.38869 1.000 18.97701 294 ILE A C 1
ATOM 2061 O O . ILE A 1 263 ? -37.46905 7.87564 11.07818 1.000 18.95563 294 ILE A O 1
ATOM 2066 N N . ASN A 1 264 ? -37.22776 10.09371 11.09508 1.000 18.22062 295 ASN A N 1
ATOM 2067 C CA . ASN A 1 264 ? -35.98052 10.03284 10.34273 1.000 17.80741 295 ASN A CA 1
ATOM 2068 C C . ASN A 1 264 ? -34.83043 9.60934 11.25613 1.000 17.26595 295 ASN A C 1
ATOM 2069 O O . ASN A 1 264 ? -34.78736 10.00422 12.41947 1.000 16.38223 295 ASN A O 1
ATOM 2074 N N . PRO A 1 265 ? -33.88269 8.81813 10.75539 1.000 16.02208 296 PRO A N 1
ATOM 2075 C CA . PRO A 1 265 ? -32.60791 8.66986 11.46293 1.000 15.43140 296 PRO A CA 1
ATOM 2076 C C . PRO A 1 265 ? -32.08001 10.05571 11.80373 1.000 15.85260 296 PRO A C 1
ATOM 2077 O O . PRO A 1 265 ? -32.11417 10.96950 10.97665 1.000 17.19366 296 PRO A O 1
ATOM 2081 N N . GLY A 1 266 ? -31.64279 10.22464 13.04545 1.000 15.40086 297 GLY A N 1
ATOM 2082 C CA . GLY A 1 266 ? -31.20871 11.51732 13.53225 1.000 16.83528 297 GLY A CA 1
ATOM 2083 C C . GLY A 1 266 ? -32.23711 12.26019 14.35103 1.000 18.15107 297 GLY A C 1
ATOM 2084 O O . GLY A 1 266 ? -31.93697 13.35881 14.84379 1.000 19.54014 297 GLY A O 1
ATOM 2085 N N . THR A 1 267 ? -33.43277 11.70264 14.50673 1.000 16.00957 298 THR A N 1
ATOM 2086 C CA . THR A 1 267 ? -34.44305 12.27546 15.38932 1.000 17.09558 298 THR A CA 1
ATOM 2087 C C . THR A 1 267 ? -34.03346 12.01618 16.84365 1.000 17.02569 298 THR A C 1
ATOM 2088 O O . THR A 1 267 ? -32.90802 11.60326 17.13609 1.000 17.06780 298 THR A O 1
ATOM 2092 N N A SER A 1 268 ? -34.94858 12.26497 17.77984 0.737 17.25045 299 SER A N 1
ATOM 2093 N N B SER A 1 268 ? -34.94858 12.26597 17.77884 0.263 17.25848 299 SER A N 1
ATOM 2094 C CA A SER A 1 268 ? -34.64907 12.13669 19.19841 0.737 15.61369 299 SER A CA 1
ATOM 2095 C CA B SER A 1 268 ? -34.65307 12.13169 19.19741 0.263 15.72177 299 SER A CA 1
ATOM 2096 C C A SER A 1 268 ? -35.67909 11.24270 19.87360 0.737 15.86585 299 SER A C 1
ATOM 2097 C C B SER A 1 268 ? -35.68208 11.23870 19.87260 0.263 15.94355 299 SER A C 1
ATOM 2098 O O A SER A 1 268 ? -36.82951 11.14575 19.43269 0.737 17.29576 299 SER A O 1
ATOM 2099 O O B SER A 1 268 ? -36.83151 11.13975 19.43269 0.263 17.30668 299 SER A O 1
ATOM 2104 N N . GLY A 1 269 ? -35.25676 10.58979 20.95153 1.000 14.46712 300 GLY A 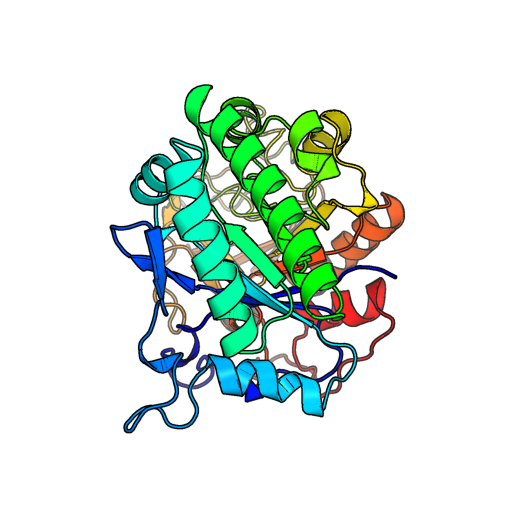N 1
ATOM 2105 C CA . GLY A 1 269 ? -36.15871 9.72778 21.69063 1.000 15.50281 300 GLY A CA 1
ATOM 2106 C C . GLY A 1 269 ? -35.56621 9.34368 23.02665 1.000 15.35489 300 GLY A C 1
ATOM 2107 O O . GLY A 1 269 ? -34.46797 9.76968 23.39193 1.000 18.63734 300 GLY A O 1
ATOM 2108 N N . SER A 1 270 ? -36.33518 8.54971 23.76767 1.000 16.09680 301 SER A N 1
ATOM 2109 C CA . SER A 1 270 ? -35.92369 7.91464 25.01063 1.000 13.77929 301 SER A CA 1
ATOM 2110 C C . SER A 1 270 ? -35.88848 6.40991 24.73514 1.000 15.07909 301 SER A C 1
ATOM 2111 O O . SER A 1 270 ? -36.10955 6.01596 23.57998 1.000 13.95072 301 SER A O 1
ATOM 2114 N N . PRO A 1 271 ? -35.59719 5.53607 25.70699 1.000 14.03355 302 PRO A N 1
ATOM 2115 C CA . PRO A 1 271 ? -35.50506 4.10141 25.38350 1.000 13.71218 302 PRO A CA 1
ATOM 2116 C C . PRO A 1 271 ? -36.82637 3.51845 24.89130 1.000 14.82630 302 PRO A C 1
ATOM 2117 O O . PRO A 1 271 ? -37.91207 3.91969 25.31581 1.000 15.63203 302 PRO A O 1
ATOM 2121 N N . ALA A 1 272 ? -36.71897 2.53736 23.99724 1.000 13.41335 303 ALA A N 1
ATOM 2122 C CA . ALA A 1 272 ? -37.87818 1.78241 23.55370 1.000 13.55865 303 ALA A CA 1
ATOM 2123 C C . ALA A 1 272 ? -38.50272 1.02806 24.72662 1.000 13.12680 303 ALA A C 1
ATOM 2124 O O . ALA A 1 272 ? -37.86058 0.77028 25.75071 1.000 13.48499 303 ALA A O 1
ATOM 2126 N N . LYS A 1 273 ? -39.77478 0.66681 24.55558 1.000 13.55746 304 LYS A N 1
ATOM 2127 C CA . LYS A 1 273 ? -40.43452 -0.22532 25.50139 1.000 12.67404 304 LYS A CA 1
ATOM 2128 C C . LYS A 1 273 ? -39.65896 -1.52919 25.62633 1.000 13.52184 304 LYS A C 1
ATOM 2129 O O . LYS A 1 273 ? -39.15880 -2.07307 24.63729 1.000 13.48759 304 LYS A O 1
ATOM 2135 N N . ILE A 1 274 ? -39.55152 -2.02535 26.85974 1.000 12.73805 305 ILE A N 1
ATOM 2136 C CA . ILE A 1 274 ? -38.89585 -3.30138 27.10883 1.000 13.44174 305 ILE A CA 1
ATOM 2137 C C . ILE A 1 274 ? -39.60030 -4.39284 26.31849 1.000 13.38764 305 ILE A C 1
ATOM 2138 O O . ILE A 1 274 ? -40.83635 -4.44319 26.25872 1.000 15.23433 305 ILE A O 1
ATOM 2143 N N . THR A 1 275 ? -38.81867 -5.26297 25.68084 1.000 12.90662 306 THR A N 1
ATOM 2144 C CA . THR A 1 275 ? -39.40612 -6.34241 24.90040 1.000 12.47950 306 THR A CA 1
ATOM 2145 C C . THR A 1 275 ? -39.65582 -7.57233 25.76947 1.000 12.60390 306 THR A C 1
ATOM 2146 O O . THR A 1 275 ? -39.01869 -7.77713 26.80361 1.000 12.71061 306 THR A O 1
ATOM 2150 N N . GLN A 1 276 ? -40.58203 -8.41418 25.30361 1.000 15.17420 307 GLN A N 1
ATOM 2151 C CA . GLN A 1 276 ? -41.07682 -9.51414 26.12705 1.000 12.92134 307 GLN A CA 1
ATOM 2152 C C . GLN A 1 276 ? -39.95805 -10.43921 26.57500 1.000 12.70387 307 GLN A C 1
ATOM 2153 O O . GLN A 1 276 ? -39.88171 -10.81833 27.75056 1.000 15.47471 307 GLN A O 1
ATOM 2159 N N . TYR A 1 277 ? -39.09087 -10.84203 25.64972 1.000 12.73606 308 TYR A N 1
ATOM 2160 C CA . TYR A 1 277 ? -38.13718 -11.89504 25.97971 1.000 13.22930 308 TYR A CA 1
ATOM 2161 C C . TYR A 1 277 ? -36.78688 -11.37504 26.43882 1.000 11.71201 308 TYR A C 1
ATOM 2162 O O . TYR A 1 277 ? -36.16578 -11.98868 27.30959 1.000 15.17407 308 TYR A O 1
ATOM 2171 N N . VAL A 1 278 ? -36.31182 -10.26334 25.88141 1.000 11.80865 309 VAL A N 1
ATOM 2172 C CA . VAL A 1 278 ? -34.98956 -9.79230 26.28050 1.000 11.96074 309 VAL A CA 1
ATOM 2173 C C . VAL A 1 278 ? -35.04344 -9.03561 27.61029 1.000 12.41403 309 VAL A C 1
ATOM 2174 O O . VAL A 1 278 ? -34.07963 -9.07104 28.38627 1.000 12.77675 309 VAL A O 1
ATOM 2178 N N . GLN A 1 279 ? -36.15836 -8.35626 27.90410 1.000 12.35321 310 GLN A N 1
ATOM 2179 C CA . GLN A 1 279 ? -36.36622 -7.72559 29.21493 1.000 12.46140 310 GLN A CA 1
ATOM 2180 C C . GLN A 1 279 ? -35.29722 -6.68256 29.54284 1.000 13.10643 310 GLN A C 1
ATOM 2181 O O . GLN A 1 279 ? -34.90308 -6.51156 30.70260 1.000 13.79265 310 GLN A O 1
ATOM 2187 N N . GLU A 1 280 ? -34.81450 -5.97442 28.52503 1.000 11.04489 311 GLU A N 1
ATOM 2188 C CA . GLU A 1 280 ? -33.78165 -4.96025 28.70495 1.000 12.68361 311 GLU A CA 1
ATOM 2189 C C . GLU A 1 280 ? -34.15290 -3.73957 27.88251 1.000 12.42151 311 GLU A C 1
ATOM 2190 O O . GLU A 1 280 ? -34.30513 -3.83844 26.65957 1.000 12.17828 311 GLU A O 1
ATOM 2196 N N . ALA A 1 281 ? -34.30759 -2.59427 28.54478 1.000 13.27363 312 ALA A N 1
ATOM 2197 C CA . ALA A 1 281 ? -34.85866 -1.41481 27.88949 1.000 11.94334 312 ALA A CA 1
ATOM 2198 C C . ALA A 1 281 ? -33.90693 -0.90646 26.81300 1.000 11.64815 312 ALA A C 1
ATOM 2199 O O . ALA A 1 281 ? -32.74175 -0.59535 27.09410 1.000 12.60928 312 ALA A O 1
ATOM 2201 N N . GLY A 1 282 ? -34.41124 -0.79943 25.58163 1.000 12.03017 313 GLY A N 1
ATOM 2202 C CA . GLY A 1 282 ? -33.62755 -0.28710 24.47831 1.000 11.56146 313 GLY A CA 1
ATOM 2203 C C . GLY A 1 282 ? -32.97611 -1.33003 23.59563 1.000 11.01089 313 GLY A C 1
ATOM 2204 O O . GLY A 1 282 ? -32.34426 -0.95486 22.60034 1.000 11.09320 313 GLY A O 1
ATOM 2205 N N . VAL A 1 283 ? -33.08835 -2.61639 23.92750 1.000 10.28751 314 VAL A N 1
ATOM 2206 C CA . VAL A 1 283 ? -32.60789 -3.68539 23.05596 1.000 10.93961 314 VAL A CA 1
ATOM 2207 C C . VAL A 1 283 ? -33.72281 -4.69252 22.81514 1.000 11.10465 314 VAL A C 1
ATOM 2208 O O . VAL A 1 283 ? -34.70502 -4.77056 23.55808 1.000 11.31698 314 VAL A O 1
ATOM 2212 N N . GLY A 1 284 ? -33.56066 -5.46343 21.74322 1.000 11.31218 315 GLY A N 1
ATOM 2213 C CA . GLY A 1 284 ? -34.48166 -6.53340 21.40613 1.000 11.38489 315 GLY A CA 1
ATOM 2214 C C . GLY A 1 284 ? -33.79629 -7.51529 20.48547 1.000 10.05134 315 GLY A C 1
ATOM 2215 O O . GLY A 1 284 ? -32.70189 -7.25944 19.98159 1.000 10.21776 315 GLY A O 1
ATOM 2216 N N . ALA A 1 285 ? -34.44312 -8.65930 20.28603 1.000 10.82105 316 ALA A N 1
ATOM 2217 C CA . ALA A 1 285 ? -33.87658 -9.74135 19.49140 1.000 10.05513 316 ALA A CA 1
ATOM 2218 C C . ALA A 1 285 ? -34.50500 -9.76821 18.10502 1.000 10.83189 316 ALA A C 1
ATOM 2219 O O . ALA A 1 285 ? -35.64634 -9.32641 17.92062 1.000 9.93224 316 ALA A O 1
ATOM 2221 N N . TYR A 1 286 ? -33.76183 -10.31702 17.12972 1.000 9.88097 317 TYR A N 1
ATOM 2222 C CA . TYR A 1 286 ? -34.32715 -10.49191 15.78913 1.000 9.79754 317 TYR A CA 1
ATOM 2223 C C . TYR A 1 286 ? -35.68288 -11.19239 15.82685 1.000 10.03551 317 TYR A C 1
ATOM 2224 O O . TYR A 1 286 ? -36.61376 -10.80199 15.10419 1.000 9.72674 317 TYR A O 1
ATOM 2233 N N . PHE A 1 287 ? -35.82268 -12.22325 16.66900 1.000 9.00957 318 PHE A N 1
ATOM 2234 C CA . PHE A 1 287 ? -37.08939 -12.95271 16.71060 1.000 10.96960 318 PHE A CA 1
ATOM 2235 C C . PHE A 1 287 ? -38.21097 -12.16472 17.37552 1.000 11.81094 318 PHE A C 1
ATOM 2236 O O . PHE A 1 287 ? -39.36184 -12.62107 17.35026 1.000 13.10968 318 PHE A O 1
ATOM 2244 N N . GLU A 1 288 ? -37.90972 -11.02121 17.98132 1.000 11.19485 319 GLU A N 1
ATOM 2245 C CA . GLU A 1 288 ? -38.95064 -10.07392 18.36331 1.000 10.51142 319 GLU A CA 1
ATOM 2246 C C . GLU A 1 288 ? -39.27713 -9.11492 17.22157 1.000 11.90787 319 GLU A C 1
ATOM 2247 O O . GLU A 1 288 ? -40.45650 -8.85604 16.94704 1.000 12.53568 319 GLU A O 1
ATOM 2253 N N . PHE A 1 289 ? -38.26203 -8.62988 16.49800 1.000 10.21833 320 PHE A N 1
ATOM 2254 C CA . PHE A 1 289 ? -38.51748 -7.71189 15.39015 1.000 11.31065 320 PHE A CA 1
ATOM 2255 C C . PHE A 1 289 ? -39.34340 -8.36710 14.29236 1.000 9.78352 320 PHE A C 1
ATOM 2256 O O . PHE A 1 289 ? -40.19025 -7.71078 13.67587 1.000 10.45052 320 PHE A O 1
ATOM 2264 N N . CYS A 1 290 ? -39.10825 -9.65776 14.01887 1.000 10.47664 321 CYS A N 1
ATOM 2265 C CA . CYS A 1 290 ? -39.87012 -10.32198 12.96401 1.000 11.99593 321 CYS A CA 1
ATOM 2266 C C . CYS A 1 290 ? -41.36382 -10.29877 13.26657 1.000 11.14171 321 CYS A C 1
ATOM 2267 O O . CYS A 1 290 ? -42.18681 -10.13915 12.35558 1.000 11.72379 321 CYS A O 1
ATOM 2270 N N . GLU A 1 291 ? -41.73146 -10.42513 14.54383 1.000 11.01951 322 GLU A N 1
ATOM 2271 C CA . GLU A 1 291 ? -43.14410 -10.37094 14.90834 1.000 11.53635 322 GLU A CA 1
ATOM 2272 C C . GLU A 1 291 ? -43.68767 -8.95502 14.80928 1.000 12.52600 322 GLU A C 1
ATOM 2273 O O . GLU A 1 291 ? -44.84613 -8.76003 14.42866 1.000 12.47842 322 GLU A O 1
ATOM 2279 N N . MET A 1 292 ? -42.87964 -7.95410 15.16141 1.000 10.46180 323 MET A N 1
ATOM 2280 C CA . MET A 1 292 ? -43.30130 -6.56805 14.96619 1.000 11.71840 323 MET A CA 1
ATOM 2281 C C . MET A 1 292 ? -43.66788 -6.30576 13.51382 1.000 13.51485 323 MET A C 1
ATOM 2282 O O . MET A 1 292 ? -44.67739 -5.64781 13.22750 1.000 13.07331 323 MET A O 1
ATOM 2287 N N . LEU A 1 293 ? -42.85268 -6.80359 12.58150 1.000 11.55946 324 LEU A N 1
ATOM 2288 C CA . LEU A 1 293 ? -43.14220 -6.63331 11.16196 1.000 12.50501 324 LEU A CA 1
ATOM 2289 C C . LEU A 1 293 ? -44.41236 -7.37634 10.77055 1.000 13.24991 324 LEU A C 1
ATOM 2290 O O . LEU A 1 293 ? -45.28325 -6.82596 10.08298 1.000 14.56610 324 LEU A O 1
ATOM 2295 N N . ALA A 1 294 ? -44.54649 -8.63082 11.21247 1.000 12.75797 325 ALA A N 1
ATOM 2296 C CA . ALA A 1 294 ? -45.76353 -9.38395 10.93600 1.000 14.19475 325 ALA A CA 1
ATOM 2297 C C . ALA A 1 294 ? -46.98624 -8.63885 11.44998 1.000 13.41140 325 ALA A C 1
ATOM 2298 O O . ALA A 1 294 ? -48.04690 -8.64657 10.80907 1.000 15.00692 325 ALA A O 1
ATOM 2300 N N . ASN A 1 295 ? -46.84330 -7.95690 12.58250 1.000 12.39983 326 ASN A N 1
ATOM 2301 C CA . ASN A 1 295 ? -47.94487 -7.25088 13.22232 1.000 13.00676 326 ASN A CA 1
ATOM 2302 C C . ASN A 1 295 ? -48.16790 -5.84942 12.67091 1.000 11.56663 326 ASN A C 1
ATOM 2303 O O . ASN A 1 295 ? -49.01559 -5.12821 13.20048 1.000 14.26857 326 ASN A O 1
ATOM 2308 N N . GLY A 1 296 ? -47.42609 -5.43018 11.64955 1.000 12.92877 327 GLY A N 1
ATOM 2309 C CA . GLY A 1 296 ? -47.73022 -4.20060 10.94505 1.000 15.49705 327 GLY A CA 1
ATOM 2310 C C . GLY A 1 296 ? -46.71745 -3.08639 11.07709 1.000 13.45787 327 GLY A C 1
ATOM 2311 O O . GLY A 1 296 ? -46.96036 -1.99796 10.54439 1.000 16.53020 327 GLY A O 1
ATOM 2312 N N . ALA A 1 297 ? -45.60067 -3.29569 11.76473 1.000 13.43265 328 ALA A N 1
ATOM 2313 C CA . ALA A 1 297 ? -44.56800 -2.27036 11.76966 1.000 12.13731 328 ALA A CA 1
ATOM 2314 C C . ALA A 1 297 ? -44.08255 -2.00982 10.35041 1.000 13.69859 328 ALA A C 1
ATOM 2315 O O . ALA A 1 297 ? -44.06213 -2.90600 9.50652 1.000 14.47519 328 ALA A O 1
ATOM 2317 N N . THR A 1 298 ? -43.69324 -0.76644 10.08322 1.000 12.83165 329 THR A N 1
ATOM 2318 C CA . THR A 1 298 ? -43.24074 -0.37500 8.75513 1.000 12.99797 329 THR A CA 1
ATOM 2319 C C . THR A 1 298 ? -41.72276 -0.46245 8.69848 1.000 11.11291 329 THR A C 1
ATOM 2320 O O . THR A 1 298 ? -41.03507 0.10995 9.55132 1.000 13.10519 329 THR A O 1
ATOM 2324 N N . ARG A 1 299 ? -41.21057 -1.16530 7.69227 1.000 12.48020 330 ARG A N 1
ATOM 2325 C CA . ARG A 1 299 ? -39.77568 -1.36467 7.51959 1.000 13.54864 330 ARG A CA 1
ATOM 2326 C C . ARG A 1 299 ? -39.21906 -0.38749 6.49096 1.000 13.09568 330 ARG A C 1
ATOM 2327 O O . ARG A 1 299 ? -39.81023 -0.18365 5.42577 1.000 14.06582 330 ARG A O 1
ATOM 2335 N N . TYR A 1 300 ? -38.07692 0.21157 6.82037 1.000 11.29586 331 TYR A N 1
ATOM 2336 C CA . TYR A 1 300 ? -37.35613 1.10967 5.93349 1.000 12.24595 331 TYR A CA 1
ATOM 2337 C C . TYR A 1 300 ? -35.94815 0.57531 5.74352 1.000 12.82545 331 TYR A C 1
ATOM 2338 O O . TYR A 1 300 ? -35.39802 -0.07837 6.63432 1.000 12.27040 331 TYR A O 1
ATOM 2347 N N . TRP A 1 301 ? -35.37144 0.84363 4.57519 1.000 12.25414 332 TRP A N 1
ATOM 2348 C CA . TRP A 1 301 ? -33.97663 0.52036 4.29344 1.000 11.26763 332 TRP A CA 1
ATOM 2349 C C . TRP A 1 301 ? -33.19214 1.82170 4.20789 1.000 11.42231 332 TRP A C 1
ATOM 2350 O O . TRP A 1 301 ? -33.52826 2.69937 3.40508 1.000 12.75631 332 TRP A O 1
ATOM 2361 N N . ASP A 1 302 ? -32.15434 1.95425 5.02695 1.000 10.68495 333 ASP A N 1
ATOM 2362 C CA . ASP A 1 302 ? -31.28781 3.12261 4.94419 1.000 10.51722 333 ASP A CA 1
ATOM 2363 C C . ASP A 1 302 ? -30.19476 2.83496 3.92878 1.000 10.85905 333 ASP A C 1
ATOM 2364 O O . ASP A 1 302 ? -29.34124 1.98001 4.16107 1.000 11.43808 333 ASP A O 1
ATOM 2369 N N . SER A 1 303 ? -30.20216 3.56104 2.80549 1.000 10.91680 334 SER A N 1
ATOM 2370 C CA . SER A 1 303 ? -29.26114 3.21638 1.74418 1.000 11.43032 334 SER A CA 1
ATOM 2371 C C . SER A 1 303 ? -27.82499 3.65958 2.02713 1.000 10.64384 334 SER A C 1
ATOM 2372 O O . SER A 1 303 ? -26.88624 2.99332 1.57652 1.000 13.37687 334 SER A O 1
ATOM 2375 N N . GLN A 1 304 ? -27.61561 4.76295 2.74499 1.000 10.37697 335 GLN A N 1
ATOM 2376 C CA . GLN A 1 304 ? -26.23945 5.16013 3.03095 1.000 12.10853 335 GLN A CA 1
ATOM 2377 C C . GLN A 1 304 ? -25.59309 4.23535 4.05039 1.000 11.73094 335 GLN A C 1
ATOM 2378 O O . GLN A 1 304 ? -24.44013 3.82589 3.87880 1.000 10.92420 335 GLN A O 1
ATOM 2384 N N . SER A 1 305 ? -26.30988 3.90607 5.12181 1.000 10.39350 336 SER A N 1
ATOM 2385 C CA . SER A 1 305 ? -25.74752 3.05325 6.16440 1.000 10.65713 336 SER A CA 1
ATOM 2386 C C . SER A 1 305 ? -25.97829 1.57041 5.91420 1.000 10.85860 336 SER A C 1
ATOM 2387 O O . SER A 1 305 ? -25.32137 0.73801 6.54972 1.000 10.31704 336 SER A O 1
ATOM 2390 N N . GLN A 1 306 ? -26.89911 1.22798 5.01782 1.000 11.22145 337 GLN A N 1
ATOM 2391 C CA . GLN A 1 306 ? -27.06717 -0.13759 4.52067 1.000 10.25441 337 GLN A CA 1
ATOM 2392 C C . GLN A 1 306 ? -27.58775 -1.08881 5.59629 1.000 10.12182 337 GLN A C 1
ATOM 2393 O O . GLN A 1 306 ? -27.14024 -2.22779 5.72372 1.000 10.29592 337 GLN A O 1
ATOM 2399 N N . VAL A 1 307 ? -28.56612 -0.60686 6.35576 1.000 9.08119 338 VAL A N 1
ATOM 2400 C CA . VAL A 1 307 ? -29.19977 -1.37311 7.42568 1.000 9.95946 338 VAL A CA 1
ATOM 2401 C C . VAL A 1 307 ? -30.67285 -0.98064 7.46958 1.000 10.80846 338 VAL A C 1
ATOM 2402 O O . VAL A 1 307 ? -31.04266 0.12866 7.04303 1.000 10.68439 338 VAL A O 1
ATOM 2406 N N . PRO A 1 308 ? -31.54005 -1.85041 7.97263 1.000 9.26069 339 PRO A N 1
ATOM 2407 C CA . PRO A 1 308 ? -32.96104 -1.52798 8.08641 1.000 8.93753 339 PRO A CA 1
ATOM 2408 C C . PRO A 1 308 ? -33.27391 -0.83036 9.40041 1.000 9.86312 339 PRO A C 1
ATOM 2409 O O . PRO A 1 308 ? -32.51291 -0.86305 10.36859 1.000 9.96884 339 PRO A O 1
ATOM 2413 N N . TYR A 1 309 ? -34.44110 -0.19976 9.42322 1.000 10.52024 340 TYR A N 1
ATOM 2414 C CA . TYR A 1 309 ? -35.04795 0.22983 10.67127 1.000 10.11224 340 TYR A CA 1
ATOM 2415 C C . TYR A 1 309 ? -36.54603 0.02847 10.53561 1.000 10.41129 340 TYR A C 1
ATOM 2416 O O . TYR A 1 309 ? -37.07614 -0.06463 9.42907 1.000 11.66900 340 TYR A O 1
ATOM 2425 N N . LEU A 1 310 ? -37.23483 -0.07085 11.66523 1.000 9.66822 341 LEU A N 1
ATOM 2426 C CA . LEU A 1 310 ? -38.67883 -0.22528 11.61457 1.000 11.65459 341 LEU A CA 1
ATOM 2427 C C . LEU A 1 310 ? -39.34017 0.74758 12.57120 1.000 11.75929 341 LEU A C 1
ATOM 2428 O O . LEU A 1 310 ? -38.74828 1.16880 13.57000 1.000 12.05169 341 LEU A O 1
ATOM 2433 N N . VAL A 1 311 ? -40.58062 1.10749 12.24482 1.000 11.74109 342 VAL A N 1
ATOM 2434 C CA . VAL A 1 311 ? -41.36412 2.04747 13.03354 1.000 12.71731 342 VAL A CA 1
ATOM 2435 C C . VAL A 1 311 ? -42.71462 1.40875 13.31332 1.000 12.12956 342 VAL A C 1
ATOM 2436 O O . VAL A 1 311 ? -43.39543 0.95543 12.38658 1.000 14.10085 342 VAL A O 1
ATOM 2440 N N . GLN A 1 312 ? -43.09329 1.37539 14.58968 1.000 12.88282 343 GLN A N 1
ATOM 2441 C CA . GLN A 1 312 ? -44.36965 0.81454 15.03345 1.000 15.20142 343 GLN A CA 1
ATOM 2442 C C . GLN A 1 312 ? -44.92394 1.81338 16.04599 1.000 14.37314 343 GLN A C 1
ATOM 2443 O O . GLN A 1 312 ? -44.48876 1.83640 17.19657 1.000 14.34645 343 GLN A O 1
ATOM 2449 N N . GLY A 1 313 ? -45.86166 2.64950 15.60877 1.000 17.09008 344 GLY A N 1
ATOM 2450 C CA . GLY A 1 313 ? -46.33211 3.71049 16.48728 1.000 19.10986 344 GLY A CA 1
ATOM 2451 C C . GLY A 1 313 ? -45.18303 4.63051 16.85599 1.000 14.94572 344 GLY A C 1
ATOM 2452 O O . GLY A 1 313 ? -44.45509 5.12959 15.98572 1.000 17.20922 344 GLY A O 1
ATOM 2453 N N . ASN A 1 314 ? -44.99076 4.84731 18.15601 1.000 16.04644 345 ASN A N 1
ATOM 2454 C CA . ASN A 1 314 ? -43.88654 5.67121 18.63367 1.000 14.34672 345 ASN A CA 1
ATOM 2455 C C . ASN A 1 314 ? -42.60002 4.88239 18.87957 1.000 14.33868 345 ASN A C 1
ATOM 2456 O O . ASN A 1 314 ? -41.66459 5.42413 19.47213 1.000 15.28489 345 ASN A O 1
ATOM 2461 N N . GLN A 1 315 ? -42.53206 3.62684 18.44329 1.000 13.42382 346 GLN A N 1
ATOM 2462 C CA . GLN A 1 315 ? -41.35159 2.79404 18.63626 1.000 12.23007 346 GLN A CA 1
ATOM 2463 C C . GLN A 1 315 ? -40.52590 2.77655 17.35539 1.000 13.17471 346 GLN A C 1
ATOM 2464 O O . GLN A 1 315 ? -41.05894 2.52742 16.27370 1.000 13.65777 346 GLN A O 1
ATOM 2470 N N . TRP A 1 316 ? -39.22285 3.02885 17.48829 1.000 11.44560 347 TRP A N 1
ATOM 2471 C CA . TRP A 1 316 ? -38.30004 3.11025 16.35742 1.000 12.22530 347 TRP A CA 1
ATOM 2472 C C . TRP A 1 316 ? -37.12942 2.18833 16.66232 1.000 10.34280 347 TRP A C 1
ATOM 2473 O O . TRP A 1 316 ? -36.45142 2.35857 17.68378 1.000 12.61914 347 TRP A O 1
ATOM 2484 N N . TRP A 1 317 ? -36.88602 1.22127 15.77713 1.000 10.91576 348 TRP A N 1
ATOM 2485 C CA . TRP A 1 317 ? -35.90442 0.17136 16.02010 1.000 11.82782 348 TRP A CA 1
ATOM 2486 C C . TRP A 1 317 ? -34.87155 0.12378 14.90798 1.000 10.86296 348 TRP A C 1
ATOM 2487 O O . TRP A 1 317 ? -35.22472 -0.01220 13.73022 1.000 10.58270 348 TRP A O 1
ATOM 2498 N N . SER A 1 318 ? -33.59918 0.19682 15.29074 1.000 11.20434 349 SER A N 1
ATOM 2499 C CA . SER A 1 318 ? -32.49698 -0.15096 14.40527 1.000 9.75616 349 SER A CA 1
ATOM 2500 C C . SER A 1 318 ? -32.13924 -1.61008 14.65249 1.000 9.89102 349 SER A C 1
ATOM 2501 O O . SER A 1 318 ? -31.91693 -2.01112 15.79487 1.000 9.91570 349 SER A O 1
ATOM 2504 N N . TYR A 1 319 ? -32.08307 -2.40504 13.59466 1.000 9.23913 350 TYR A N 1
ATOM 2505 C CA . TYR A 1 319 ? -31.80245 -3.82909 13.74499 1.000 9.84906 350 TYR A CA 1
ATOM 2506 C C . TYR A 1 319 ? -31.03956 -4.30165 12.51574 1.000 8.88472 350 TYR A C 1
ATOM 2507 O O . TYR A 1 319 ? -30.72474 -3.51368 11.62318 1.000 9.61510 350 TYR A O 1
ATOM 2516 N N . ASP A 1 320 ? -30.73818 -5.59751 12.47417 1.000 9.37426 351 ASP A N 1
ATOM 2517 C CA . ASP A 1 320 ? -30.10317 -6.21218 11.31692 1.000 8.95722 351 ASP A CA 1
ATOM 2518 C C . ASP A 1 320 ? -30.90418 -7.44205 10.91355 1.000 9.24908 351 ASP A C 1
ATOM 2519 O O . ASP A 1 320 ? -31.62615 -8.02708 11.72373 1.000 10.08753 351 ASP A O 1
ATOM 2524 N N . ASP A 1 321 ? -30.80337 -7.81479 9.64009 1.000 9.73796 352 ASP A N 1
ATOM 2525 C CA . ASP A 1 321 ? -31.65359 -8.87254 9.09394 1.000 9.94051 352 ASP A CA 1
ATOM 2526 C C . ASP A 1 321 ? -30.89047 -9.60422 7.99844 1.000 9.34484 352 ASP A C 1
ATOM 2527 O O . ASP A 1 321 ? -29.69276 -9.37563 7.79443 1.000 9.62776 352 ASP A O 1
ATOM 2532 N N . GLU A 1 322 ? -31.58291 -10.49676 7.28829 1.000 9.32339 353 GLU A N 1
ATOM 2533 C CA . GLU A 1 322 ? -30.91174 -11.25553 6.24186 1.000 8.95648 353 GLU A CA 1
ATOM 2534 C C . GLU A 1 322 ? -30.33814 -10.32831 5.18017 1.000 8.55626 353 GLU A C 1
ATOM 2535 O O . GLU A 1 322 ? -29.22257 -10.53847 4.69481 1.000 10.77237 353 GLU A O 1
ATOM 2541 N N . GLU A 1 323 ? -31.08085 -9.28221 4.82695 1.000 9.42406 354 GLU A N 1
ATOM 2542 C CA . GLU A 1 323 ? -30.62423 -8.36905 3.78136 1.000 9.59787 354 GLU A CA 1
ATOM 2543 C C . GLU A 1 323 ? -29.39003 -7.59307 4.21884 1.000 8.86333 354 GLU A C 1
ATOM 2544 O O . GLU A 1 323 ? -28.42887 -7.46000 3.44898 1.000 9.03916 354 GLU A O 1
ATOM 2550 N N . SER A 1 324 ? -29.36691 -7.09926 5.46029 1.000 9.18270 355 SER A N 1
ATOM 2551 C CA . SER A 1 324 ? -28.18172 -6.35828 5.88079 1.000 8.81302 355 SER A CA 1
ATOM 2552 C C . SER A 1 324 ? -26.99419 -7.28710 6.09767 1.000 9.52223 355 SER A C 1
ATOM 2553 O O . SER A 1 324 ? -25.84962 -6.92044 5.80384 1.000 9.40538 355 SER A O 1
ATOM 2556 N N . PHE A 1 325 ? -27.24528 -8.50367 6.59675 1.000 8.97243 356 PHE A N 1
ATOM 2557 C CA . PHE A 1 325 ? -26.16785 -9.48541 6.69568 1.000 9.26634 356 PHE A CA 1
ATOM 2558 C C . PHE A 1 325 ? -25.57916 -9.81089 5.32576 1.000 8.00491 356 PHE A C 1
ATOM 2559 O O . PHE A 1 325 ? -24.35628 -9.89935 5.17941 1.000 8.92908 356 PHE A O 1
ATOM 2567 N N . ALA A 1 326 ? -26.42616 -9.97118 4.30448 1.000 9.21031 357 ALA A N 1
ATOM 2568 C CA . ALA A 1 326 ? -25.92142 -10.31472 2.97562 1.000 9.14386 357 ALA A CA 1
ATOM 2569 C C . ALA A 1 326 ? -25.03836 -9.21089 2.41278 1.000 9.08658 357 ALA A C 1
ATOM 2570 O O . ALA A 1 326 ? -23.98286 -9.48698 1.83642 1.000 8.91883 357 ALA A O 1
ATOM 2572 N N . ASN A 1 327 ? -25.44861 -7.95017 2.56942 1.000 8.90309 358 ASN A N 1
ATOM 2573 C CA . ASN A 1 327 ? -24.62450 -6.85441 2.05964 1.000 8.98419 358 ASN A CA 1
ATOM 2574 C C . ASN A 1 327 ? -23.33172 -6.73076 2.85542 1.000 8.76923 358 ASN A C 1
ATOM 2575 O O . ASN A 1 327 ? -22.26839 -6.44786 2.29060 1.000 9.81718 358 ASN A O 1
ATOM 2580 N N . LYS A 1 328 ? -23.39329 -6.98504 4.16124 1.000 9.28494 359 LYS A N 1
ATOM 2581 C CA . LYS A 1 328 ? -22.18045 -6.97443 4.97200 1.000 8.72077 359 LYS A CA 1
ATOM 2582 C C . LYS A 1 328 ? -21.23044 -8.11978 4.61591 1.000 8.47561 359 LYS A C 1
ATOM 2583 O O . LYS A 1 328 ? -20.00941 -7.94646 4.70682 1.000 9.57445 359 LYS A O 1
ATOM 2589 N N . MET A 1 329 ? -21.75148 -9.28555 4.20732 1.000 8.81994 360 MET A N 1
ATOM 2590 C CA . MET A 1 329 ? -20.84757 -10.35185 3.78435 1.000 9.20157 360 MET A CA 1
ATOM 2591 C C . MET A 1 329 ? -20.18705 -10.00535 2.46101 1.000 8.76620 360 MET A C 1
ATOM 2592 O O . MET A 1 329 ? -19.00415 -10.29077 2.26951 1.000 9.45620 360 MET A O 1
ATOM 2597 N N . ALA A 1 330 ? -20.92720 -9.36870 1.54738 1.000 9.94271 361 ALA A N 1
ATOM 2598 C CA . ALA A 1 330 ? -20.29362 -8.89131 0.32319 1.000 9.04747 361 ALA A CA 1
ATOM 2599 C C . ALA A 1 330 ? -19.16359 -7.92926 0.65196 1.000 9.23698 361 ALA A C 1
ATOM 2600 O O . ALA A 1 330 ? -18.08420 -7.98832 0.04779 1.000 10.02727 361 ALA A O 1
ATOM 2602 N N . TYR A 1 331 ? -19.38586 -7.06228 1.63703 1.000 9.81504 362 TYR A N 1
ATOM 2603 C CA . TYR A 1 331 ? -18.35870 -6.13539 2.09387 1.000 9.77319 362 TYR A CA 1
ATOM 2604 C C . TYR A 1 331 ? -17.12989 -6.86751 2.63789 1.000 8.82354 362 TYR A C 1
ATOM 2605 O O . TYR A 1 331 ? -15.99237 -6.52980 2.28105 1.000 10.25985 362 TYR A O 1
ATOM 2614 N N . VAL A 1 332 ? -17.33666 -7.85044 3.52416 1.000 9.25691 363 VAL A N 1
ATOM 2615 C CA . VAL A 1 332 ? -16.20583 -8.58762 4.09327 1.000 10.46217 363 VAL A CA 1
ATOM 2616 C C . VAL A 1 332 ? -15.34478 -9.18227 2.98381 1.000 9.63299 363 VAL A C 1
ATOM 2617 O O . VAL A 1 332 ? -14.10977 -9.10089 3.01761 1.000 10.56815 363 VAL A O 1
ATOM 2621 N N . LYS A 1 333 ? -15.98658 -9.81853 2.00285 1.000 9.68639 364 LYS A N 1
ATOM 2622 C CA . LYS A 1 333 ? -15.22447 -10.46324 0.93644 1.000 9.31059 364 LYS A CA 1
ATOM 2623 C C . LYS A 1 333 ? -14.55072 -9.43616 0.04474 1.000 11.73097 364 LYS A C 1
ATOM 2624 O O . LYS A 1 333 ? -13.38105 -9.59541 -0.32462 1.000 13.79725 364 LYS A O 1
ATOM 2630 N N . ARG A 1 334 ? -15.27744 -8.37804 -0.31448 1.000 10.35129 365 ARG A N 1
ATOM 2631 C CA . ARG A 1 334 ? -14.73470 -7.37499 -1.22007 1.000 10.84762 365 ARG A CA 1
ATOM 2632 C C . ARG A 1 334 ? -13.54730 -6.64820 -0.59959 1.000 12.49352 365 ARG A C 1
ATOM 2633 O O . ARG A 1 334 ? -12.54409 -6.38721 -1.27637 1.000 13.78411 365 ARG A O 1
ATOM 2641 N N . GLU A 1 335 ? -13.64309 -6.30547 0.68184 1.000 11.67018 366 GLU A N 1
ATOM 2642 C CA . GLU A 1 335 ? -12.59964 -5.55179 1.35750 1.000 12.66002 366 GLU A CA 1
ATOM 2643 C C . GLU A 1 335 ? -11.50076 -6.42599 1.93952 1.000 12.51342 366 GLU A C 1
ATOM 2644 O O . GLU A 1 335 ? -10.50642 -5.88415 2.43402 1.000 16.76567 366 GLU A O 1
ATOM 2650 N N . GLY A 1 336 ? -11.64236 -7.74600 1.90138 1.000 12.10951 367 GLY A N 1
ATOM 2651 C CA . GLY A 1 336 ? -10.54666 -8.60804 2.30542 1.000 13.34755 367 GLY A CA 1
ATOM 2652 C C . GLY A 1 336 ? -10.36406 -8.80942 3.79303 1.000 14.25441 367 GLY A C 1
ATOM 2653 O O . GLY A 1 336 ? -9.24952 -9.11147 4.22459 1.000 13.53860 367 GLY A O 1
ATOM 2654 N N . TYR A 1 337 ? -11.41428 -8.64554 4.59828 1.000 11.14085 368 TYR A N 1
ATOM 2655 C CA . TYR A 1 337 ? -11.28173 -8.88089 6.03091 1.000 10.11439 368 TYR A CA 1
ATOM 2656 C C . TYR A 1 337 ? -11.29393 -10.38018 6.32747 1.000 10.15954 368 TYR A C 1
ATOM 2657 O O . TYR A 1 337 ? -11.59954 -11.21145 5.46898 1.000 11.13805 368 TYR A O 1
ATOM 2666 N N . GLY A 1 338 ? -10.92555 -10.73425 7.55775 1.000 10.04027 369 GLY A N 1
ATOM 2667 C CA . GLY A 1 338 ? -10.69076 -12.13348 7.87415 1.000 11.34671 369 GLY A CA 1
ATOM 2668 C C . GLY A 1 338 ? -11.92523 -12.96813 8.12262 1.000 9.63453 369 GLY A C 1
ATOM 2669 O O . GLY A 1 338 ? -11.83381 -14.20212 8.13833 1.000 11.40201 369 GLY A O 1
ATOM 2670 N N . GLY A 1 339 ? -13.07426 -12.32868 8.29842 1.000 10.10584 370 GLY A N 1
ATOM 2671 C CA . GLY A 1 339 ? -14.30174 -13.05035 8.57299 1.000 10.27976 370 GLY A CA 1
ATOM 2672 C C . GLY A 1 339 ? -15.27329 -12.14037 9.30087 1.000 8.51192 370 GLY A C 1
ATOM 2673 O O . GLY A 1 339 ? -15.11168 -10.92332 9.30789 1.000 9.22612 370 GLY A O 1
ATOM 2674 N N . ALA A 1 340 ? -16.27345 -12.76729 9.91430 1.000 9.05557 371 ALA A N 1
ATOM 2675 C CA . ALA A 1 340 ? -17.31696 -12.03732 10.62508 1.000 8.88632 371 ALA A CA 1
ATOM 2676 C C . ALA A 1 340 ? -17.76947 -12.89861 11.79272 1.000 8.36040 371 ALA A C 1
ATOM 2677 O O . ALA A 1 340 ? -17.90222 -14.11751 11.64667 1.000 9.19307 371 ALA A O 1
ATOM 2679 N N . PHE A 1 341 ? -17.97648 -12.27180 12.95254 1.000 9.57080 372 PHE A N 1
ATOM 2680 C CA . PHE A 1 341 ? -18.43902 -12.98010 14.14333 1.000 9.08292 372 PHE A CA 1
ATOM 2681 C C . PHE A 1 341 ? -19.77174 -12.40398 14.59626 1.000 9.13243 372 PHE A C 1
ATOM 2682 O O . PHE A 1 341 ? -20.14050 -11.29073 14.21472 1.000 9.72032 372 PHE A O 1
ATOM 2690 N N . VAL A 1 342 ? -20.48663 -13.14904 15.44328 1.000 8.64917 373 VAL A N 1
ATOM 2691 C CA . VAL A 1 342 ? -21.85738 -12.80183 15.79803 1.000 10.21858 373 VAL A CA 1
ATOM 2692 C C . VAL A 1 342 ? -22.00988 -12.63434 17.30435 1.000 8.97464 373 VAL A C 1
ATOM 2693 O O . VAL A 1 342 ? -21.63078 -13.52097 18.08410 1.000 10.07560 373 VAL A O 1
ATOM 2697 N N . TRP A 1 343 ? -22.60784 -11.51592 17.70205 1.000 8.70049 374 TRP A N 1
ATOM 2698 C CA . TRP A 1 343 ? -23.17651 -11.36740 19.03478 1.000 8.36549 374 TRP A CA 1
ATOM 2699 C C . TRP A 1 343 ? -24.69876 -11.31568 18.81240 1.000 8.91392 374 TRP A C 1
ATOM 2700 O O . TRP A 1 343 ? -25.19755 -10.28542 18.37092 1.000 8.78019 374 TRP A O 1
ATOM 2711 N N . THR A 1 344 ? -25.47014 -12.37719 19.07517 1.000 9.48694 375 THR A N 1
ATOM 2712 C CA . THR A 1 344 ? -25.08712 -13.66263 19.65353 1.000 8.82838 375 THR A CA 1
ATOM 2713 C C . THR A 1 344 ? -25.83354 -14.75714 18.89524 1.000 8.86383 375 THR A C 1
ATOM 2714 O O . THR A 1 344 ? -26.71847 -14.48564 18.07841 1.000 9.74253 375 THR A O 1
ATOM 2718 N N . LEU A 1 345 ? -25.52779 -16.01336 19.22371 1.000 9.21043 376 LEU A N 1
ATOM 2719 C CA . LEU A 1 345 ? -26.33195 -17.12113 18.71446 1.000 9.18318 376 LEU A CA 1
ATOM 2720 C C . LEU A 1 345 ? -27.79258 -16.97500 19.12211 1.000 9.16962 376 LEU A C 1
ATOM 2721 O O . LEU A 1 345 ? -28.70128 -17.29054 18.34274 1.000 10.64729 376 LEU A O 1
ATOM 2726 N N . ASP A 1 346 ? -28.03346 -16.51527 20.35381 1.000 8.88921 377 ASP A N 1
ATOM 2727 C CA . ASP A 1 346 ? -29.34379 -16.58632 20.98609 1.000 9.06134 377 ASP A CA 1
ATOM 2728 C C . ASP A 1 346 ? -30.28755 -15.44926 20.60916 1.000 9.17099 377 ASP A C 1
ATOM 2729 O O . ASP A 1 346 ? -31.46817 -15.52798 20.95231 1.000 10.02953 377 ASP A O 1
ATOM 2734 N N . PHE A 1 347 ? -29.83363 -14.41741 19.88770 1.000 9.40471 378 PHE A N 1
ATOM 2735 C CA . PHE A 1 347 ? -30.74245 -13.37426 19.42464 1.000 9.44105 378 PHE A CA 1
ATOM 2736 C C . PHE A 1 347 ? -31.21288 -13.56901 17.97994 1.000 9.85581 378 PHE A C 1
ATOM 2737 O O . PHE A 1 347 ? -32.15853 -12.89792 17.56256 1.000 10.37516 378 PHE A O 1
ATOM 2745 N N . ASP A 1 348 ? -30.56539 -14.44005 17.20443 1.000 8.69277 379 ASP A N 1
ATOM 2746 C CA . ASP A 1 348 ? -31.09959 -14.84597 15.91358 1.000 8.97590 379 ASP A CA 1
ATOM 2747 C C . ASP A 1 348 ? -32.35707 -15.67762 16.15407 1.000 9.95298 379 ASP A C 1
ATOM 2748 O O . ASP A 1 348 ? -32.64677 -16.08781 17.28597 1.000 10.31989 379 ASP A O 1
ATOM 2753 N N . ASP A 1 349 ? -33.13109 -15.91684 15.08964 1.000 9.92729 380 ASP A N 1
ATOM 2754 C CA . ASP A 1 349 ? -34.25968 -16.84631 15.18990 1.000 10.54955 380 ASP A CA 1
ATOM 2755 C C . ASP A 1 349 ? -33.71030 -18.27204 15.10295 1.000 10.09534 380 ASP A C 1
ATOM 2756 O O . ASP A 1 349 ? -33.83910 -18.97811 14.09940 1.000 11.38832 380 ASP A O 1
ATOM 2761 N N . PHE A 1 350 ? -33.07403 -18.68490 16.20390 1.000 10.25025 381 PHE A N 1
ATOM 2762 C CA . PHE A 1 350 ? -32.29560 -19.91767 16.23090 1.000 9.85828 381 PHE A CA 1
ATOM 2763 C C . PHE A 1 350 ? -33.15338 -21.16177 16.04258 1.000 11.68300 381 PHE A C 1
ATOM 2764 O O . PHE A 1 350 ? -32.63952 -22.18716 15.58505 1.000 12.81015 381 PHE A O 1
ATOM 2772 N N . ASN A 1 351 ? -34.44006 -21.09352 16.37497 1.000 11.78387 382 ASN A N 1
ATOM 2773 C CA . ASN A 1 351 ? -35.34280 -22.23271 16.26380 1.000 12.60995 382 ASN A CA 1
ATOM 2774 C C . ASN A 1 351 ? -36.38999 -22.04600 15.17706 1.000 14.19493 382 ASN A C 1
ATOM 2775 O O . ASN A 1 351 ? -37.35479 -22.81826 15.12130 1.000 14.81360 382 ASN A O 1
ATOM 2780 N N . ALA A 1 352 ? -36.22121 -21.05309 14.30184 1.000 11.53615 383 ALA A N 1
ATOM 2781 C CA . ALA A 1 352 ? -37.16342 -20.81834 13.20504 1.000 11.51596 383 ALA A CA 1
ATOM 2782 C C . ALA A 1 352 ? -38.59394 -20.66430 13.71967 1.000 12.60854 383 ALA A C 1
ATOM 2783 O O . ALA A 1 352 ? -39.55738 -21.17805 13.13516 1.000 14.15170 383 ALA A O 1
ATOM 2785 N N . GLY A 1 353 ? -38.73504 -19.94342 14.82451 1.000 12.27567 384 GLY A N 1
ATOM 2786 C CA . GLY A 1 353 ? -40.03652 -19.69242 15.41310 1.000 12.51102 384 GLY A CA 1
ATOM 2787 C C . GLY A 1 353 ? -40.76642 -18.45519 14.92905 1.000 13.84041 384 GLY A C 1
ATOM 2788 O O . GLY A 1 353 ? -41.93412 -18.27492 15.28643 1.000 15.81069 384 GLY A O 1
ATOM 2789 N N . CYS A 1 354 ? -40.12452 -17.59221 14.13923 1.000 11.75616 385 CYS A N 1
ATOM 2790 C CA . CYS A 1 354 ? -40.79543 -16.39894 13.63707 1.000 11.65760 385 CYS A CA 1
ATOM 2791 C C . CYS A 1 354 ? -42.01016 -16.78554 12.80795 1.000 14.05347 385 CYS A C 1
ATOM 2792 O O . CYS A 1 354 ? -41.97065 -17.74377 12.03098 1.000 15.42342 385 CYS A O 1
ATOM 2795 N N . SER A 1 355 ? -43.08925 -16.01705 12.97181 1.000 14.77356 386 SER A N 1
ATOM 2796 C CA . SER A 1 355 ? -44.30198 -16.24369 12.19184 1.000 16.56314 386 SER A CA 1
ATOM 2797 C C . SER A 1 355 ? -44.01953 -16.22115 10.69657 1.000 16.10125 386 SER A C 1
ATOM 2798 O O . SER A 1 355 ? -44.67708 -16.93962 9.93155 1.000 20.94144 386 SER A O 1
ATOM 2801 N N . ASN A 1 356 ? -43.05724 -15.40841 10.25736 1.000 15.52666 387 ASN A N 1
ATOM 2802 C CA . ASN A 1 356 ? -42.74075 -15.26493 8.84018 1.000 17.21518 387 ASN A CA 1
ATOM 2803 C C . ASN A 1 356 ? -41.57892 -16.14711 8.39312 1.000 18.70694 387 ASN A C 1
ATOM 2804 O O . ASN A 1 356 ? -41.07113 -15.96887 7.28077 1.000 18.46320 387 ASN A O 1
ATOM 2809 N N . SER A 1 357 ? -41.14675 -17.08478 9.23077 1.000 15.50656 388 SER A N 1
ATOM 2810 C CA . SER A 1 357 ? -40.02883 -17.95208 8.87977 1.000 16.30140 388 SER A CA 1
ATOM 2811 C C . SER A 1 357 ? -40.39473 -18.86007 7.71327 1.000 15.63109 388 SER A C 1
ATOM 2812 O O . SER A 1 357 ? -41.52467 -19.34435 7.61797 1.000 19.42351 388 SER A O 1
ATOM 2815 N N . ASN A 1 358 ? -39.42957 -19.09889 6.82404 1.000 15.79923 389 ASN A N 1
ATOM 2816 C CA . ASN A 1 358 ? -39.57527 -20.13895 5.80918 1.000 17.25537 389 ASN A CA 1
ATOM 2817 C C . ASN A 1 358 ? -39.06833 -21.49525 6.29134 1.000 16.24346 389 ASN A C 1
ATOM 2818 O O . ASN A 1 358 ? -38.90787 -22.41241 5.47629 1.000 18.42635 389 ASN A O 1
ATOM 2823 N N . GLY A 1 359 ? -38.80095 -21.62943 7.58994 1.000 16.20184 390 GLY A N 1
ATOM 2824 C CA . GLY A 1 359 ? -38.22196 -22.82280 8.16719 1.000 15.02790 390 GLY A CA 1
ATOM 2825 C C . GLY A 1 359 ? -36.73869 -22.72059 8.45976 1.000 12.32160 390 GLY A C 1
ATOM 2826 O O . GLY A 1 359 ? -36.21165 -23.55714 9.20240 1.000 14.47677 390 GLY A O 1
ATOM 2827 N N . GLN A 1 360 ? -36.06459 -21.70984 7.91304 1.000 14.10439 391 GLN A N 1
ATOM 2828 C CA . GLN A 1 360 ? -34.61750 -21.57849 8.03568 1.000 15.77096 391 GLN A CA 1
ATOM 2829 C C . GLN A 1 360 ? -34.19406 -21.39776 9.48942 1.000 12.47186 391 GLN A C 1
ATOM 2830 O O . GLN A 1 360 ? -34.57473 -20.41550 10.12976 1.000 13.90382 391 GLN A O 1
ATOM 2836 N N . LEU A 1 361 ? -33.40322 -22.33201 10.01169 1.000 12.62060 392 LEU A N 1
ATOM 2837 C CA . LEU A 1 361 ? -32.77595 -22.10806 11.30827 1.000 12.17312 392 LEU A CA 1
ATOM 2838 C C . LEU A 1 361 ? -31.73946 -21.00358 11.16327 1.000 10.70489 392 LEU A C 1
ATOM 2839 O O . LEU A 1 361 ? -30.99348 -20.97338 10.18553 1.000 11.89434 392 LEU A O 1
ATOM 2844 N N . TYR A 1 362 ? -31.69878 -20.08249 12.12312 1.000 9.84861 393 TYR A N 1
ATOM 2845 C CA . TYR A 1 362 ? -30.71114 -19.00516 12.11714 1.000 10.20289 393 TYR A CA 1
ATOM 2846 C C . TYR A 1 362 ? -30.73675 -18.21690 10.80493 1.000 9.59258 393 TYR A C 1
ATOM 2847 O O . TYR A 1 362 ? -29.72950 -18.18387 10.08393 1.000 10.09556 393 TYR A O 1
ATOM 2856 N N . PRO A 1 363 ? -31.84531 -17.55994 10.46971 1.000 9.55665 394 PRO A N 1
ATOM 2857 C CA . PRO A 1 363 ? -31.87987 -16.83271 9.18845 1.000 10.66155 394 PRO A CA 1
ATOM 2858 C C . PRO A 1 363 ? -30.72837 -15.85416 9.01921 1.000 9.65858 394 PRO A C 1
ATOM 2859 O O . PRO A 1 363 ? -30.17854 -15.73592 7.92176 1.000 11.85177 394 PRO A O 1
ATOM 2863 N N . LEU A 1 364 ? -30.32750 -15.16706 10.08347 1.000 9.44593 395 LEU A N 1
ATOM 2864 C CA . LEU A 1 364 ? -29.24094 -14.19959 9.95729 1.000 9.91888 395 LEU A CA 1
ATOM 2865 C C . LEU A 1 364 ? -27.88080 -14.88606 9.87422 1.000 9.25593 395 LEU A C 1
ATOM 2866 O O . LEU A 1 364 ? -27.11985 -14.66389 8.92865 1.000 10.07555 395 LEU A O 1
ATOM 2871 N N . ILE A 1 365 ? -27.55351 -15.72791 10.85906 1.000 8.39677 396 ILE A N 1
ATOM 2872 C CA . ILE A 1 365 ? -26.22030 -16.32848 10.87211 1.000 8.72711 396 ILE A CA 1
ATOM 2873 C C . ILE A 1 365 ? -26.02523 -17.24926 9.67201 1.000 8.96434 396 ILE A C 1
ATOM 2874 O O . ILE A 1 365 ? -24.90572 -17.38039 9.15373 1.000 9.15774 396 ILE A O 1
ATOM 2879 N N . SER A 1 366 ? -27.10653 -17.87114 9.19052 1.000 8.57790 397 SER A N 1
ATOM 2880 C CA . SER A 1 366 ? -27.01549 -18.70195 7.99162 1.000 10.11097 397 SER A CA 1
ATOM 2881 C C . SER A 1 366 ? -26.45497 -17.93361 6.79779 1.000 9.44013 397 SER A C 1
ATOM 2882 O O . SER A 1 366 ? -25.85569 -18.54355 5.90258 1.000 10.73398 397 SER A O 1
ATOM 2885 N N . VAL A 1 367 ? -26.67147 -16.61562 6.73429 1.000 8.89860 398 VAL A N 1
ATOM 2886 C CA . VAL A 1 367 ? -26.08584 -15.81738 5.65646 1.000 10.08094 398 VAL A CA 1
ATOM 2887 C C . VAL A 1 367 ? -24.56475 -15.83996 5.73687 1.000 9.20935 398 VAL A C 1
ATOM 2888 O O . VAL A 1 367 ? -23.87378 -15.93974 4.70806 1.000 10.05745 398 VAL A O 1
ATOM 2892 N N . ILE A 1 368 ? -24.01654 -15.72296 6.95342 1.000 9.06922 399 ILE A N 1
ATOM 2893 C CA . ILE A 1 368 ? -22.56534 -15.80364 7.11584 1.000 10.15245 399 ILE A CA 1
ATOM 2894 C C . ILE A 1 368 ? -22.07228 -17.19112 6.73799 1.000 9.86131 399 ILE A C 1
ATOM 2895 O O . ILE A 1 368 ? -21.08799 -17.34807 5.99682 1.000 10.30273 399 ILE A O 1
ATOM 2900 N N . ALA A 1 369 ? -22.75842 -18.22183 7.23870 1.000 10.27589 400 ALA A N 1
ATOM 2901 C CA . ALA A 1 369 ? -22.34826 -19.59142 6.95395 1.000 10.16270 400 ALA A CA 1
ATOM 2902 C C . ALA A 1 369 ? -22.32472 -19.85596 5.45466 1.000 10.89091 400 ALA A C 1
ATOM 2903 O O . ALA A 1 369 ? -21.39304 -20.48616 4.94909 1.000 11.22421 400 ALA A O 1
ATOM 2905 N N . LYS A 1 370 ? -23.31764 -19.34457 4.72518 1.000 10.65540 401 LYS A N 1
ATOM 2906 C CA . LYS A 1 370 ? -23.36006 -19.56319 3.28001 1.000 11.28720 401 LYS A CA 1
ATOM 2907 C C . LYS A 1 370 ? -22.33109 -18.70714 2.55178 1.000 10.87010 401 LYS A C 1
ATOM 2908 O O . LYS A 1 370 ? -21.50671 -19.22713 1.79043 1.000 12.34037 401 LYS A O 1
ATOM 2914 N N . GLU A 1 371 ? -22.36430 -17.39036 2.76709 1.000 10.73083 402 GLU A N 1
ATOM 2915 C CA . GLU A 1 371 ? -21.56347 -16.50828 1.92112 1.000 11.76613 402 GLU A CA 1
ATOM 2916 C C . GLU A 1 371 ? -20.07810 -16.57311 2.25053 1.000 12.91155 402 GLU A C 1
ATOM 2917 O O . GLU A 1 371 ? -19.24208 -16.43196 1.34980 1.000 13.27050 402 GLU A O 1
ATOM 2923 N N . LEU A 1 372 ? -19.72073 -16.76522 3.51997 1.000 10.79455 403 LEU A N 1
ATOM 2924 C CA . LEU A 1 372 ? -18.31631 -16.91112 3.88438 1.000 10.34643 403 LEU A CA 1
ATOM 2925 C C . LEU A 1 372 ? -17.86872 -18.36108 3.99651 1.000 12.35073 403 LEU A C 1
ATOM 2926 O O . LEU A 1 372 ? -16.68785 -18.64348 3.77202 1.000 14.79064 403 LEU A O 1
ATOM 2931 N N . GLY A 1 373 ? -18.76909 -19.29068 4.31054 1.000 12.29485 404 GLY A N 1
ATOM 2932 C CA . GLY A 1 373 ? -18.32237 -20.64479 4.57777 1.000 14.70630 404 GLY A CA 1
ATOM 2933 C C . GLY A 1 373 ? -18.73907 -21.68394 3.55919 1.000 13.92523 404 GLY A C 1
ATOM 2934 O O . GLY A 1 373 ? -18.25165 -22.82083 3.60759 1.000 16.54108 404 GLY A O 1
ATOM 2935 N N . GLY A 1 374 ? -19.64213 -21.32335 2.64747 1.000 13.06211 405 GLY A N 1
ATOM 2936 C CA . GLY A 1 374 ? -20.20476 -22.29765 1.73011 1.000 12.75770 405 GLY A CA 1
ATOM 2937 C C . GLY A 1 374 ? -21.09675 -23.32658 2.38303 1.000 17.19641 405 GLY A C 1
ATOM 2938 O O . GLY A 1 374 ? -21.38904 -24.36008 1.77133 1.000 18.29035 405 GLY A O 1
ATOM 2939 N N . VAL A 1 375 ? -21.54857 -23.07191 3.60974 1.000 13.70927 406 VAL A N 1
ATOM 2940 C CA . VAL A 1 375 ? -22.34145 -24.01793 4.38864 1.000 14.57206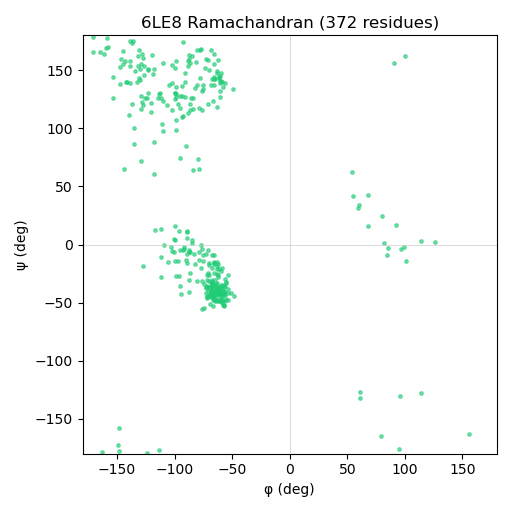 406 VAL A CA 1
ATOM 2941 C C . VAL A 1 375 ? -23.81170 -23.64229 4.26852 1.000 12.45268 406 VAL A C 1
ATOM 2942 O O . VAL A 1 375 ? -24.18187 -22.47761 4.47304 1.000 13.65061 406 VAL A O 1
ATOM 2946 N N . ILE A 1 376 ? -24.65073 -24.61824 3.92944 1.000 12.92206 407 ILE A N 1
ATOM 2947 C CA . ILE A 1 376 ? -26.09189 -24.42362 3.83712 1.000 13.53912 407 ILE A CA 1
ATOM 2948 C C . ILE A 1 376 ? -26.71940 -24.93908 5.12227 1.000 15.09116 407 ILE A C 1
ATOM 2949 O O . ILE A 1 376 ? -26.79577 -26.15232 5.34717 1.000 16.85056 407 ILE A O 1
ATOM 2954 N N . ILE A 1 377 ? -27.17483 -24.02104 5.96163 1.000 11.97895 408 ILE A N 1
ATOM 2955 C CA . ILE A 1 377 ? -27.81341 -24.38947 7.22593 1.000 13.46978 408 ILE A CA 1
ATOM 2956 C C . ILE A 1 377 ? -29.22455 -24.89364 6.92490 1.000 13.34942 408 ILE A C 1
ATOM 2957 O O . ILE A 1 377 ? -29.94059 -24.27010 6.12124 1.000 14.14713 408 ILE A O 1
ATOM 2962 N N . PRO A 1 378 ? -29.64858 -26.00735 7.51126 1.000 13.96720 409 PRO A N 1
ATOM 2963 C CA . PRO A 1 378 ? -30.92579 -26.61739 7.12098 1.000 14.10308 409 PRO A CA 1
ATOM 2964 C C . PRO A 1 378 ? -32.14042 -25.89936 7.70293 1.000 15.34936 409 PRO A C 1
ATOM 2965 O O . PRO A 1 378 ? -32.05679 -25.04419 8.58867 1.000 14.60250 409 PRO A O 1
ATOM 2969 N N . LYS A 1 379 ? -33.29884 -26.27822 7.17576 1.000 18.28576 410 LYS A N 1
ATOM 2970 C CA . LYS A 1 379 ? -34.57143 -25.84117 7.71849 1.000 18.78099 410 LYS A CA 1
ATOM 2971 C C . LYS A 1 379 ? -35.00196 -26.77840 8.84003 1.000 21.48526 410 LYS A C 1
ATOM 2972 O O . LYS A 1 379 ? -34.56150 -27.92733 8.92446 1.000 25.31310 410 LYS A O 1
ATOM 2978 N N . LYS A 1 380 ? -35.84121 -26.26254 9.73240 1.000 18.59232 411 LYS A N 1
ATOM 2979 C CA . LYS A 1 380 ? -36.26527 -27.06623 10.87650 1.000 24.06417 411 LYS A CA 1
ATOM 2980 C C . LYS A 1 380 ? -37.17585 -28.21366 10.43488 1.000 29.02338 411 LYS A C 1
ATOM 2981 O O . LYS A 1 380 ? -37.84548 -28.12713 9.40227 1.000 24.54725 411 LYS A O 1
#